Protein AF-A0A7Y0U1K3-F1 (afdb_monomer_lite)

Secondary structure (DSSP, 8-state):
--EEEEEES-TTSSHHHHHHHTT-GGGEEEHHHHHHHT--EEE-TTS-EEE---HHHHHHHHHHHHHHHHHHHHTT--EEEES---SHHHHHHHHHHHHHTT-EEEEEE-TTS-HHHHHHHHHTTGGGS-TTHHHHHHHHHTSPPPP-B-HHHHHHTTB---EE-TT--EEEE---TT-HHHHHHHHHHH--TTPEEEE-S--SSSSS-HHHHHHHHHTS-EEEB--HHHHHHHHHHTT----HHHHHHHHHHHHTT--HHHHHHHHHH-BSEEEEEETTEEEEEESS---HHHHHHHHHHTB----HHHHHH----HHHHHTT----S--GGG--SS-EEEE-S--SS--SEEETTEEE-EE-GGGT-EEEEEEE-TTT--EEEEEEPPPPPP--

Structure (mmCIF, N/CA/C/O backbone):
data_AF-A0A7Y0U1K3-F1
#
_entry.id   AF-A0A7Y0U1K3-F1
#
loop_
_atom_site.group_PDB
_atom_site.id
_atom_site.type_symbol
_atom_site.label_atom_id
_atom_site.label_alt_id
_atom_site.label_comp_id
_atom_site.label_asym_id
_atom_site.label_entity_id
_atom_site.label_seq_id
_atom_site.pdbx_PDB_ins_code
_atom_site.Cartn_x
_atom_site.Cartn_y
_atom_site.Cartn_z
_atom_site.occupancy
_atom_site.B_iso_or_equiv
_atom_site.auth_seq_id
_atom_site.auth_comp_id
_atom_site.auth_asym_id
_atom_site.auth_atom_id
_atom_site.pdbx_PDB_model_num
ATOM 1 N N . MET A 1 1 ? -0.205 -1.738 -1.869 1.00 71.06 1 MET A N 1
ATOM 2 C CA . MET A 1 1 ? 0.609 -2.828 -2.466 1.00 71.06 1 MET A CA 1
ATOM 3 C C . MET A 1 1 ? 1.969 -2.261 -2.830 1.00 71.06 1 MET A C 1
ATOM 5 O O . MET A 1 1 ? 2.110 -1.638 -3.871 1.00 71.06 1 MET A O 1
ATOM 9 N N . ARG A 1 2 ? 2.970 -2.438 -1.962 1.00 93.31 2 ARG A N 1
ATOM 10 C CA . ARG A 1 2 ? 4.279 -1.779 -2.101 1.00 93.31 2 ARG A CA 1
ATOM 11 C C . ARG A 1 2 ? 5.305 -2.720 -2.721 1.00 93.31 2 ARG A C 1
ATOM 13 O O . ARG A 1 2 ? 6.024 -3.428 -2.020 1.00 93.31 2 ARG A O 1
ATOM 20 N N . LYS A 1 3 ? 5.319 -2.772 -4.052 1.00 96.19 3 LYS A N 1
ATOM 21 C CA . LYS A 1 3 ? 6.260 -3.582 -4.834 1.00 96.19 3 LYS A CA 1
ATOM 22 C C . LYS A 1 3 ? 6.877 -2.752 -5.947 1.00 96.19 3 LYS A C 1
ATOM 24 O O . LYS A 1 3 ? 6.180 -1.987 -6.613 1.00 96.19 3 LYS A O 1
ATOM 29 N N . MET A 1 4 ? 8.179 -2.919 -6.138 1.00 97.81 4 MET A N 1
ATOM 30 C CA . MET A 1 4 ? 8.914 -2.388 -7.274 1.00 97.81 4 MET A CA 1
ATOM 31 C C . MET A 1 4 ? 9.258 -3.530 -8.230 1.00 97.81 4 MET A C 1
ATOM 33 O O . MET A 1 4 ? 9.911 -4.497 -7.843 1.00 97.81 4 MET A O 1
ATOM 37 N N . PHE A 1 5 ? 8.857 -3.402 -9.488 1.00 97.50 5 PHE A N 1
ATOM 38 C CA . PHE A 1 5 ? 9.136 -4.360 -10.547 1.00 97.50 5 PHE A CA 1
ATOM 39 C C . PHE A 1 5 ? 10.220 -3.814 -11.471 1.00 97.50 5 PHE A C 1
ATOM 41 O O . PHE A 1 5 ? 10.049 -2.772 -12.098 1.00 97.50 5 PHE A O 1
ATOM 48 N N . ILE A 1 6 ? 11.340 -4.519 -11.588 1.00 96.06 6 ILE A N 1
ATOM 49 C CA . ILE A 1 6 ? 12.407 -4.187 -12.535 1.00 96.06 6 ILE A CA 1
ATOM 50 C C . ILE A 1 6 ? 12.226 -5.069 -13.767 1.00 96.06 6 ILE A C 1
ATOM 52 O O . ILE A 1 6 ? 12.441 -6.277 -13.695 1.00 96.06 6 ILE A O 1
ATOM 56 N N . LEU A 1 7 ? 11.858 -4.484 -14.907 1.00 95.31 7 LEU A N 1
ATOM 57 C CA . LEU A 1 7 ? 11.682 -5.252 -16.140 1.00 95.31 7 LEU A CA 1
ATOM 58 C C . LEU A 1 7 ? 13.058 -5.589 -16.741 1.00 95.31 7 LEU A C 1
ATOM 60 O O . LEU A 1 7 ? 13.779 -4.707 -17.209 1.00 95.31 7 LEU A O 1
ATOM 64 N N . TYR A 1 8 ? 13.444 -6.863 -16.724 1.00 93.56 8 TYR A N 1
ATOM 65 C CA . TYR A 1 8 ? 14.754 -7.338 -17.164 1.00 93.56 8 TYR A CA 1
ATOM 66 C C . TYR A 1 8 ? 14.667 -8.029 -18.521 1.00 93.56 8 TYR A C 1
ATOM 68 O O . TYR A 1 8 ? 14.068 -9.085 -18.679 1.00 93.56 8 TYR A O 1
ATOM 76 N N . GLY A 1 9 ? 15.299 -7.428 -19.523 1.00 91.94 9 GLY A N 1
ATOM 77 C CA . GLY A 1 9 ? 15.392 -8.002 -20.859 1.00 91.94 9 GLY A CA 1
ATOM 78 C C . GLY A 1 9 ? 16.011 -7.023 -21.853 1.00 91.94 9 GLY A C 1
ATOM 79 O O . GLY A 1 9 ? 15.997 -5.805 -21.611 1.00 91.94 9 GLY A O 1
ATOM 80 N N . PRO A 1 10 ? 16.528 -7.516 -22.989 1.00 90.50 10 PRO A N 1
ATOM 81 C CA . PRO A 1 10 ? 17.167 -6.675 -23.993 1.00 90.50 10 PRO A CA 1
ATOM 82 C C . PRO A 1 10 ? 16.182 -5.674 -24.616 1.00 90.50 10 PRO A C 1
ATOM 84 O O . PRO A 1 10 ? 14.955 -5.745 -24.453 1.00 90.50 10 PRO A O 1
ATOM 87 N N . GLN A 1 11 ? 16.711 -4.683 -25.332 1.00 86.88 11 GLN A N 1
ATOM 88 C CA . GLN A 1 11 ? 15.867 -3.811 -26.145 1.00 86.88 11 GLN A CA 1
ATOM 89 C C . GLN A 1 11 ? 15.149 -4.653 -27.215 1.00 86.88 11 GLN A C 1
ATOM 91 O O . GLN A 1 11 ? 15.746 -5.552 -27.793 1.00 86.88 11 GLN A O 1
ATOM 96 N N . GLY A 1 12 ? 13.860 -4.400 -27.452 1.00 87.69 12 GLY A N 1
ATOM 97 C CA . GLY A 1 12 ? 13.052 -5.220 -28.370 1.00 87.69 12 GLY A CA 1
ATOM 98 C C . GLY A 1 12 ? 12.307 -6.380 -27.709 1.00 87.69 12 GLY A C 1
ATOM 99 O O . GLY A 1 12 ? 11.426 -6.955 -28.338 1.00 87.69 12 GLY A O 1
ATOM 100 N N . ALA A 1 13 ? 12.558 -6.664 -26.431 1.00 92.06 13 ALA A N 1
ATOM 101 C CA . ALA A 1 13 ? 11.944 -7.784 -25.719 1.00 92.06 13 ALA A CA 1
ATOM 102 C C . ALA A 1 13 ? 10.432 -7.656 -25.418 1.00 92.06 13 ALA A C 1
ATOM 104 O O . ALA A 1 13 ? 9.825 -8.598 -24.929 1.00 92.06 13 ALA A O 1
ATOM 105 N N . GLY A 1 14 ? 9.803 -6.511 -25.706 1.00 92.56 14 GLY A N 1
ATOM 106 C CA . GLY A 1 14 ? 8.358 -6.313 -25.497 1.00 92.56 14 GLY A CA 1
ATOM 107 C C . GLY A 1 14 ? 7.950 -5.750 -24.129 1.00 92.56 14 GLY A C 1
ATOM 108 O O . GLY A 1 14 ? 6.761 -5.665 -23.864 1.00 92.56 14 GLY A O 1
ATOM 109 N N . LYS A 1 15 ? 8.901 -5.306 -23.294 1.00 94.25 15 LYS A N 1
ATOM 110 C CA . LYS A 1 15 ? 8.650 -4.704 -21.963 1.00 94.25 15 LYS A CA 1
ATOM 111 C C . LYS A 1 15 ? 7.592 -3.590 -21.979 1.00 94.25 15 LYS A C 1
ATOM 113 O O . LYS A 1 15 ? 6.562 -3.702 -21.327 1.00 94.25 15 LYS A O 1
ATOM 118 N N . THR A 1 16 ? 7.818 -2.551 -22.781 1.00 92.75 16 THR A N 1
ATOM 119 C CA . THR A 1 16 ? 6.895 -1.412 -22.906 1.00 92.75 16 THR A CA 1
ATOM 120 C C . THR A 1 16 ? 5.536 -1.828 -23.473 1.00 92.75 16 THR A C 1
ATOM 122 O O . THR A 1 16 ? 4.504 -1.303 -23.064 1.00 92.75 16 THR A O 1
ATOM 125 N N . THR A 1 17 ? 5.519 -2.795 -24.397 1.00 94.44 17 THR A N 1
ATOM 126 C CA . THR A 1 17 ? 4.276 -3.345 -24.953 1.00 94.44 17 THR A CA 1
ATOM 127 C C . THR A 1 17 ? 3.464 -4.054 -23.872 1.00 94.44 17 THR A C 1
ATOM 129 O O . THR A 1 17 ? 2.282 -3.766 -23.737 1.00 94.44 17 THR A O 1
ATOM 132 N N . PHE A 1 18 ? 4.112 -4.891 -23.057 1.00 96.75 18 PHE A N 1
ATOM 133 C CA . PHE A 1 18 ? 3.489 -5.582 -21.930 1.00 96.75 18 PHE A CA 1
ATOM 134 C C . PHE A 1 18 ? 2.883 -4.608 -20.915 1.00 96.75 18 PHE A C 1
ATOM 136 O O . PHE A 1 18 ? 1.754 -4.815 -20.482 1.00 96.75 18 PHE A O 1
ATOM 143 N N . VAL A 1 19 ? 3.596 -3.530 -20.565 1.00 96.94 19 VAL A N 1
ATOM 144 C CA . VAL A 1 19 ? 3.068 -2.488 -19.665 1.00 96.94 19 VAL A CA 1
ATOM 145 C C . VAL A 1 19 ? 1.764 -1.905 -20.216 1.00 96.94 19 VAL A C 1
ATOM 147 O O . VAL A 1 19 ? 0.768 -1.861 -19.500 1.00 96.94 19 VAL A O 1
ATOM 150 N N . ARG A 1 20 ? 1.755 -1.525 -21.499 1.00 96.56 20 ARG A N 1
ATOM 151 C CA . ARG A 1 20 ? 0.593 -0.918 -22.162 1.00 96.56 20 ARG A CA 1
ATOM 152 C C . ARG A 1 20 ? -0.595 -1.868 -22.292 1.00 96.56 20 ARG A C 1
ATOM 154 O O . ARG A 1 20 ? -1.732 -1.481 -22.058 1.00 96.56 20 ARG A O 1
ATOM 161 N N . GLU A 1 21 ? -0.345 -3.117 -22.673 1.00 96.94 21 GLU A N 1
ATOM 162 C CA . GLU A 1 21 ? -1.397 -4.134 -22.823 1.00 96.94 21 GLU A CA 1
ATOM 163 C C . GLU A 1 21 ? -2.068 -4.495 -21.491 1.00 96.94 21 GLU A C 1
ATOM 165 O O . GLU A 1 21 ? -3.187 -4.996 -21.492 1.00 96.94 21 GLU A O 1
ATOM 170 N N . ASN A 1 22 ? -1.410 -4.211 -20.362 1.00 96.38 22 ASN A N 1
ATOM 171 C CA . ASN A 1 22 ? -1.919 -4.487 -19.020 1.00 96.38 22 ASN A CA 1
ATOM 172 C C . ASN A 1 22 ? -2.357 -3.231 -18.249 1.00 96.38 22 ASN A C 1
ATOM 174 O O . ASN A 1 22 ? -2.663 -3.353 -17.057 1.00 96.38 22 ASN A O 1
ATOM 178 N N . HIS A 1 23 ? -2.399 -2.067 -18.914 1.00 95.50 23 HIS A N 1
ATOM 179 C CA . HIS A 1 23 ? -2.810 -0.771 -18.359 1.00 95.50 23 HIS A CA 1
ATOM 180 C C . HIS A 1 23 ? -1.998 -0.340 -17.125 1.00 95.50 23 HIS A C 1
ATOM 182 O O . HIS A 1 23 ? -2.553 0.070 -16.112 1.00 95.50 23 HIS A O 1
ATOM 188 N N . LEU A 1 24 ? -0.674 -0.499 -17.191 1.00 96.06 24 LEU A N 1
ATOM 189 C CA . LEU A 1 24 ? 0.258 -0.250 -16.086 1.00 96.06 24 LEU A CA 1
ATOM 190 C C . LEU A 1 24 ? 1.107 1.022 -16.270 1.00 96.06 24 LEU A C 1
ATOM 192 O O . LEU A 1 24 ? 2.088 1.239 -15.556 1.00 96.06 24 LEU A O 1
ATOM 196 N N . GLU A 1 25 ? 0.776 1.865 -17.245 1.00 95.94 25 GLU A N 1
ATOM 197 C CA . GLU A 1 25 ? 1.545 3.064 -17.584 1.00 95.94 25 GLU A CA 1
ATOM 198 C C . GLU A 1 25 ? 1.626 4.061 -16.425 1.00 95.94 25 GLU A C 1
ATOM 200 O O . GLU A 1 25 ? 2.699 4.617 -16.181 1.00 95.94 25 GLU A O 1
ATOM 205 N N . ASP A 1 26 ? 0.534 4.234 -15.676 1.00 93.81 26 ASP A N 1
ATOM 206 C CA . ASP A 1 26 ? 0.427 5.224 -14.595 1.00 93.81 26 ASP A CA 1
ATOM 207 C C . ASP A 1 26 ? 1.382 4.947 -13.423 1.00 93.81 26 ASP A C 1
ATOM 209 O O . ASP A 1 26 ? 1.758 5.862 -12.689 1.00 93.81 26 ASP A O 1
ATOM 213 N N . CYS A 1 27 ? 1.834 3.699 -13.277 1.00 95.06 27 CYS A N 1
ATOM 214 C CA . CYS A 1 27 ? 2.812 3.289 -12.272 1.00 95.06 27 CYS A CA 1
ATOM 215 C C . CYS A 1 27 ? 4.191 2.935 -12.868 1.00 95.06 27 CYS A C 1
ATOM 217 O O . CYS A 1 27 ? 5.050 2.377 -12.177 1.00 95.06 27 CYS A O 1
ATOM 219 N N . THR A 1 28 ? 4.438 3.273 -14.141 1.00 97.12 28 THR A N 1
ATOM 220 C CA . THR A 1 28 ? 5.687 2.950 -14.846 1.00 97.12 28 THR A CA 1
ATOM 221 C C . THR A 1 28 ? 6.620 4.154 -15.002 1.00 97.12 28 THR A C 1
ATOM 223 O O . THR A 1 28 ? 6.283 5.198 -15.559 1.00 97.12 28 THR A O 1
ATOM 226 N N . VAL A 1 29 ? 7.874 3.964 -14.596 1.00 96.56 29 VAL A N 1
ATOM 227 C CA . VAL A 1 29 ? 9.004 4.855 -14.865 1.00 96.56 29 VAL A CA 1
ATOM 228 C C . VAL A 1 29 ? 9.665 4.421 -16.172 1.00 96.56 29 VAL A C 1
ATOM 230 O O . VAL A 1 29 ? 10.447 3.468 -16.204 1.00 96.56 29 VAL A O 1
ATOM 233 N N . ASN A 1 30 ? 9.345 5.120 -17.264 1.00 94.31 30 ASN A N 1
ATOM 234 C CA . ASN A 1 30 ? 9.842 4.805 -18.604 1.00 94.31 30 ASN A CA 1
ATOM 235 C C . ASN A 1 30 ? 10.978 5.754 -19.020 1.00 94.31 30 ASN A C 1
ATOM 237 O O . ASN A 1 30 ? 10.765 6.927 -19.337 1.00 94.31 30 ASN A O 1
ATOM 241 N N . ALA A 1 31 ? 12.205 5.228 -19.069 1.00 89.94 31 ALA A N 1
ATOM 242 C CA . ALA A 1 31 ? 13.383 6.025 -19.410 1.00 89.94 31 ALA A CA 1
ATOM 243 C C . ALA A 1 31 ? 13.373 6.550 -20.860 1.00 89.94 31 ALA A C 1
ATOM 245 O O . ALA A 1 31 ? 13.930 7.618 -21.119 1.00 89.94 31 ALA A O 1
ATOM 246 N N . ASP A 1 32 ? 12.760 5.826 -21.801 1.00 88.25 32 ASP A N 1
ATOM 247 C CA . ASP A 1 32 ? 12.654 6.248 -23.203 1.00 88.25 32 ASP A CA 1
ATOM 248 C C . ASP A 1 32 ? 11.639 7.386 -23.366 1.00 88.25 32 ASP A C 1
ATOM 250 O O . ASP A 1 32 ? 11.935 8.369 -24.044 1.00 88.25 32 ASP A O 1
ATOM 254 N N . ALA A 1 33 ? 10.505 7.333 -22.662 1.00 90.69 33 ALA A N 1
ATOM 255 C CA . ALA A 1 33 ? 9.538 8.432 -22.631 1.00 90.69 33 ALA A CA 1
ATOM 256 C C . ALA A 1 33 ? 10.167 9.728 -22.086 1.00 90.69 33 ALA A C 1
ATOM 258 O O . ALA A 1 33 ? 9.999 10.798 -22.671 1.00 90.69 33 ALA A O 1
ATOM 259 N N . ILE A 1 34 ? 10.974 9.628 -21.021 1.00 92.62 34 ILE A N 1
ATOM 260 C CA . ILE A 1 34 ? 11.720 10.775 -20.483 1.00 92.62 34 ILE A CA 1
ATOM 261 C C . ILE A 1 34 ? 12.731 11.293 -21.519 1.00 92.62 34 ILE A C 1
ATOM 263 O O . ILE A 1 34 ? 12.827 12.499 -21.735 1.00 92.62 34 ILE A O 1
ATOM 267 N N . ARG A 1 35 ? 13.479 10.417 -22.207 1.00 91.56 35 ARG A N 1
ATOM 268 C CA . ARG A 1 35 ? 14.412 10.851 -23.268 1.00 91.56 35 ARG A CA 1
ATOM 269 C C . ARG A 1 35 ? 13.698 11.627 -24.368 1.00 91.56 35 ARG A C 1
ATOM 271 O O . ARG A 1 35 ? 14.205 12.667 -24.778 1.00 91.56 35 ARG A O 1
ATOM 278 N N . LEU A 1 36 ? 12.546 11.137 -24.822 1.00 91.25 36 LEU A N 1
ATOM 279 C CA . LEU A 1 36 ? 11.746 11.775 -25.867 1.00 91.25 36 LEU A CA 1
ATOM 280 C C . LEU A 1 36 ? 11.207 13.141 -25.427 1.00 91.25 36 LEU A C 1
ATOM 282 O O . LEU A 1 36 ? 11.227 14.076 -26.220 1.00 91.25 36 LEU A O 1
ATOM 286 N N . ALA A 1 37 ? 10.802 13.289 -24.164 1.00 93.69 37 ALA A N 1
ATOM 287 C CA . ALA A 1 37 ? 10.318 14.562 -23.628 1.00 93.69 37 ALA A CA 1
ATOM 288 C C . ALA A 1 37 ? 11.405 15.655 -23.561 1.00 93.69 37 ALA A C 1
ATOM 290 O O . ALA A 1 37 ? 11.096 16.841 -23.652 1.00 93.69 37 ALA A O 1
ATOM 291 N N . PHE A 1 38 ? 12.676 15.266 -23.411 1.00 93.19 38 PHE A N 1
ATOM 292 C CA . PHE A 1 38 ? 13.812 16.187 -23.245 1.00 93.19 38 PHE A CA 1
ATOM 293 C C . PHE A 1 38 ? 14.785 16.202 -24.433 1.00 93.19 38 PHE A C 1
ATOM 295 O O . PHE A 1 38 ? 15.859 16.802 -24.352 1.00 93.19 38 PHE A O 1
ATOM 302 N N . SER A 1 39 ? 14.433 15.553 -25.540 1.00 92.81 39 SER A N 1
ATOM 303 C CA . SER A 1 39 ? 15.249 15.504 -26.750 1.00 92.81 39 SER A CA 1
ATOM 304 C C . SER A 1 39 ? 14.396 15.682 -28.001 1.00 92.81 39 SER A C 1
ATOM 306 O O . SER A 1 39 ? 13.188 15.883 -27.945 1.00 92.81 39 SER A O 1
ATOM 308 N N . ARG A 1 40 ? 15.050 15.675 -29.158 1.00 90.25 40 ARG A N 1
ATOM 309 C CA . ARG A 1 40 ? 14.408 15.729 -30.464 1.00 90.25 40 ARG A CA 1
ATOM 310 C C . ARG A 1 40 ? 15.157 14.851 -31.448 1.00 90.25 40 ARG A C 1
ATOM 312 O O . ARG A 1 40 ? 16.361 14.624 -31.317 1.00 90.25 40 ARG A O 1
ATOM 319 N N . TYR A 1 41 ? 14.435 14.430 -32.469 1.00 90.25 41 TYR A N 1
ATOM 320 C CA . TYR A 1 41 ? 15.005 13.751 -33.615 1.00 90.25 41 TYR A CA 1
ATOM 321 C C . TYR A 1 41 ? 15.758 14.736 -34.509 1.00 90.25 41 TYR A C 1
ATOM 323 O O . TYR A 1 41 ? 15.225 15.788 -34.868 1.00 90.25 41 TYR A O 1
ATOM 331 N N . VAL A 1 42 ? 16.984 14.380 -34.884 1.00 89.88 42 VAL A N 1
ATOM 332 C CA . VAL A 1 42 ? 17.836 15.142 -35.805 1.00 89.88 42 VAL A CA 1
ATOM 333 C C . VAL A 1 42 ? 18.156 14.297 -37.040 1.00 89.88 42 VAL A C 1
ATOM 335 O O . VAL A 1 42 ? 18.273 13.077 -36.914 1.00 89.88 42 VAL A O 1
ATOM 338 N N . PRO A 1 43 ? 18.260 14.898 -38.239 1.00 89.88 43 PRO A N 1
ATOM 339 C CA . PRO A 1 43 ? 18.620 14.156 -39.442 1.00 89.88 43 PRO A CA 1
ATOM 340 C C . PRO A 1 43 ? 20.057 13.625 -39.346 1.00 89.88 43 PRO A C 1
ATOM 342 O O . PRO A 1 43 ? 20.957 14.332 -38.891 1.00 89.88 43 PRO A O 1
ATOM 345 N N . ALA A 1 44 ? 20.261 12.391 -39.795 1.00 85.12 44 ALA A N 1
ATOM 346 C CA . ALA A 1 44 ? 21.558 11.754 -39.973 1.00 85.12 44 ALA A CA 1
ATOM 347 C C . ALA A 1 44 ? 21.948 11.712 -41.461 1.00 85.12 44 ALA A C 1
ATOM 349 O O . ALA A 1 44 ? 21.133 11.964 -42.352 1.00 85.12 44 ALA A O 1
ATOM 350 N N . THR A 1 45 ? 23.218 11.411 -41.740 1.00 87.19 45 THR A N 1
ATOM 351 C CA . THR A 1 45 ? 23.787 11.403 -43.102 1.00 87.19 45 THR A CA 1
ATOM 352 C C . THR A 1 45 ? 23.213 10.312 -44.007 1.00 87.19 45 THR A C 1
ATOM 354 O O . THR A 1 45 ? 23.336 10.408 -45.223 1.00 87.19 45 THR A O 1
ATOM 357 N N . ASP A 1 46 ? 22.565 9.298 -43.436 1.00 83.50 46 ASP A N 1
ATOM 358 C CA . ASP A 1 46 ? 21.885 8.208 -44.141 1.00 83.50 46 ASP A CA 1
ATOM 359 C C . ASP A 1 46 ? 20.407 8.520 -44.460 1.00 83.50 46 ASP A C 1
ATOM 361 O O . ASP A 1 46 ? 19.663 7.643 -44.903 1.00 83.50 46 ASP A O 1
ATOM 365 N N . GLY A 1 47 ? 19.961 9.760 -44.220 1.00 83.06 47 GLY A N 1
ATOM 366 C CA . GLY A 1 47 ? 18.582 10.202 -44.438 1.00 83.06 47 GLY A CA 1
ATOM 367 C C . GLY A 1 47 ? 17.598 9.768 -43.347 1.00 83.06 47 GLY A C 1
ATOM 368 O O . GLY A 1 47 ? 16.430 10.162 -43.395 1.00 83.06 47 GLY A O 1
ATOM 369 N N . GLN A 1 48 ? 18.041 8.998 -42.348 1.00 84.62 48 GLN A N 1
ATOM 370 C CA . GLN A 1 48 ? 17.235 8.667 -41.175 1.00 84.62 48 GLN A CA 1
ATOM 371 C C . GLN A 1 48 ? 17.237 9.822 -40.170 1.00 84.62 48 GLN A C 1
ATOM 373 O O . GLN A 1 48 ? 18.017 10.771 -40.262 1.00 84.62 48 GLN A O 1
ATOM 378 N N . LYS A 1 49 ? 16.346 9.749 -39.182 1.00 85.62 49 LYS A N 1
ATOM 379 C CA . LYS A 1 49 ? 16.355 10.660 -38.037 1.00 85.62 49 LYS A CA 1
ATOM 380 C C . LYS A 1 49 ? 16.723 9.898 -36.777 1.00 85.62 49 LYS A C 1
ATOM 382 O O . LYS A 1 49 ? 16.109 8.877 -36.505 1.00 85.62 49 LYS A O 1
ATOM 387 N N . VAL A 1 50 ? 17.652 10.422 -35.988 1.00 85.75 50 VAL A N 1
ATOM 388 C CA . VAL A 1 50 ? 18.098 9.795 -34.735 1.00 85.75 50 VAL A CA 1
ATOM 389 C C . VAL A 1 50 ? 17.743 10.680 -33.554 1.00 85.75 50 VAL A C 1
ATOM 391 O O . VAL A 1 50 ? 17.772 11.909 -33.664 1.00 85.75 50 VAL A O 1
ATOM 394 N N . LEU A 1 51 ? 17.432 10.079 -32.410 1.00 86.62 51 LEU A N 1
ATOM 395 C CA . LEU A 1 51 ? 17.246 10.840 -31.183 1.00 86.62 51 LEU A CA 1
ATOM 396 C C . LEU A 1 51 ? 18.592 11.414 -30.710 1.00 86.62 51 LEU A C 1
ATOM 398 O O . LEU A 1 51 ? 19.567 10.682 -30.526 1.00 86.62 51 LEU A O 1
ATOM 402 N N . ALA A 1 52 ? 18.659 12.727 -30.483 1.00 87.50 52 ALA A N 1
ATOM 403 C CA . ALA A 1 52 ? 19.879 13.382 -30.017 1.00 87.50 52 ALA A CA 1
ATOM 404 C C . ALA A 1 52 ? 20.139 13.072 -28.530 1.00 87.50 52 ALA A C 1
ATOM 406 O O . ALA A 1 52 ? 19.631 13.748 -27.631 1.00 87.50 52 ALA A O 1
ATOM 407 N N . VAL A 1 53 ? 20.934 12.038 -28.249 1.00 86.31 53 VAL A N 1
ATOM 408 C CA . VAL A 1 53 ? 21.180 11.565 -26.879 1.00 86.31 53 VAL A CA 1
ATOM 409 C C . VAL A 1 53 ? 22.644 11.741 -26.477 1.00 86.31 53 VAL A C 1
ATOM 411 O O . VAL A 1 53 ? 23.484 10.879 -26.714 1.00 86.31 53 VAL A O 1
ATOM 414 N N . GLY A 1 54 ? 22.943 12.865 -25.822 1.00 88.56 54 GLY A N 1
ATOM 415 C CA . GLY A 1 54 ? 24.255 13.145 -25.228 1.00 88.56 54 GLY A CA 1
ATOM 416 C C . GLY A 1 54 ? 24.361 12.751 -23.749 1.00 88.56 54 GLY A C 1
ATOM 417 O O . GLY A 1 54 ? 23.368 12.449 -23.084 1.00 88.56 54 GLY A O 1
ATOM 418 N N . GLU A 1 55 ? 25.574 12.821 -23.195 1.00 90.81 55 GLU A N 1
ATOM 419 C CA . GLU A 1 55 ? 25.843 12.480 -21.789 1.00 90.81 55 GLU A CA 1
ATOM 420 C C . GLU A 1 55 ? 25.044 13.351 -20.799 1.00 90.81 55 GLU A C 1
ATOM 422 O O . GLU A 1 55 ? 24.533 12.854 -19.792 1.00 90.81 55 GLU A O 1
ATOM 427 N N . HIS A 1 56 ? 24.879 14.643 -21.113 1.00 92.00 56 HIS A N 1
ATOM 428 C CA . HIS A 1 56 ? 24.062 15.567 -20.324 1.00 92.00 56 HIS A CA 1
ATOM 429 C C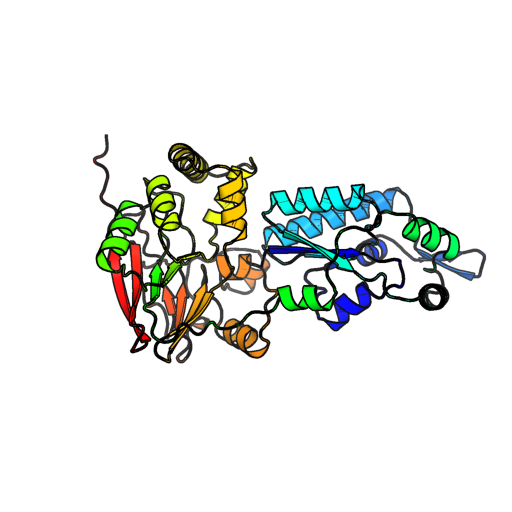 . HIS A 1 56 ? 22.613 15.072 -20.191 1.00 92.00 56 HIS A C 1
ATOM 431 O O . HIS A 1 56 ? 22.100 14.970 -19.076 1.00 92.00 56 HIS A O 1
ATOM 437 N N . LEU A 1 57 ? 21.984 14.687 -21.309 1.00 91.56 57 LEU A N 1
ATOM 438 C CA . LEU A 1 57 ? 20.627 14.141 -21.312 1.00 91.56 57 LEU A CA 1
ATOM 439 C C . LEU A 1 57 ? 20.557 12.822 -20.535 1.00 91.56 57 LEU A C 1
ATOM 441 O O . LEU A 1 57 ? 19.638 12.623 -19.752 1.00 91.56 57 LEU A O 1
ATOM 445 N N . GLN A 1 58 ? 21.542 11.933 -20.689 1.00 90.50 58 GLN A N 1
ATOM 446 C CA . GLN A 1 58 ? 21.569 10.666 -19.950 1.00 90.50 58 GLN A CA 1
ATOM 447 C C . GLN A 1 58 ? 21.636 10.878 -18.429 1.00 90.50 58 GLN A C 1
ATOM 449 O O . GLN A 1 58 ? 20.987 10.146 -17.681 1.00 90.50 58 GLN A O 1
ATOM 454 N N . ARG A 1 59 ? 22.391 11.880 -17.950 1.00 91.69 59 ARG A N 1
ATOM 455 C CA . ARG A 1 59 ? 22.392 12.267 -16.526 1.00 91.69 59 ARG A CA 1
ATOM 456 C C . ARG A 1 59 ? 21.031 12.806 -16.087 1.00 91.69 59 ARG A C 1
ATOM 458 O O . ARG A 1 59 ? 20.546 12.405 -15.031 1.00 91.69 59 ARG A O 1
ATOM 465 N N . LEU A 1 60 ? 20.415 13.665 -16.900 1.00 93.69 60 LEU A N 1
ATOM 466 C CA . LEU A 1 60 ? 19.090 14.225 -16.629 1.00 93.69 60 LEU A CA 1
ATOM 467 C C . LEU A 1 60 ? 18.017 13.131 -16.529 1.00 93.69 60 LEU A C 1
ATOM 469 O O . LEU A 1 60 ? 17.280 13.098 -15.549 1.00 93.69 60 LEU A O 1
ATOM 473 N N . VAL A 1 61 ? 17.982 12.202 -17.488 1.00 92.94 61 VAL A N 1
ATOM 474 C CA . VAL A 1 61 ? 17.033 11.077 -17.528 1.00 92.94 61 VAL A CA 1
ATOM 475 C C . VAL A 1 61 ? 17.148 10.216 -16.276 1.00 92.94 61 VAL A C 1
ATOM 477 O O . VAL A 1 61 ? 16.131 9.889 -15.677 1.00 92.94 61 VAL A O 1
ATOM 480 N N . ARG A 1 62 ? 18.374 9.884 -15.840 1.00 91.31 62 ARG A N 1
ATOM 481 C CA . ARG A 1 62 ? 18.580 9.103 -14.608 1.00 91.31 62 ARG A CA 1
ATOM 482 C C . ARG A 1 62 ? 18.011 9.805 -13.379 1.00 91.31 62 ARG A C 1
ATOM 484 O O . ARG A 1 62 ? 17.337 9.159 -12.588 1.00 91.31 62 ARG A O 1
ATOM 491 N N . ARG A 1 63 ? 18.255 11.114 -13.243 1.00 93.94 63 ARG A N 1
ATOM 492 C CA . ARG A 1 63 ? 17.713 11.910 -12.135 1.00 93.94 63 ARG A CA 1
ATOM 493 C C . ARG A 1 63 ? 16.186 11.929 -12.165 1.00 93.94 63 ARG A C 1
ATOM 495 O O . ARG A 1 63 ? 15.570 11.619 -11.162 1.00 93.94 63 ARG A O 1
ATOM 502 N N . ILE A 1 64 ? 15.583 12.240 -13.314 1.00 95.75 64 ILE A N 1
ATOM 503 C CA . ILE A 1 64 ? 14.118 12.299 -13.446 1.00 95.75 64 ILE A CA 1
ATOM 504 C C . ILE A 1 64 ? 13.483 10.933 -13.172 1.00 95.75 64 ILE A C 1
ATOM 506 O O . ILE A 1 64 ? 12.480 10.871 -12.476 1.00 95.75 64 ILE A O 1
ATOM 510 N N . ALA A 1 65 ? 14.074 9.843 -13.666 1.00 95.00 65 ALA A N 1
ATOM 511 C CA . ALA A 1 65 ? 13.575 8.496 -13.404 1.00 95.00 65 ALA A CA 1
ATOM 512 C C . ALA A 1 65 ? 13.601 8.158 -11.904 1.00 95.00 65 ALA A C 1
ATOM 514 O O . ALA A 1 65 ? 12.654 7.569 -11.389 1.00 95.00 65 ALA A O 1
ATOM 515 N N . GLN A 1 66 ? 14.668 8.548 -11.199 1.00 94.56 66 GLN A N 1
ATOM 516 C CA . GLN A 1 66 ? 14.772 8.359 -9.754 1.00 94.56 66 GLN A CA 1
ATOM 517 C C . GLN A 1 66 ? 13.712 9.176 -8.998 1.00 94.56 66 GLN A C 1
ATOM 519 O O . GLN A 1 66 ? 13.005 8.610 -8.173 1.00 94.56 66 GLN A O 1
ATOM 524 N N . GLU A 1 67 ? 13.554 10.459 -9.328 1.00 96.38 67 GLU A N 1
ATOM 525 C CA . GLU A 1 67 ? 12.543 11.349 -8.728 1.00 96.38 67 GLU A CA 1
ATOM 526 C C . GLU A 1 67 ? 11.111 10.860 -8.999 1.00 96.38 67 GLU A C 1
ATOM 528 O O . GLU A 1 67 ? 10.258 10.877 -8.114 1.00 96.38 67 GLU A O 1
ATOM 533 N N . GLN A 1 68 ? 10.837 10.368 -10.212 1.00 96.62 68 GLN A N 1
ATOM 534 C CA . GLN A 1 68 ? 9.536 9.796 -10.561 1.00 96.62 68 GLN A CA 1
ATOM 535 C C . GLN A 1 68 ? 9.249 8.539 -9.730 1.00 96.62 68 GLN A C 1
ATOM 537 O O . GLN A 1 68 ? 8.166 8.422 -9.158 1.00 96.62 68 GLN A O 1
ATOM 542 N N . ALA A 1 69 ? 10.215 7.618 -9.630 1.00 97.00 69 ALA A N 1
ATOM 543 C CA . ALA A 1 69 ? 10.079 6.424 -8.799 1.00 97.00 69 ALA A CA 1
ATOM 544 C C . ALA A 1 69 ? 9.836 6.798 -7.331 1.00 97.00 69 ALA A C 1
ATOM 546 O O . ALA A 1 69 ? 8.940 6.247 -6.696 1.00 97.00 69 ALA A O 1
ATOM 547 N N . GLU A 1 70 ? 10.609 7.749 -6.803 1.00 96.50 70 GLU A N 1
ATOM 548 C CA . GLU A 1 70 ? 10.488 8.246 -5.433 1.00 96.50 70 GLU A CA 1
ATOM 549 C C . GLU A 1 70 ? 9.107 8.854 -5.162 1.00 96.50 70 GLU A C 1
ATOM 551 O O . GLU A 1 70 ? 8.488 8.548 -4.143 1.00 96.50 70 GLU A O 1
ATOM 556 N N . SER A 1 71 ? 8.582 9.643 -6.102 1.00 95.56 71 SER A N 1
ATOM 557 C CA . SER A 1 71 ? 7.244 10.229 -6.011 1.00 95.56 71 SER A CA 1
ATOM 558 C C . SER A 1 71 ? 6.140 9.166 -5.996 1.00 95.56 71 SER A C 1
ATOM 560 O O . SER A 1 71 ? 5.241 9.237 -5.158 1.00 95.56 71 SER A O 1
ATOM 562 N N . LEU A 1 72 ? 6.230 8.139 -6.848 1.00 96.62 72 LEU A N 1
ATOM 563 C CA . LEU A 1 72 ? 5.289 7.012 -6.834 1.00 96.62 72 LEU A CA 1
ATOM 564 C C . LEU A 1 72 ? 5.377 6.219 -5.520 1.00 96.62 72 LEU A C 1
ATOM 566 O O . LEU A 1 72 ? 4.350 5.914 -4.909 1.00 96.62 72 LEU A O 1
ATOM 570 N N . MET A 1 73 ? 6.594 5.951 -5.031 1.00 96.69 73 MET A N 1
ATOM 571 C CA . MET A 1 73 ? 6.781 5.241 -3.763 1.00 96.69 73 MET A CA 1
ATOM 572 C C . MET A 1 73 ? 6.276 6.032 -2.562 1.00 96.69 73 MET A C 1
ATOM 574 O O . MET A 1 73 ? 5.720 5.442 -1.635 1.00 96.69 73 MET A O 1
ATOM 578 N N . PHE A 1 74 ? 6.431 7.358 -2.583 1.00 93.69 74 PHE A N 1
ATOM 579 C CA . PHE A 1 74 ? 5.889 8.252 -1.565 1.00 93.69 74 PHE A CA 1
ATOM 580 C C . PHE A 1 74 ? 4.365 8.123 -1.446 1.00 93.69 74 PHE A C 1
ATOM 582 O O . PHE A 1 74 ? 3.839 8.126 -0.328 1.00 93.69 74 PHE A O 1
ATOM 589 N N . LEU A 1 75 ? 3.674 7.949 -2.576 1.00 93.75 75 LEU A N 1
ATOM 590 C CA . LEU A 1 75 ? 2.236 7.678 -2.627 1.00 93.75 75 LEU A CA 1
ATOM 591 C C . LEU A 1 75 ? 1.878 6.236 -2.223 1.00 93.75 75 LEU A C 1
ATOM 593 O O . LEU A 1 75 ? 0.703 5.910 -2.103 1.00 93.75 75 LEU A O 1
ATOM 597 N N . GLY A 1 76 ? 2.839 5.335 -2.023 1.00 95.62 76 GLY A N 1
ATOM 598 C CA . GLY A 1 76 ? 2.501 3.926 -1.806 1.00 95.62 76 GLY A CA 1
ATOM 599 C C . GLY A 1 76 ? 2.014 3.218 -3.081 1.00 95.62 76 GLY A C 1
ATOM 600 O O . GLY A 1 76 ? 1.317 2.210 -2.979 1.00 95.62 76 GLY A O 1
ATOM 601 N N . SER A 1 77 ? 2.300 3.770 -4.266 1.00 96.69 77 SER A N 1
ATOM 602 C CA . SER A 1 77 ? 1.943 3.167 -5.554 1.00 96.69 77 SER A CA 1
ATOM 603 C C . SER A 1 77 ? 2.919 2.041 -5.906 1.00 96.69 77 SER A C 1
ATOM 605 O O . SER A 1 77 ? 4.114 2.188 -5.644 1.00 96.69 77 SER A O 1
ATOM 607 N N . PRO A 1 78 ? 2.472 0.939 -6.540 1.00 96.94 78 PRO A N 1
ATOM 608 C CA . PRO A 1 78 ? 3.386 0.039 -7.238 1.00 96.94 78 PRO A CA 1
ATOM 609 C C . PRO A 1 78 ? 4.334 0.832 -8.149 1.00 96.94 78 PRO A C 1
ATOM 611 O O . PRO A 1 78 ? 3.972 1.888 -8.656 1.00 96.94 78 PRO A O 1
ATOM 614 N N . VAL A 1 79 ? 5.555 0.344 -8.371 1.00 98.00 79 VAL A N 1
ATOM 615 C CA . VAL A 1 79 ? 6.508 1.030 -9.259 1.00 98.00 79 VAL A CA 1
ATOM 616 C C . VAL A 1 79 ? 7.090 0.054 -10.254 1.00 98.00 79 VAL A C 1
ATOM 618 O O . VAL A 1 79 ? 7.678 -0.949 -9.868 1.00 98.00 79 VAL A O 1
ATOM 621 N N . ILE A 1 80 ? 6.982 0.353 -11.541 1.00 97.75 80 ILE A N 1
ATOM 622 C CA . ILE A 1 80 ? 7.551 -0.469 -12.607 1.00 97.75 80 ILE A CA 1
ATOM 623 C C . ILE A 1 80 ? 8.683 0.308 -13.262 1.00 97.75 80 ILE A C 1
ATOM 625 O O . ILE A 1 80 ? 8.482 1.390 -13.800 1.00 97.75 80 ILE A O 1
ATOM 629 N N . ILE A 1 81 ? 9.892 -0.239 -13.237 1.00 96.44 81 ILE A N 1
ATOM 630 C CA . ILE A 1 81 ? 11.045 0.357 -13.902 1.00 96.44 81 ILE A CA 1
ATOM 631 C C . ILE A 1 81 ? 11.179 -0.268 -15.292 1.00 96.44 81 ILE A C 1
ATOM 633 O O . ILE A 1 81 ? 11.768 -1.345 -15.447 1.00 96.44 81 ILE A O 1
ATOM 637 N N . ASP A 1 82 ? 10.674 0.434 -16.310 1.00 91.56 82 ASP A N 1
ATOM 638 C CA . ASP A 1 82 ? 10.906 0.094 -17.716 1.00 91.56 82 ASP A CA 1
ATOM 639 C C . ASP A 1 82 ? 12.212 0.739 -18.192 1.00 91.56 82 ASP A C 1
ATOM 641 O O . ASP A 1 82 ? 12.274 1.845 -18.742 1.00 91.56 82 ASP A O 1
ATOM 645 N N . ALA A 1 83 ? 13.303 0.031 -17.913 1.00 78.31 83 ALA A N 1
ATOM 646 C CA . ALA A 1 83 ? 14.621 0.342 -18.432 1.00 78.31 83 ALA A CA 1
ATOM 647 C C . ALA A 1 83 ? 15.403 -0.951 -18.675 1.00 78.31 83 ALA A C 1
ATOM 649 O O . ALA A 1 83 ? 15.085 -2.010 -18.148 1.00 78.31 83 ALA A O 1
ATOM 650 N N . VAL A 1 84 ? 16.469 -0.869 -19.474 1.00 71.31 84 VAL A N 1
ATOM 651 C CA . VAL A 1 84 ? 17.295 -2.039 -19.821 1.00 71.31 84 VAL A CA 1
ATOM 652 C C . VAL A 1 84 ? 17.919 -2.694 -18.575 1.00 71.31 84 VAL A C 1
ATOM 654 O O . VAL A 1 84 ? 18.114 -3.904 -18.577 1.00 71.31 84 VAL A O 1
ATOM 657 N N . ASN A 1 85 ? 18.218 -1.911 -17.521 1.00 70.00 85 ASN A N 1
ATOM 658 C CA . ASN A 1 85 ? 18.615 -2.359 -16.169 1.00 70.00 85 ASN A CA 1
ATOM 659 C C . ASN A 1 85 ? 19.601 -3.548 -16.120 1.00 70.00 85 ASN A C 1
ATOM 661 O O . ASN A 1 85 ? 19.566 -4.379 -15.210 1.00 70.00 85 ASN A O 1
ATOM 665 N N . ALA A 1 86 ? 20.499 -3.630 -17.105 1.00 66.69 86 ALA A N 1
ATOM 666 C CA . ALA A 1 86 ? 21.245 -4.852 -17.383 1.00 66.69 86 ALA A CA 1
ATOM 667 C C . ALA A 1 86 ? 22.346 -5.141 -16.351 1.00 66.69 86 ALA A C 1
ATOM 669 O O . ALA A 1 86 ? 22.626 -6.303 -16.058 1.00 66.69 86 ALA A O 1
ATOM 670 N N . SER A 1 87 ? 22.934 -4.113 -15.734 1.00 77.94 87 SER A N 1
ATOM 671 C CA . SER A 1 87 ? 24.018 -4.285 -14.760 1.00 77.94 87 SER A CA 1
ATOM 672 C C . SER A 1 87 ? 23.517 -4.444 -13.321 1.00 77.94 87 SER A C 1
ATOM 674 O O . SER A 1 87 ? 22.530 -3.832 -12.908 1.00 77.94 87 SER A O 1
ATOM 676 N N . GLN A 1 88 ? 24.261 -5.211 -12.518 1.00 83.12 88 GLN A N 1
ATOM 677 C CA . GLN A 1 88 ? 23.994 -5.374 -11.083 1.00 83.12 88 GLN A CA 1
ATOM 678 C C . GLN A 1 88 ? 24.031 -4.032 -10.337 1.00 83.12 88 GLN A C 1
ATOM 680 O O . GLN A 1 88 ? 23.189 -3.779 -9.482 1.00 83.12 88 GLN A O 1
ATOM 685 N N . ARG A 1 89 ? 24.958 -3.136 -10.706 1.00 84.62 89 ARG A N 1
ATOM 686 C CA . ARG A 1 89 ? 25.065 -1.792 -10.116 1.00 84.62 89 ARG A CA 1
ATOM 687 C C . ARG A 1 89 ? 23.806 -0.953 -10.341 1.00 84.62 89 ARG A C 1
ATOM 689 O O . ARG A 1 89 ? 23.376 -0.271 -9.418 1.00 84.62 89 ARG A O 1
ATOM 696 N N . ALA A 1 90 ? 23.226 -0.996 -11.544 1.00 82.31 90 ALA A N 1
ATOM 697 C CA . ALA A 1 90 ? 21.992 -0.268 -11.837 1.00 82.31 90 ALA A CA 1
ATOM 698 C C . ALA A 1 90 ? 20.827 -0.798 -10.990 1.00 82.31 90 ALA A C 1
ATOM 700 O O . ALA A 1 90 ? 20.086 -0.014 -10.406 1.00 82.31 90 ALA A O 1
ATOM 701 N N . ARG A 1 91 ? 20.716 -2.124 -10.844 1.00 88.44 91 ARG A N 1
ATOM 702 C CA . ARG A 1 91 ? 19.696 -2.746 -9.987 1.00 88.44 91 ARG A CA 1
ATOM 703 C C . ARG A 1 91 ? 19.894 -2.418 -8.506 1.00 88.44 91 ARG A C 1
ATOM 705 O O . ARG A 1 91 ? 18.925 -2.119 -7.823 1.00 88.44 91 ARG A O 1
ATOM 712 N N . ALA A 1 92 ? 21.133 -2.403 -8.013 1.00 90.06 92 ALA A N 1
ATOM 713 C CA . ALA A 1 92 ? 21.432 -2.107 -6.609 1.00 90.06 92 ALA A CA 1
ATOM 714 C C . ALA A 1 92 ? 20.941 -0.716 -6.164 1.00 90.06 92 ALA A C 1
ATOM 716 O O . ALA A 1 92 ? 20.508 -0.553 -5.025 1.00 90.06 92 ALA A O 1
ATOM 717 N N . GLN A 1 93 ? 20.964 0.276 -7.062 1.00 90.81 93 GLN A N 1
ATOM 718 C CA . GLN A 1 93 ? 20.415 1.607 -6.778 1.00 90.81 93 GLN A CA 1
ATOM 719 C C . GLN A 1 93 ? 18.900 1.557 -6.556 1.00 90.81 93 GLN A C 1
ATOM 721 O O . GLN A 1 93 ? 18.413 2.132 -5.586 1.00 90.81 93 GLN A O 1
ATOM 726 N N . TRP A 1 94 ? 18.177 0.811 -7.395 1.00 94.12 94 TRP A N 1
ATOM 727 C CA . TRP A 1 94 ? 16.740 0.590 -7.231 1.00 94.12 94 TRP A CA 1
ATOM 728 C C . TRP A 1 94 ? 16.410 -0.172 -5.948 1.00 94.12 94 TRP A C 1
ATOM 730 O O . TRP A 1 94 ? 15.499 0.230 -5.236 1.00 94.12 94 TRP A O 1
ATOM 740 N N . HIS A 1 95 ? 17.190 -1.200 -5.598 1.00 93.81 95 HIS A N 1
ATOM 741 C CA . HIS A 1 95 ? 17.027 -1.921 -4.330 1.00 93.81 95 HIS A CA 1
ATOM 742 C C . HIS A 1 95 ? 17.191 -1.016 -3.107 1.00 93.81 95 HIS A C 1
ATOM 744 O O . HIS A 1 95 ? 16.356 -1.052 -2.210 1.00 93.81 95 HIS A O 1
ATOM 750 N N . SER A 1 96 ? 18.238 -0.187 -3.082 1.00 94.00 96 SER A N 1
ATOM 751 C CA . SER A 1 96 ? 18.468 0.761 -1.984 1.00 94.00 96 SER A CA 1
ATOM 752 C C . SER A 1 96 ? 17.318 1.765 -1.855 1.00 94.00 96 SER A C 1
ATOM 754 O O . SER A 1 96 ? 16.806 2.013 -0.762 1.00 94.00 96 SER A O 1
ATOM 756 N N . LEU A 1 97 ? 16.864 2.301 -2.991 1.00 95.31 97 LEU A N 1
ATOM 757 C CA . LEU A 1 97 ? 15.753 3.239 -3.019 1.00 95.31 97 LEU A CA 1
ATOM 758 C C . LEU A 1 97 ? 14.452 2.578 -2.529 1.00 95.31 97 LEU A C 1
ATOM 760 O O . LEU A 1 97 ? 13.805 3.120 -1.637 1.00 95.31 97 LEU A O 1
ATOM 764 N N . ALA A 1 98 ? 14.114 1.393 -3.039 1.00 96.12 98 ALA A N 1
ATOM 765 C CA . ALA A 1 98 ? 12.939 0.627 -2.628 1.00 96.12 98 ALA A CA 1
ATOM 766 C C . ALA A 1 98 ? 12.949 0.289 -1.127 1.00 96.12 98 ALA A C 1
ATOM 768 O O . ALA A 1 98 ? 11.953 0.519 -0.438 1.00 96.12 98 ALA A O 1
ATOM 769 N N . ASP A 1 99 ? 14.084 -0.170 -0.585 1.00 95.00 99 ASP A N 1
ATOM 770 C CA . ASP A 1 99 ? 14.208 -0.464 0.847 1.00 95.00 99 ASP A CA 1
ATOM 771 C C . ASP A 1 99 ? 13.930 0.777 1.707 1.00 95.00 99 ASP A C 1
ATOM 773 O O . ASP A 1 99 ? 13.237 0.685 2.722 1.00 95.00 99 ASP A O 1
ATOM 777 N N . SER A 1 100 ? 14.388 1.958 1.280 1.00 94.81 100 SER A N 1
ATOM 778 C CA . SER A 1 100 ? 14.150 3.206 2.016 1.00 94.81 100 SER A CA 1
ATOM 779 C C . SER A 1 100 ? 12.663 3.587 2.127 1.00 94.81 100 SER A C 1
ATOM 781 O O . SER A 1 100 ? 12.295 4.342 3.026 1.00 94.81 100 SER A O 1
ATOM 783 N N . TYR A 1 101 ? 11.801 3.040 1.262 1.00 96.25 101 TYR A N 1
ATOM 784 C CA . TYR A 1 101 ? 10.344 3.222 1.287 1.00 96.25 101 TYR A CA 1
ATOM 785 C C . TYR A 1 101 ? 9.576 1.977 1.754 1.00 96.25 101 TYR A C 1
ATOM 787 O O . TYR A 1 101 ? 8.347 1.999 1.768 1.00 96.25 101 TYR A O 1
ATOM 795 N N . GLY A 1 102 ? 10.264 0.904 2.160 1.00 95.69 102 GLY A N 1
ATOM 796 C CA . GLY A 1 102 ? 9.608 -0.341 2.564 1.00 95.69 102 GLY A CA 1
ATOM 797 C C . GLY A 1 102 ? 8.929 -1.052 1.391 1.00 95.69 102 GLY A C 1
ATOM 798 O O . GLY A 1 102 ? 7.784 -1.478 1.510 1.00 95.69 102 GLY A O 1
ATOM 799 N N . TYR A 1 103 ? 9.613 -1.138 0.249 1.00 97.25 103 TYR A N 1
ATOM 800 C CA . TYR A 1 103 ? 9.147 -1.851 -0.941 1.00 97.25 103 TYR A CA 1
ATOM 801 C C . TYR A 1 103 ? 9.906 -3.159 -1.122 1.00 97.25 103 TYR A C 1
ATOM 803 O O . TYR A 1 103 ? 11.130 -3.196 -0.989 1.00 97.25 103 TYR A O 1
ATOM 811 N N . ASP A 1 104 ? 9.184 -4.204 -1.521 1.00 95.19 104 ASP A N 1
ATOM 812 C CA . ASP A 1 104 ? 9.805 -5.417 -2.049 1.00 95.19 104 ASP A CA 1
ATOM 813 C C . ASP A 1 104 ? 10.191 -5.200 -3.513 1.00 95.19 104 ASP A C 1
ATOM 815 O O . ASP A 1 104 ? 9.436 -4.596 -4.279 1.00 95.19 104 ASP A O 1
ATOM 819 N N . VAL A 1 105 ? 11.350 -5.713 -3.927 1.00 96.00 105 VAL A N 1
ATOM 820 C CA . VAL A 1 105 ? 11.820 -5.598 -5.313 1.00 96.00 105 VAL A CA 1
ATOM 821 C C . VAL A 1 105 ? 11.773 -6.951 -5.997 1.00 96.00 105 VAL A C 1
ATOM 823 O O . VAL A 1 105 ? 12.396 -7.907 -5.542 1.00 96.00 105 VAL A O 1
ATOM 826 N N . LEU A 1 106 ? 11.082 -7.009 -7.130 1.00 96.44 106 LEU A N 1
ATOM 827 C CA . LEU A 1 106 ? 10.956 -8.195 -7.966 1.00 96.44 106 LEU A CA 1
ATOM 828 C C . LEU A 1 106 ? 11.500 -7.880 -9.358 1.00 96.44 106 LEU A C 1
ATOM 830 O O . LEU A 1 106 ? 11.203 -6.836 -9.934 1.00 96.44 106 LEU A O 1
ATOM 834 N N . THR A 1 107 ? 12.312 -8.774 -9.913 1.00 95.62 107 THR A N 1
ATOM 835 C CA . THR A 1 107 ? 12.817 -8.617 -11.282 1.00 95.62 107 THR A CA 1
ATOM 836 C C . THR A 1 107 ? 12.005 -9.496 -12.223 1.00 95.62 107 THR A C 1
ATOM 838 O O . THR A 1 107 ? 11.819 -10.674 -11.944 1.00 95.62 107 THR A O 1
ATOM 841 N N . VAL A 1 108 ? 11.519 -8.938 -13.329 1.00 96.44 108 VAL A N 1
ATOM 842 C CA . VAL A 1 108 ? 10.574 -9.602 -14.238 1.00 96.44 108 VAL A CA 1
ATOM 843 C C . VAL A 1 108 ? 11.278 -9.979 -15.530 1.00 96.44 108 VAL A C 1
ATOM 845 O O . VAL A 1 108 ? 11.900 -9.124 -16.159 1.00 96.44 108 VAL A O 1
ATOM 848 N N . ASP A 1 109 ? 11.196 -11.247 -15.916 1.00 95.25 109 ASP A N 1
ATOM 849 C CA . ASP A 1 109 ? 11.940 -11.794 -17.046 1.00 95.25 109 ASP A CA 1
ATOM 850 C C . ASP A 1 109 ? 11.262 -11.536 -18.401 1.00 95.25 109 ASP A C 1
ATOM 852 O O . ASP A 1 109 ? 10.130 -11.951 -18.643 1.00 95.25 109 ASP A O 1
ATOM 856 N N . PHE A 1 110 ? 11.997 -10.894 -19.308 1.00 95.06 110 PHE A N 1
ATOM 857 C CA . PHE A 1 110 ? 11.651 -10.698 -20.718 1.00 95.06 110 PHE A CA 1
ATOM 858 C C . PHE A 1 110 ? 12.739 -11.254 -21.654 1.00 95.06 110 PHE A C 1
ATOM 860 O O . PHE A 1 110 ? 12.875 -10.822 -22.797 1.00 95.06 110 PHE A O 1
ATOM 867 N N . THR A 1 111 ? 13.565 -12.191 -21.194 1.00 93.25 111 THR A N 1
ATOM 868 C CA . THR A 1 111 ? 14.679 -12.743 -21.984 1.00 93.25 111 THR A CA 1
ATOM 869 C C . THR A 1 111 ? 14.277 -13.882 -22.924 1.00 93.25 111 THR A C 1
ATOM 871 O O . THR A 1 111 ? 15.068 -14.258 -23.784 1.00 93.25 111 THR A O 1
ATOM 874 N N . ALA A 1 112 ? 13.036 -14.374 -22.840 1.00 92.25 112 ALA A N 1
ATOM 875 C CA . ALA A 1 112 ? 12.534 -15.493 -23.645 1.00 92.25 112 ALA A CA 1
ATOM 876 C C . ALA A 1 112 ? 12.391 -15.203 -25.157 1.00 92.25 112 ALA A C 1
ATOM 878 O O . ALA A 1 112 ? 12.175 -16.129 -25.938 1.00 92.25 112 ALA A O 1
ATOM 879 N N . VAL A 1 113 ? 12.491 -13.940 -25.592 1.00 93.31 113 VAL A N 1
ATOM 880 C CA . VAL A 1 113 ? 12.350 -13.571 -27.010 1.00 93.31 113 VAL A CA 1
ATOM 881 C C . VAL A 1 113 ? 13.572 -14.048 -27.812 1.00 93.31 113 VAL A C 1
ATOM 883 O O . VAL A 1 113 ? 14.696 -13.659 -27.479 1.00 93.31 113 VAL A O 1
ATOM 886 N N . PRO A 1 114 ? 13.394 -14.830 -28.896 1.00 94.31 114 PRO A N 1
ATOM 887 C CA . PRO A 1 114 ? 14.506 -15.325 -29.701 1.00 94.31 114 PRO A CA 1
ATOM 888 C C . PRO A 1 114 ? 15.373 -14.207 -30.289 1.00 94.31 114 PRO A C 1
ATOM 890 O O . PRO A 1 114 ? 14.876 -13.169 -30.729 1.00 94.31 114 PRO A O 1
ATOM 893 N N . ARG A 1 115 ? 16.685 -14.456 -30.398 1.00 94.44 115 ARG A N 1
ATOM 894 C CA . ARG A 1 115 ? 17.657 -13.487 -30.939 1.00 94.44 115 ARG A CA 1
ATOM 895 C C . ARG A 1 115 ? 17.266 -12.957 -32.323 1.00 94.44 115 ARG A C 1
ATOM 897 O O . ARG A 1 115 ? 17.300 -11.751 -32.544 1.00 94.44 115 ARG A O 1
ATOM 904 N N . ALA A 1 116 ? 16.859 -13.848 -33.229 1.00 94.62 116 ALA A N 1
ATOM 905 C CA . ALA A 1 116 ? 16.435 -13.480 -34.581 1.00 94.62 116 ALA A CA 1
ATOM 906 C C . ALA A 1 116 ? 15.249 -12.502 -34.564 1.00 94.62 116 ALA A C 1
ATOM 908 O O . ALA A 1 116 ? 15.216 -11.539 -35.329 1.00 94.62 116 ALA A O 1
ATOM 909 N N . GLU A 1 117 ? 14.310 -12.704 -33.639 1.00 95.19 117 GLU A N 1
ATOM 910 C CA . GLU A 1 117 ? 13.170 -11.815 -33.469 1.00 95.19 117 GLU A CA 1
ATOM 911 C C . GLU A 1 117 ? 13.587 -10.461 -32.879 1.00 95.19 117 GLU A C 1
ATOM 913 O O . GLU A 1 117 ? 13.123 -9.425 -33.349 1.00 95.19 117 GLU A O 1
ATOM 918 N N . LEU A 1 118 ? 14.509 -10.431 -31.910 1.00 94.31 118 LEU A N 1
ATOM 919 C CA . LEU A 1 118 ? 15.064 -9.177 -31.380 1.00 94.31 118 LEU A CA 1
ATOM 920 C C . LEU A 1 118 ? 15.750 -8.346 -32.474 1.00 94.31 118 LEU A C 1
ATOM 922 O O . LEU A 1 118 ? 15.551 -7.131 -32.534 1.00 94.31 118 LEU A O 1
ATOM 926 N N . ILE A 1 119 ? 16.511 -8.992 -33.362 1.00 93.94 119 ILE A N 1
ATOM 927 C CA . ILE A 1 119 ? 17.167 -8.342 -34.506 1.00 93.94 119 ILE A CA 1
ATOM 928 C C . ILE A 1 119 ? 16.122 -7.791 -35.480 1.00 93.94 119 ILE A C 1
ATOM 930 O O . ILE A 1 119 ? 16.194 -6.615 -35.842 1.00 93.94 119 ILE A O 1
ATOM 934 N N . ALA A 1 120 ? 15.122 -8.594 -35.854 1.00 93.56 120 ALA A N 1
ATOM 935 C CA . ALA A 1 120 ? 14.045 -8.164 -36.745 1.00 93.56 120 ALA A CA 1
ATOM 936 C C . ALA A 1 120 ? 13.261 -6.976 -36.156 1.00 93.56 120 ALA A C 1
ATOM 938 O O . ALA A 1 120 ? 13.062 -5.954 -36.818 1.00 93.56 120 ALA A O 1
ATOM 939 N N . ARG A 1 121 ? 12.895 -7.053 -34.869 1.00 93.31 121 ARG A N 1
ATOM 940 C CA . ARG A 1 121 ? 12.244 -5.958 -34.135 1.00 93.31 121 ARG A CA 1
ATOM 941 C C . ARG A 1 121 ? 13.128 -4.714 -34.070 1.00 93.31 121 ARG A C 1
ATOM 943 O O . ARG A 1 121 ? 12.597 -3.612 -34.119 1.00 93.31 121 ARG A O 1
ATOM 950 N N . ASN A 1 122 ? 14.450 -4.857 -33.956 1.00 91.06 122 ASN A N 1
ATOM 951 C CA . ASN A 1 122 ? 15.376 -3.725 -33.966 1.00 91.06 122 ASN A CA 1
ATOM 952 C C . ASN A 1 122 ? 15.451 -3.050 -35.343 1.00 91.06 122 ASN A C 1
ATOM 954 O O . ASN A 1 122 ? 15.432 -1.826 -35.422 1.00 91.06 122 ASN A O 1
ATOM 958 N N . GLN A 1 123 ? 15.481 -3.832 -36.424 1.00 89.38 123 GLN A N 1
ATOM 959 C CA . GLN A 1 123 ? 15.482 -3.314 -37.797 1.00 89.38 123 GLN A CA 1
ATOM 960 C C . GLN A 1 123 ? 14.209 -2.518 -38.115 1.00 89.38 123 GLN A C 1
ATOM 962 O O . GLN A 1 123 ? 14.279 -1.487 -38.783 1.00 89.38 123 GLN A O 1
ATOM 967 N N . ALA A 1 124 ? 13.063 -2.937 -37.571 1.00 87.62 124 ALA A N 1
ATOM 968 C CA . ALA A 1 124 ? 11.782 -2.254 -37.745 1.00 87.62 124 ALA A CA 1
ATOM 969 C C . ALA A 1 124 ? 11.669 -0.897 -37.010 1.00 87.62 124 ALA A C 1
ATOM 971 O O . ALA A 1 124 ? 10.696 -0.176 -37.214 1.00 87.62 124 ALA A O 1
ATOM 972 N N . ARG A 1 125 ? 12.643 -0.515 -36.167 1.00 79.44 125 ARG A N 1
ATOM 973 C CA . ARG A 1 125 ? 12.612 0.733 -35.369 1.00 79.44 125 ARG A CA 1
ATOM 974 C C . ARG A 1 125 ? 13.076 1.982 -36.117 1.00 79.44 125 ARG A C 1
ATOM 976 O O . ARG A 1 125 ? 13.149 3.054 -35.521 1.00 79.44 125 ARG A O 1
ATOM 983 N N . GLY A 1 126 ? 13.421 1.865 -37.398 1.00 78.38 126 GLY A N 1
ATOM 984 C CA . GLY A 1 126 ? 13.930 2.993 -38.177 1.00 78.38 126 GLY A CA 1
ATOM 985 C C . GLY A 1 126 ? 15.195 3.586 -37.546 1.00 78.38 126 GLY A C 1
ATOM 986 O O . GLY A 1 126 ? 16.150 2.862 -37.266 1.00 78.38 126 GLY A O 1
ATOM 987 N N . GLY A 1 127 ? 15.207 4.899 -37.316 1.00 71.88 127 GLY A N 1
ATOM 988 C CA . GLY A 1 127 ? 16.366 5.610 -36.771 1.00 71.88 127 GLY A CA 1
ATOM 989 C C . GLY A 1 127 ? 16.637 5.416 -35.271 1.00 71.88 127 GLY A C 1
ATOM 990 O O . GLY A 1 127 ? 17.707 5.800 -34.810 1.00 71.88 127 GLY A O 1
ATOM 991 N N . ASP A 1 128 ? 15.733 4.765 -34.528 1.00 74.31 128 ASP A N 1
ATOM 992 C CA . ASP A 1 128 ? 15.938 4.387 -33.115 1.00 74.31 128 ASP A CA 1
ATOM 993 C C . ASP A 1 128 ? 16.497 2.970 -32.939 1.00 74.31 128 ASP A C 1
ATOM 995 O O . ASP A 1 128 ? 16.547 2.425 -31.829 1.00 74.31 128 ASP A O 1
ATOM 999 N N . LYS A 1 129 ? 16.896 2.332 -34.042 1.00 82.56 129 LYS A N 1
ATOM 1000 C CA . LYS A 1 129 ? 17.559 1.032 -34.000 1.00 82.56 129 LYS A CA 1
ATOM 1001 C C . LYS A 1 129 ? 18.891 1.134 -33.254 1.00 82.56 129 LYS A C 1
ATOM 1003 O O . LYS A 1 129 ? 19.663 2.078 -33.430 1.00 82.56 129 LYS A O 1
ATOM 1008 N N . VAL A 1 130 ? 19.222 0.104 -32.485 1.00 83.50 130 VAL A N 1
ATOM 1009 C CA . VAL A 1 130 ? 20.595 -0.116 -32.025 1.00 83.50 130 VAL A CA 1
ATOM 1010 C C . VAL A 1 130 ? 21.446 -0.405 -33.255 1.00 83.50 130 VAL A C 1
ATOM 1012 O O . VAL A 1 130 ? 21.171 -1.373 -33.966 1.00 83.50 130 VAL A O 1
ATOM 1015 N N . ALA A 1 131 ? 22.446 0.441 -33.516 1.00 83.81 131 ALA A N 1
ATOM 1016 C CA . ALA A 1 131 ? 23.290 0.337 -34.708 1.00 83.81 131 ALA A CA 1
ATOM 1017 C C . ALA A 1 131 ? 24.018 -1.013 -34.783 1.00 83.81 131 ALA A C 1
ATOM 1019 O O . ALA A 1 131 ? 23.975 -1.680 -35.811 1.00 83.81 131 ALA A O 1
ATOM 1020 N N . ASP A 1 132 ? 24.617 -1.432 -33.668 1.00 89.31 132 ASP A N 1
ATOM 1021 C CA . ASP A 1 132 ? 25.265 -2.733 -33.515 1.00 89.31 132 ASP A CA 1
ATOM 1022 C C . ASP A 1 132 ? 24.480 -3.590 -32.512 1.00 89.31 132 ASP A C 1
ATOM 1024 O O . ASP A 1 132 ? 24.815 -3.696 -31.325 1.00 89.31 132 ASP A O 1
ATOM 1028 N N . ILE A 1 133 ? 23.346 -4.113 -32.988 1.00 90.56 133 ILE A N 1
ATOM 1029 C CA . ILE A 1 133 ? 22.438 -4.930 -32.179 1.00 90.56 133 ILE A CA 1
ATOM 1030 C C . ILE A 1 133 ? 23.084 -6.250 -31.757 1.00 90.56 133 ILE A C 1
ATOM 1032 O O . ILE A 1 133 ? 22.878 -6.674 -30.626 1.00 90.56 133 ILE A O 1
ATOM 1036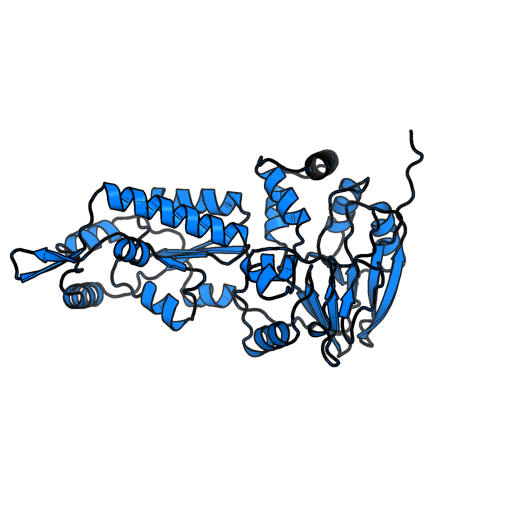 N N . GLU A 1 134 ? 23.900 -6.865 -32.612 1.00 92.31 134 GLU A N 1
ATOM 1037 C CA . GLU A 1 134 ? 24.552 -8.145 -32.320 1.00 92.31 134 GLU A CA 1
ATOM 1038 C C . GLU A 1 134 ? 25.503 -8.001 -31.126 1.00 92.31 134 GLU A C 1
ATOM 1040 O O . GLU A 1 134 ? 25.311 -8.659 -30.102 1.00 92.31 134 GLU A O 1
ATOM 1045 N N . SER A 1 135 ? 26.434 -7.038 -31.179 1.00 92.81 135 SER A N 1
ATOM 1046 C CA . SER A 1 135 ? 27.340 -6.781 -30.054 1.00 92.81 135 SER A CA 1
ATOM 1047 C C . SER A 1 135 ? 26.595 -6.343 -28.793 1.00 92.81 135 SER A C 1
ATOM 1049 O O . SER A 1 135 ? 27.043 -6.603 -27.675 1.00 92.81 135 SER A O 1
ATOM 1051 N N . PHE A 1 136 ? 25.465 -5.639 -28.925 1.00 90.50 136 PHE A N 1
ATOM 1052 C CA . PHE A 1 136 ? 24.627 -5.298 -27.774 1.00 90.50 136 PHE A CA 1
ATOM 1053 C C . PHE A 1 136 ? 24.024 -6.545 -27.116 1.00 90.50 136 PHE A C 1
ATOM 1055 O O . PHE A 1 136 ? 24.073 -6.655 -25.889 1.00 90.50 136 PHE A O 1
ATOM 1062 N N . LEU A 1 137 ? 23.482 -7.471 -27.909 1.00 92.56 137 LEU A N 1
ATOM 1063 C CA . LEU A 1 137 ? 22.900 -8.715 -27.410 1.00 92.56 137 LEU A CA 1
ATOM 1064 C C . LEU A 1 137 ? 23.968 -9.621 -26.789 1.00 92.56 137 LEU A C 1
ATOM 1066 O O . LEU A 1 137 ? 23.717 -10.190 -25.730 1.00 92.56 137 LEU A O 1
ATOM 1070 N N . ASP A 1 138 ? 25.170 -9.678 -27.363 1.00 93.00 138 ASP A N 1
ATOM 1071 C CA . ASP A 1 138 ? 26.289 -10.444 -26.799 1.00 93.00 138 ASP A CA 1
ATOM 1072 C C . ASP A 1 138 ? 26.735 -9.879 -25.450 1.00 93.00 138 ASP A C 1
ATOM 1074 O O . ASP A 1 138 ? 26.870 -10.617 -24.472 1.00 93.00 138 ASP A O 1
ATOM 1078 N N . ARG A 1 139 ? 26.875 -8.549 -25.351 1.00 90.38 139 ARG A N 1
ATOM 1079 C CA . ARG A 1 139 ? 27.160 -7.884 -24.070 1.00 90.38 139 ARG A CA 1
ATOM 1080 C C . ARG A 1 139 ? 26.071 -8.132 -23.036 1.00 90.38 139 ARG A C 1
ATOM 1082 O O . ARG A 1 139 ? 26.395 -8.241 -21.861 1.00 90.38 139 ARG A O 1
ATOM 1089 N N . PHE A 1 140 ? 24.802 -8.178 -23.442 1.00 90.00 140 PHE A N 1
ATOM 1090 C CA . PHE A 1 140 ? 23.699 -8.464 -22.528 1.00 90.00 140 PHE A CA 1
ATOM 1091 C C . PHE A 1 140 ? 23.740 -9.918 -22.041 1.00 90.00 140 PHE A C 1
ATOM 1093 O O . PHE A 1 140 ? 23.634 -10.151 -20.840 1.00 90.00 140 PHE A O 1
ATOM 1100 N N . ALA A 1 141 ? 23.946 -10.875 -22.949 1.00 88.94 141 ALA A N 1
ATOM 1101 C CA . ALA A 1 141 ? 24.017 -12.304 -22.642 1.00 88.94 141 ALA A CA 1
ATOM 1102 C C . ALA A 1 141 ? 25.217 -12.673 -21.751 1.00 88.94 141 ALA A C 1
ATOM 1104 O O . ALA A 1 141 ? 25.145 -13.632 -20.991 1.00 88.94 141 ALA A O 1
ATOM 1105 N N . ALA A 1 142 ? 26.303 -11.897 -21.810 1.00 90.38 142 ALA A N 1
ATOM 1106 C CA . ALA A 1 142 ? 27.472 -12.078 -20.951 1.00 90.38 142 ALA A CA 1
ATOM 1107 C C . ALA A 1 142 ? 27.259 -11.626 -19.490 1.00 90.38 142 ALA A C 1
ATOM 1109 O O . ALA A 1 142 ? 28.123 -11.857 -18.642 1.00 90.38 142 ALA A O 1
ATOM 1110 N N . LEU A 1 143 ? 26.152 -10.943 -19.174 1.00 87.19 143 LEU A N 1
ATOM 1111 C CA . LEU A 1 143 ? 25.867 -10.475 -17.816 1.00 87.19 143 LEU A CA 1
ATOM 1112 C C . LEU A 1 143 ? 25.275 -11.596 -16.967 1.00 87.19 143 LEU A C 1
ATOM 1114 O O . LEU A 1 143 ? 24.472 -12.393 -17.437 1.00 87.19 143 LEU A O 1
ATOM 1118 N N . ILE A 1 144 ? 25.610 -11.593 -15.676 1.00 86.12 144 ILE A N 1
ATOM 1119 C CA . ILE A 1 144 ? 25.006 -12.514 -14.713 1.00 86.12 144 ILE A CA 1
ATOM 1120 C C . ILE A 1 144 ? 23.520 -12.141 -14.552 1.00 86.12 144 ILE A C 1
ATOM 1122 O O . ILE A 1 144 ? 23.225 -11.011 -14.120 1.00 86.12 144 ILE A O 1
ATOM 1126 N N . PRO A 1 145 ? 22.586 -13.049 -14.894 1.00 86.00 145 PRO A N 1
ATOM 1127 C CA . PRO A 1 145 ? 21.167 -12.780 -14.752 1.00 86.00 145 PRO A CA 1
ATOM 1128 C C . PRO A 1 145 ? 20.787 -12.718 -13.262 1.00 86.00 145 PRO A C 1
ATOM 1130 O O . PRO A 1 145 ? 21.345 -13.455 -12.445 1.00 86.00 145 PRO A O 1
ATOM 1133 N N . PRO A 1 146 ? 19.869 -11.821 -12.869 1.00 90.25 146 PRO A N 1
ATOM 1134 C CA . PRO A 1 146 ? 19.300 -11.823 -11.526 1.00 90.25 146 PRO A CA 1
ATOM 1135 C C . PRO A 1 146 ? 18.326 -12.997 -11.342 1.00 90.25 146 PRO A C 1
ATOM 1137 O O . PRO A 1 146 ? 17.912 -13.628 -12.312 1.00 90.25 146 PRO A O 1
ATOM 1140 N N . GLN A 1 147 ? 17.903 -13.250 -10.102 1.00 92.44 147 GLN A N 1
ATOM 1141 C CA . GLN A 1 147 ? 16.706 -14.057 -9.863 1.00 92.44 147 GLN A CA 1
ATOM 1142 C C . GLN A 1 147 ? 15.484 -13.312 -10.407 1.00 92.44 147 GLN A C 1
ATOM 1144 O O . GLN A 1 147 ? 15.334 -12.109 -10.171 1.00 92.44 147 GLN A O 1
ATOM 1149 N N . THR A 1 148 ? 14.620 -14.022 -11.126 1.00 95.69 148 THR A N 1
ATOM 1150 C CA . THR A 1 148 ? 13.476 -13.431 -11.818 1.00 95.69 148 THR A CA 1
ATOM 1151 C C . THR A 1 148 ? 12.156 -14.120 -11.488 1.00 95.69 148 THR A C 1
ATOM 1153 O O . THR A 1 148 ? 12.116 -15.268 -11.044 1.00 95.69 148 THR A O 1
ATOM 1156 N N . ILE A 1 149 ? 11.071 -13.390 -11.732 1.00 97.56 149 ILE A N 1
ATOM 1157 C CA . ILE A 1 149 ? 9.707 -13.899 -11.860 1.00 97.56 149 ILE A CA 1
ATOM 1158 C C . ILE A 1 149 ? 9.236 -13.742 -13.309 1.00 97.56 149 ILE A C 1
ATOM 1160 O O . ILE A 1 149 ? 9.760 -12.926 -14.070 1.00 97.56 149 ILE A O 1
ATOM 1164 N N . THR A 1 150 ? 8.220 -14.504 -13.691 1.00 97.81 150 THR A N 1
ATOM 1165 C CA . THR A 1 150 ? 7.562 -14.371 -14.995 1.00 97.81 150 THR A CA 1
ATOM 1166 C C . THR A 1 150 ? 6.665 -13.125 -15.053 1.00 97.81 150 THR A C 1
ATOM 1168 O O . THR A 1 150 ? 6.206 -12.645 -14.010 1.00 97.81 150 THR A O 1
ATOM 1171 N N . PRO A 1 151 ? 6.337 -12.618 -16.257 1.00 97.50 151 PRO A N 1
ATOM 1172 C CA . PRO A 1 151 ? 5.349 -11.551 -16.412 1.00 97.50 151 PRO A CA 1
ATOM 1173 C C . PRO A 1 151 ? 3.981 -11.895 -15.802 1.00 97.50 151 PRO A C 1
ATOM 1175 O O . PRO A 1 151 ? 3.353 -11.030 -15.201 1.00 97.50 151 PRO A O 1
ATOM 1178 N N . GLN A 1 152 ? 3.548 -13.160 -15.865 1.00 97.44 152 GLN A N 1
ATOM 1179 C CA . GLN A 1 152 ? 2.296 -13.588 -15.233 1.00 97.44 152 GLN A CA 1
ATOM 1180 C C . GLN A 1 152 ? 2.362 -13.482 -13.704 1.00 97.44 152 GLN A C 1
ATOM 1182 O O . GLN A 1 152 ? 1.476 -12.894 -13.097 1.00 97.44 152 GLN A O 1
ATOM 1187 N N . GLN A 1 153 ? 3.453 -13.945 -13.085 1.00 97.88 153 GLN A N 1
ATOM 1188 C CA . GLN A 1 153 ? 3.657 -13.810 -11.636 1.00 97.88 153 GLN A CA 1
ATOM 1189 C C . GLN A 1 153 ? 3.699 -12.342 -11.182 1.00 97.88 153 GLN A C 1
ATOM 1191 O O . GLN A 1 153 ? 3.291 -12.026 -10.064 1.00 97.88 153 GLN A O 1
ATOM 1196 N N . MET A 1 154 ? 4.174 -11.426 -12.036 1.00 97.44 154 MET A N 1
ATOM 1197 C CA . MET A 1 154 ? 4.062 -9.989 -11.778 1.00 97.44 154 MET A CA 1
ATOM 1198 C C . MET A 1 154 ? 2.594 -9.543 -11.764 1.00 97.44 154 MET A C 1
ATOM 1200 O O . MET A 1 154 ? 2.206 -8.817 -10.854 1.00 97.44 154 MET A O 1
ATOM 1204 N N . LEU A 1 155 ? 1.779 -9.958 -12.739 1.00 97.12 155 LEU A N 1
ATOM 1205 C CA . LEU A 1 155 ? 0.352 -9.610 -12.779 1.00 97.12 155 LEU A CA 1
ATOM 1206 C C . LEU A 1 155 ? -0.406 -10.166 -11.568 1.00 97.12 155 LEU A C 1
ATOM 1208 O O . LEU A 1 155 ? -1.233 -9.459 -10.991 1.00 97.12 155 LEU A O 1
ATOM 1212 N N . ASP A 1 156 ? -0.061 -11.374 -11.123 1.00 96.75 156 ASP A N 1
ATOM 1213 C CA . ASP A 1 156 ? -0.645 -11.999 -9.934 1.00 96.75 156 ASP A CA 1
ATOM 1214 C C . ASP A 1 156 ? -0.387 -11.175 -8.657 1.00 96.75 156 ASP A C 1
ATOM 1216 O O . ASP A 1 156 ? -1.197 -11.181 -7.734 1.00 96.75 156 ASP A O 1
ATOM 1220 N N . CYS A 1 157 ? 0.687 -10.375 -8.608 1.00 96.19 157 CYS A N 1
ATOM 1221 C CA . CYS A 1 157 ? 0.966 -9.487 -7.472 1.00 96.19 157 CYS A CA 1
ATOM 1222 C C . CYS A 1 157 ? -0.023 -8.315 -7.325 1.00 96.19 157 CYS A C 1
ATOM 1224 O O . CYS A 1 157 ? -0.031 -7.680 -6.269 1.00 96.19 157 CYS A O 1
ATOM 1226 N N . PHE A 1 158 ? -0.809 -8.004 -8.362 1.00 95.56 158 PHE A N 1
ATOM 1227 C CA . PHE A 1 158 ? -1.872 -6.990 -8.322 1.00 95.56 158 PHE A CA 1
ATOM 1228 C C . PHE A 1 158 ? -3.243 -7.595 -8.009 1.00 95.56 158 PHE A C 1
ATOM 1230 O O . PHE A 1 158 ? -4.214 -6.855 -7.841 1.00 95.56 158 PHE A O 1
ATOM 1237 N N . GLN A 1 159 ? -3.349 -8.926 -7.988 1.00 95.44 159 GLN A N 1
ATOM 1238 C CA . GLN A 1 159 ? -4.611 -9.591 -7.713 1.00 95.44 159 GLN A CA 1
ATOM 1239 C C . GLN A 1 159 ? -5.004 -9.387 -6.255 1.00 95.44 159 GLN A C 1
ATOM 1241 O O . GLN A 1 159 ? -4.200 -9.497 -5.328 1.00 95.44 159 GLN A O 1
ATOM 1246 N N . THR A 1 160 ? -6.283 -9.116 -6.061 1.00 94.56 160 THR A N 1
ATOM 1247 C CA . THR A 1 160 ? -6.904 -8.971 -4.752 1.00 94.56 160 THR A CA 1
ATOM 1248 C C . THR A 1 160 ? -8.192 -9.768 -4.752 1.00 94.56 160 THR A C 1
ATOM 1250 O O . THR A 1 160 ? -8.854 -9.891 -5.782 1.00 94.56 160 THR A O 1
ATOM 1253 N N . ARG A 1 161 ? -8.561 -10.315 -3.601 1.00 93.81 161 ARG A N 1
ATOM 1254 C CA . ARG A 1 161 ? -9.804 -11.065 -3.450 1.00 93.81 161 ARG A CA 1
ATOM 1255 C C . ARG A 1 161 ? -10.452 -10.712 -2.130 1.00 93.81 161 ARG A C 1
ATOM 1257 O O . ARG A 1 161 ? -9.747 -10.512 -1.141 1.00 93.81 161 ARG A O 1
ATOM 1264 N N . GLN A 1 162 ? -11.777 -10.714 -2.123 1.00 95.88 162 GLN A N 1
ATOM 1265 C CA . GLN A 1 162 ? -12.524 -10.733 -0.880 1.00 95.88 162 GLN A CA 1
ATOM 1266 C C . GLN A 1 162 ? -12.267 -12.069 -0.176 1.00 95.88 162 GLN A C 1
ATOM 1268 O O . GLN A 1 162 ? -12.395 -13.140 -0.775 1.00 95.88 162 GLN A O 1
ATOM 1273 N N . LEU A 1 163 ? -11.854 -12.003 1.085 1.00 96.81 163 LEU A N 1
ATOM 1274 C CA . LEU A 1 163 ? -11.579 -13.184 1.893 1.00 96.81 163 LEU A CA 1
ATOM 1275 C C . LEU A 1 163 ? -12.862 -13.694 2.544 1.00 96.81 163 LEU A C 1
ATOM 1277 O O . LEU A 1 163 ? -13.567 -12.938 3.201 1.00 96.81 163 LEU A O 1
ATOM 1281 N N . ASP A 1 164 ? -13.143 -14.985 2.402 1.00 96.88 164 ASP A N 1
ATOM 1282 C CA . ASP A 1 164 ? -14.236 -15.629 3.126 1.00 96.88 164 ASP A CA 1
ATOM 1283 C C . ASP A 1 164 ? -13.722 -16.146 4.472 1.00 96.88 164 ASP A C 1
ATOM 1285 O O . ASP A 1 164 ? -12.881 -17.046 4.518 1.00 96.88 164 ASP A O 1
ATOM 1289 N N . LEU A 1 165 ? -14.194 -15.543 5.561 1.00 97.31 165 LEU A N 1
ATOM 1290 C CA . LEU A 1 165 ? -13.854 -15.938 6.925 1.00 97.31 165 LEU A CA 1
ATOM 1291 C C . LEU A 1 165 ? -14.882 -16.917 7.517 1.00 97.31 165 LEU A C 1
ATOM 1293 O O . LEU A 1 165 ? -14.743 -17.319 8.673 1.00 97.31 165 LEU A O 1
ATOM 1297 N N . GLY A 1 166 ? -15.894 -17.330 6.746 1.00 95.94 166 GLY A N 1
ATOM 1298 C CA . GLY A 1 166 ? -16.938 -18.244 7.197 1.00 95.94 166 GLY A CA 1
ATOM 1299 C C . GLY A 1 166 ? -17.698 -17.683 8.398 1.00 95.94 166 GLY A C 1
ATOM 1300 O O . GLY A 1 166 ? -18.275 -16.602 8.314 1.00 95.94 166 GLY A O 1
ATOM 1301 N N . ASN A 1 167 ? -17.667 -18.424 9.512 1.00 95.56 167 ASN A N 1
ATOM 1302 C CA . ASN A 1 167 ? -18.329 -18.045 10.764 1.00 95.56 167 ASN A CA 1
ATOM 1303 C C . ASN A 1 167 ? -17.364 -17.483 11.814 1.00 95.56 167 ASN A C 1
ATOM 1305 O O . ASN A 1 167 ? -17.637 -17.535 13.014 1.00 95.56 167 ASN A O 1
ATOM 1309 N N . ARG A 1 168 ? -16.190 -17.020 11.387 1.00 96.31 168 ARG A N 1
ATOM 1310 C CA . ARG A 1 168 ? -15.161 -16.538 12.301 1.00 96.31 168 ARG A CA 1
ATOM 1311 C C . ARG A 1 168 ? -15.541 -15.156 12.856 1.00 96.31 168 ARG A C 1
ATOM 1313 O O . ARG A 1 168 ? -15.857 -14.274 12.051 1.00 96.31 168 ARG A O 1
ATOM 1320 N N . PRO A 1 169 ? -15.489 -14.935 14.185 1.00 97.50 169 PRO A N 1
ATOM 1321 C CA . PRO A 1 169 ? -15.706 -13.612 14.757 1.00 97.50 169 PRO A CA 1
ATOM 1322 C C . PRO A 1 169 ? -14.575 -12.664 14.350 1.00 97.50 169 PRO A C 1
ATOM 1324 O O . PRO A 1 169 ? -13.399 -13.046 14.323 1.00 97.50 169 PRO A O 1
ATOM 1327 N N . VAL A 1 170 ? -14.932 -11.422 14.029 1.00 98.69 170 VAL A N 1
ATOM 1328 C CA . VAL A 1 170 ? -13.981 -10.401 13.571 1.00 98.69 170 VAL A CA 1
ATOM 1329 C C . VAL A 1 170 ? -14.100 -9.170 14.448 1.00 98.69 170 VAL A C 1
ATOM 1331 O O . VAL A 1 170 ? -15.196 -8.677 14.677 1.00 98.69 170 VAL A O 1
ATOM 1334 N N . VAL A 1 171 ? -12.972 -8.647 14.912 1.00 98.81 171 VAL A N 1
ATOM 1335 C CA . VAL A 1 171 ? -12.923 -7.420 15.704 1.00 98.81 171 VAL A CA 1
ATOM 1336 C C . VAL A 1 171 ? -12.137 -6.376 14.923 1.00 98.81 171 VAL A C 1
ATOM 1338 O O . VAL A 1 171 ? -10.929 -6.522 14.715 1.00 98.81 171 VAL A O 1
ATOM 1341 N N . VAL A 1 172 ? -12.836 -5.339 14.456 1.00 98.88 172 VAL A N 1
ATOM 1342 C CA . VAL A 1 172 ? -12.241 -4.218 13.721 1.00 98.88 172 VAL A CA 1
ATOM 1343 C C . VAL A 1 172 ? -11.927 -3.091 14.699 1.00 98.88 172 VAL A C 1
ATOM 1345 O O . VAL A 1 172 ? -12.825 -2.568 15.350 1.00 98.88 172 VAL A O 1
ATOM 1348 N N . VAL A 1 173 ? -10.659 -2.719 14.817 1.00 98.88 173 VAL A N 1
ATOM 1349 C CA . VAL A 1 173 ? -10.156 -1.762 15.810 1.00 98.88 173 VAL A CA 1
ATOM 1350 C C . VAL A 1 173 ? -9.823 -0.440 15.128 1.00 98.88 173 VAL A C 1
ATOM 1352 O O . VAL A 1 173 ? -9.095 -0.445 14.133 1.00 98.88 173 VAL A O 1
ATOM 1355 N N . GLY A 1 174 ? -10.347 0.664 15.672 1.00 98.56 174 GLY A N 1
ATOM 1356 C CA . GLY A 1 174 ? -10.065 2.037 15.245 1.00 98.56 174 GLY A CA 1
ATOM 1357 C C . GLY A 1 174 ? -8.620 2.496 15.468 1.00 98.56 174 GLY A C 1
ATOM 1358 O O . GLY A 1 174 ? -7.746 1.697 15.810 1.00 98.56 174 GLY A O 1
ATOM 1359 N N . ASP A 1 175 ? -8.373 3.795 15.291 1.00 98.25 175 ASP A N 1
ATOM 1360 C CA . ASP A 1 175 ? -7.069 4.413 15.553 1.00 98.25 175 ASP A CA 1
ATOM 1361 C C . ASP A 1 175 ? -6.664 4.173 17.024 1.00 98.25 175 ASP A C 1
ATOM 1363 O O . ASP A 1 175 ? -7.368 4.566 17.959 1.00 98.25 175 ASP A O 1
ATOM 1367 N N . VAL A 1 176 ? -5.519 3.516 17.242 1.00 98.38 176 VAL A N 1
ATOM 1368 C CA . VAL A 1 176 ? -5.044 3.162 18.595 1.00 98.38 176 VAL A CA 1
ATOM 1369 C C . VAL A 1 176 ? -4.139 4.247 19.166 1.00 98.38 176 VAL A C 1
ATOM 1371 O O . VAL A 1 176 ? -4.157 4.466 20.373 1.00 98.38 176 VAL A O 1
ATOM 1374 N N . GLN A 1 177 ? -3.343 4.920 18.326 1.00 97.50 177 GLN A N 1
ATOM 1375 C CA . GLN A 1 177 ? -2.495 6.060 18.705 1.00 97.50 177 GLN A CA 1
ATOM 1376 C C . GLN A 1 177 ? -1.699 5.804 20.002 1.00 97.50 177 GLN A C 1
ATOM 1378 O O . GLN A 1 177 ? -1.737 6.601 20.935 1.00 97.50 177 GLN A O 1
ATOM 1383 N N . SER A 1 178 ? -1.007 4.665 20.111 1.00 98.12 178 SER A N 1
ATOM 1384 C CA . SER A 1 178 ? -0.221 4.266 21.294 1.00 98.12 178 SER A CA 1
ATOM 1385 C C . SER A 1 178 ? -1.008 4.124 22.617 1.00 98.12 178 SER A C 1
ATOM 1387 O O . SER A 1 178 ? -0.390 4.044 23.683 1.00 98.12 178 SER A O 1
ATOM 1389 N N . CYS A 1 179 ? -2.343 4.067 22.595 1.00 98.00 179 CYS A N 1
ATOM 1390 C CA . CYS A 1 179 ? -3.195 3.831 23.769 1.00 98.00 179 CYS A CA 1
ATOM 1391 C C . CYS A 1 179 ? -3.297 2.331 24.093 1.00 98.00 179 CYS A C 1
ATOM 1393 O O . CYS A 1 179 ? -4.277 1.644 23.790 1.00 98.00 179 CYS A O 1
ATOM 1395 N N . GLY A 1 180 ? -2.217 1.799 24.670 1.00 97.31 180 GLY A N 1
ATOM 1396 C CA . GLY A 1 180 ? -2.065 0.369 24.934 1.00 97.31 180 GLY A CA 1
ATOM 1397 C C . GLY A 1 180 ? -2.971 -0.182 26.035 1.00 97.31 180 GLY A C 1
ATOM 1398 O O . GLY A 1 180 ? -3.251 -1.381 26.036 1.00 97.31 180 GLY A O 1
ATOM 1399 N N . GLU A 1 181 ? -3.435 0.645 26.975 1.00 97.94 181 GLU A N 1
ATOM 1400 C CA . GLU A 1 181 ? -4.354 0.191 28.023 1.00 97.94 181 GLU A CA 1
ATOM 1401 C C . GLU A 1 181 ? -5.770 0.003 27.481 1.00 97.94 181 GLU A C 1
ATOM 1403 O O . GLU A 1 181 ? -6.385 -1.031 27.744 1.00 97.94 181 GLU A O 1
ATOM 1408 N N . ALA A 1 182 ? -6.259 0.947 26.672 1.00 98.25 182 ALA A N 1
ATOM 1409 C CA . ALA A 1 182 ? -7.540 0.827 25.981 1.00 98.25 182 ALA A CA 1
ATOM 1410 C C . ALA A 1 182 ? -7.564 -0.406 25.064 1.00 98.25 182 ALA A C 1
ATOM 1412 O O . ALA A 1 182 ? -8.509 -1.195 25.108 1.00 98.25 182 ALA A O 1
ATOM 1413 N N . LEU A 1 183 ? -6.493 -0.624 24.287 1.00 98.62 183 LEU A N 1
ATOM 1414 C CA . LEU A 1 183 ? -6.375 -1.817 23.446 1.00 98.62 183 LEU A CA 1
ATOM 1415 C C . LEU A 1 183 ? -6.337 -3.102 24.284 1.00 98.62 183 LEU A C 1
ATOM 1417 O O . LEU A 1 183 ? -6.973 -4.089 23.927 1.00 98.62 183 LEU A O 1
ATOM 1421 N N . GLY A 1 184 ? -5.624 -3.093 25.412 1.00 98.44 184 GLY A N 1
ATOM 1422 C CA . GLY A 1 184 ? -5.576 -4.236 26.323 1.00 98.44 184 GLY A CA 1
ATOM 1423 C C . GLY A 1 184 ? -6.951 -4.617 26.877 1.00 98.44 184 GLY A C 1
ATOM 1424 O O . GLY A 1 184 ? -7.263 -5.804 26.946 1.00 98.44 184 GLY A O 1
ATOM 1425 N N . GLN A 1 185 ? -7.786 -3.630 27.220 1.00 98.50 185 GLN A N 1
ATOM 1426 C CA . GLN A 1 185 ? -9.173 -3.864 27.642 1.00 98.50 185 GLN A CA 1
ATOM 1427 C C . GLN A 1 185 ? -9.996 -4.500 26.515 1.00 98.50 185 GLN A C 1
ATOM 1429 O O . GLN A 1 185 ? -10.647 -5.515 26.746 1.00 98.50 185 GLN A O 1
ATOM 1434 N N . ALA A 1 186 ? -9.895 -3.971 25.290 1.00 98.50 186 ALA A N 1
ATOM 1435 C CA . ALA A 1 186 ? -10.590 -4.527 24.129 1.00 98.50 186 ALA A CA 1
ATOM 1436 C C . ALA A 1 186 ? -10.208 -5.988 23.864 1.00 98.50 186 ALA A C 1
ATOM 1438 O O . ALA A 1 186 ? -11.075 -6.831 23.639 1.00 98.50 186 ALA A O 1
ATOM 1439 N N . VAL A 1 187 ? -8.911 -6.303 23.930 1.00 98.50 187 VAL A N 1
ATOM 1440 C CA . VAL A 1 187 ? -8.398 -7.671 23.765 1.00 98.50 187 VAL A CA 1
ATOM 1441 C C . VAL A 1 187 ? -8.908 -8.599 24.864 1.00 98.50 187 VAL A C 1
ATOM 1443 O O . VAL A 1 187 ? -9.278 -9.731 24.567 1.00 98.50 187 VAL A O 1
ATOM 1446 N N . ALA A 1 188 ? -8.954 -8.137 26.114 1.00 98.19 188 ALA A N 1
ATOM 1447 C CA . ALA A 1 188 ? -9.443 -8.939 27.231 1.00 98.19 188 ALA A CA 1
ATOM 1448 C C . ALA A 1 188 ? -10.957 -9.204 27.161 1.00 98.19 188 ALA A C 1
ATOM 1450 O O . ALA A 1 188 ? -11.396 -10.286 27.541 1.00 98.19 188 ALA A O 1
ATOM 1451 N N . GLU A 1 189 ? -11.744 -8.232 26.693 1.00 98.25 189 GLU A N 1
ATOM 1452 C CA . GLU A 1 189 ? -13.207 -8.327 26.646 1.00 98.25 189 GLU A CA 1
ATOM 1453 C C . GLU A 1 189 ? -13.718 -9.083 25.410 1.00 98.25 189 GLU A C 1
ATOM 1455 O O . GLU A 1 189 ? -14.626 -9.902 25.524 1.00 98.25 189 GLU A O 1
ATOM 1460 N N . LEU A 1 190 ? -13.132 -8.833 24.233 1.00 97.81 190 LEU A N 1
ATOM 1461 C CA . LEU A 1 190 ? -13.639 -9.323 22.940 1.00 97.81 190 LEU A CA 1
ATOM 1462 C C . LEU A 1 190 ? -12.791 -10.461 22.344 1.00 97.81 190 LEU A C 1
ATOM 1464 O O . LEU A 1 190 ? -13.138 -11.045 21.312 1.00 97.81 190 LEU A O 1
ATOM 1468 N N . GLY A 1 191 ? -11.643 -10.760 22.951 1.00 95.81 191 GLY A N 1
ATOM 1469 C CA . GLY A 1 191 ? -10.716 -11.775 22.471 1.00 95.81 191 GLY A CA 1
ATOM 1470 C C . GLY A 1 191 ? -11.187 -13.199 22.746 1.00 95.81 191 GLY A C 1
ATOM 1471 O O . GLY A 1 191 ? -11.461 -13.586 23.877 1.00 95.81 191 GLY A O 1
ATOM 1472 N N . THR A 1 192 ? -11.181 -14.019 21.700 1.00 94.94 192 THR A N 1
ATOM 1473 C CA . THR A 1 192 ? -11.286 -15.480 21.769 1.00 94.94 192 THR A CA 1
ATOM 1474 C C . THR A 1 192 ? -10.149 -16.097 20.946 1.00 94.94 192 THR A C 1
ATOM 1476 O O . THR A 1 192 ? -9.574 -15.395 20.105 1.00 94.94 192 THR A O 1
ATOM 1479 N N . PRO A 1 193 ? -9.816 -17.391 21.124 1.00 93.25 193 PRO A N 1
ATOM 1480 C CA . PRO A 1 193 ? -8.812 -18.059 20.291 1.00 93.25 193 PRO A CA 1
ATOM 1481 C C . PRO A 1 193 ? -9.096 -17.974 18.782 1.00 93.25 193 PRO A C 1
ATOM 1483 O O . PRO A 1 193 ? -8.160 -17.948 17.987 1.00 93.25 193 PRO A O 1
ATOM 1486 N N . ASP A 1 194 ? -10.372 -17.875 18.398 1.00 95.31 194 ASP A N 1
ATOM 1487 C CA . ASP A 1 194 ? -10.806 -17.812 17.002 1.00 95.31 194 ASP A CA 1
ATOM 1488 C C . ASP A 1 194 ? -10.992 -16.375 16.489 1.00 95.31 194 ASP A C 1
ATOM 1490 O O . ASP A 1 194 ? -11.274 -16.183 15.308 1.00 95.31 194 ASP A O 1
ATOM 1494 N N . THR A 1 195 ? -10.821 -15.338 17.313 1.00 97.81 195 THR A N 1
ATOM 1495 C CA . THR A 1 195 ? -11.045 -13.947 16.885 1.00 97.81 195 THR A CA 1
ATOM 1496 C C . THR A 1 195 ? -10.034 -13.527 15.815 1.00 97.81 195 THR A C 1
ATOM 1498 O O . THR A 1 195 ? -8.823 -13.661 16.000 1.00 97.81 195 THR A O 1
ATOM 1501 N N . LYS A 1 196 ? -10.517 -12.992 14.684 1.00 98.50 196 LYS A N 1
ATOM 1502 C CA . LYS A 1 196 ? -9.678 -12.285 13.705 1.00 98.50 196 LYS A CA 1
ATOM 1503 C C . LYS A 1 196 ? -9.640 -10.798 14.044 1.00 98.50 196 LYS A C 1
ATOM 1505 O O . LYS A 1 196 ? -10.681 -10.149 14.067 1.00 98.50 196 LYS A O 1
ATOM 1510 N N . TRP A 1 197 ? -8.450 -10.248 14.250 1.00 98.75 197 TRP A N 1
ATOM 1511 C CA . TRP A 1 197 ? -8.271 -8.822 14.525 1.00 98.75 197 TRP A CA 1
ATOM 1512 C C . TRP A 1 197 ? -7.950 -8.058 13.241 1.00 98.75 197 TRP A C 1
ATOM 1514 O O . TRP A 1 197 ? -7.085 -8.466 12.465 1.00 98.75 197 TRP A O 1
ATOM 1524 N N . VAL A 1 198 ? -8.637 -6.942 13.010 1.00 98.81 198 VAL A N 1
ATOM 1525 C CA . VAL A 1 198 ? -8.420 -6.067 11.851 1.00 98.81 198 VAL A CA 1
ATOM 1526 C C . VAL A 1 198 ? -8.208 -4.648 12.358 1.00 98.81 198 VAL A C 1
ATOM 1528 O O . VAL A 1 198 ? -9.135 -4.025 12.856 1.00 98.81 198 VAL A O 1
ATOM 1531 N N . PHE A 1 199 ? -6.999 -4.116 12.238 1.00 98.88 199 PHE A N 1
ATOM 1532 C CA . PHE A 1 199 ? -6.704 -2.742 12.642 1.00 98.88 199 PHE A CA 1
ATOM 1533 C C . PHE A 1 199 ? -6.830 -1.803 11.446 1.00 98.88 199 PHE A C 1
ATOM 1535 O O . PHE A 1 199 ? -6.264 -2.086 10.387 1.00 98.88 199 PHE A O 1
ATOM 1542 N N . VAL A 1 200 ? -7.524 -0.676 11.616 1.00 98.50 200 VAL A N 1
ATOM 1543 C CA . VAL A 1 200 ? -7.714 0.324 10.547 1.00 98.50 200 VAL A CA 1
ATOM 1544 C C . VAL A 1 200 ? -6.467 1.177 10.272 1.00 98.50 200 VAL A C 1
ATOM 1546 O O . VAL A 1 200 ? -6.492 1.996 9.360 1.00 98.50 200 VAL A O 1
ATOM 1549 N N . GLY A 1 201 ? -5.387 1.000 11.036 1.00 97.88 201 GLY A N 1
ATOM 1550 C CA . GLY A 1 201 ? -4.157 1.795 10.953 1.00 97.88 201 GLY A CA 1
ATOM 1551 C C . GLY A 1 201 ? -4.026 2.794 12.099 1.00 97.88 201 GLY A C 1
ATOM 1552 O O . GLY A 1 201 ? -4.810 2.763 13.043 1.00 97.88 201 GLY A O 1
ATOM 1553 N N . ASP A 1 202 ? -3.002 3.646 12.032 1.00 98.31 202 ASP A N 1
ATOM 1554 C CA . ASP A 1 202 ? -2.664 4.619 13.074 1.00 98.31 202 ASP A CA 1
ATOM 1555 C C . ASP A 1 202 ? -2.559 3.967 14.471 1.00 98.31 202 ASP A C 1
ATOM 1557 O O . ASP A 1 202 ? -3.150 4.400 15.463 1.00 98.31 202 ASP A O 1
ATOM 1561 N N . LEU A 1 203 ? -1.763 2.894 14.555 1.00 98.44 203 LEU A N 1
ATOM 1562 C CA . LEU A 1 203 ? -1.525 2.167 15.805 1.00 98.44 203 LEU A CA 1
ATOM 1563 C C . LEU A 1 203 ? -0.712 2.974 16.816 1.00 98.44 203 LEU A C 1
ATOM 1565 O O . LEU A 1 203 ? -0.768 2.721 18.021 1.00 98.44 203 LEU A O 1
ATOM 1569 N N . PHE A 1 204 ? 0.084 3.911 16.314 1.00 98.12 204 PHE A N 1
ATOM 1570 C CA . PHE A 1 204 ? 1.147 4.565 17.054 1.00 98.12 204 PHE A CA 1
ATOM 1571 C C . PHE A 1 204 ? 1.076 6.089 16.986 1.00 98.12 204 PHE A C 1
ATOM 1573 O O . PHE A 1 204 ? 0.335 6.662 16.195 1.00 98.12 204 PHE A O 1
ATOM 1580 N N . ASP A 1 205 ? 1.967 6.707 17.764 1.00 96.25 205 ASP A N 1
ATOM 1581 C CA . ASP A 1 205 ? 2.100 8.136 18.046 1.00 96.25 205 ASP A CA 1
ATOM 1582 C C . ASP A 1 205 ? 1.064 8.673 19.031 1.00 96.25 205 ASP A C 1
ATOM 1584 O O . ASP A 1 205 ? -0.005 8.118 19.219 1.00 96.25 205 ASP A O 1
ATOM 1588 N N . ARG A 1 206 ? 1.413 9.809 19.649 1.00 93.69 206 ARG A N 1
ATOM 1589 C CA . ARG A 1 206 ? 0.594 10.628 20.562 1.00 93.69 206 ARG A CA 1
ATOM 1590 C C . ARG A 1 206 ? 0.302 10.004 21.930 1.00 93.69 206 ARG A C 1
ATOM 1592 O O . ARG A 1 206 ? 0.563 10.677 22.923 1.00 93.69 206 ARG A O 1
ATOM 1599 N N . GLY A 1 207 ? -0.214 8.781 21.995 1.00 92.38 207 GLY A N 1
ATOM 1600 C CA . GLY A 1 207 ? -0.520 8.106 23.255 1.00 92.38 207 GLY A CA 1
ATOM 1601 C C . GLY A 1 207 ? 0.720 7.688 24.038 1.00 92.38 207 GLY A C 1
ATOM 1602 O O . GLY A 1 207 ? 1.866 7.869 23.620 1.00 92.38 207 GLY A O 1
ATOM 1603 N N . SER A 1 208 ? 0.475 7.134 25.220 1.00 91.81 208 SER A N 1
ATOM 1604 C CA . SER A 1 208 ? 1.486 6.967 26.263 1.00 91.81 208 SER A CA 1
ATOM 1605 C C . SER A 1 208 ? 2.332 5.699 26.120 1.00 91.81 208 SER A C 1
ATOM 1607 O O . SER A 1 208 ? 3.446 5.677 26.646 1.00 91.81 208 SER A O 1
ATOM 1609 N N . ASN A 1 209 ? 1.849 4.653 25.435 1.00 96.06 209 ASN A N 1
ATOM 1610 C CA . ASN A 1 209 ? 2.424 3.311 25.536 1.00 96.06 209 ASN A CA 1
ATOM 1611 C C . ASN A 1 209 ? 2.410 2.516 24.213 1.00 96.06 209 ASN A C 1
ATOM 1613 O O . ASN A 1 209 ? 1.727 1.497 24.077 1.00 96.06 209 ASN A O 1
ATOM 1617 N N . ALA A 1 210 ? 3.238 2.933 23.248 1.00 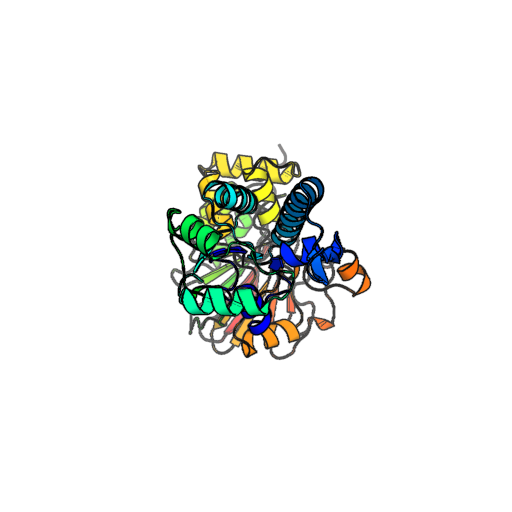97.94 210 ALA A N 1
ATOM 1618 C CA . ALA A 1 210 ? 3.442 2.201 21.991 1.00 97.94 210 ALA A CA 1
ATOM 1619 C C . ALA A 1 210 ? 3.987 0.778 22.216 1.00 97.94 210 ALA A C 1
ATOM 1621 O O . ALA A 1 210 ? 3.687 -0.136 21.450 1.00 97.94 210 ALA A O 1
ATOM 1622 N N . GLY A 1 211 ? 4.779 0.581 23.277 1.00 98.12 211 GLY A N 1
ATOM 1623 C CA . GLY A 1 211 ? 5.371 -0.713 23.614 1.00 98.12 211 GLY A CA 1
ATOM 1624 C C . GLY A 1 211 ? 4.321 -1.777 23.940 1.00 98.12 211 GLY A C 1
ATOM 1625 O O . GLY A 1 211 ? 4.390 -2.886 23.413 1.00 98.12 211 GLY A O 1
ATOM 1626 N N . LYS A 1 212 ? 3.302 -1.427 24.736 1.00 98.19 212 LYS A N 1
ATOM 1627 C CA . LYS A 1 212 ? 2.179 -2.329 25.036 1.00 98.19 212 LYS A CA 1
ATOM 1628 C C . LYS A 1 212 ? 1.348 -2.643 23.794 1.00 98.19 212 LYS A C 1
ATOM 1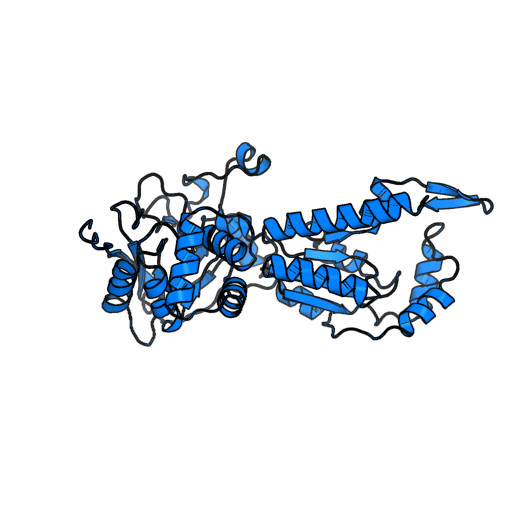630 O O . LYS A 1 212 ? 0.998 -3.802 23.593 1.00 98.19 212 LYS A O 1
ATOM 1635 N N . VAL A 1 213 ? 1.083 -1.648 22.938 1.00 98.56 213 VAL A N 1
ATOM 1636 C CA . VAL A 1 213 ? 0.399 -1.872 21.648 1.00 98.56 213 VAL A CA 1
ATOM 1637 C C . VAL A 1 213 ? 1.163 -2.895 20.806 1.00 98.56 213 VAL A C 1
ATOM 1639 O O . VAL A 1 213 ? 0.569 -3.850 20.314 1.00 98.56 213 VAL A O 1
ATOM 1642 N N . TRP A 1 214 ? 2.485 -2.743 20.697 1.00 98.44 214 TRP A N 1
ATOM 1643 C CA . TRP A 1 214 ? 3.336 -3.678 19.964 1.00 98.44 214 TRP A CA 1
ATOM 1644 C C . TRP A 1 214 ? 3.291 -5.095 20.534 1.00 98.44 214 TRP A C 1
ATOM 1646 O O . TRP A 1 214 ? 3.071 -6.043 19.787 1.00 98.44 214 TRP A O 1
ATOM 1656 N N . GLN A 1 215 ? 3.450 -5.247 21.850 1.00 98.06 215 GLN A N 1
ATOM 1657 C CA . GLN A 1 215 ? 3.417 -6.554 22.511 1.00 98.06 215 GLN A CA 1
ATOM 1658 C C . GLN A 1 215 ? 2.074 -7.267 22.329 1.00 98.06 215 GLN A C 1
ATOM 1660 O O . GLN A 1 215 ? 2.060 -8.464 22.053 1.00 98.06 215 GLN A O 1
ATOM 1665 N N . LEU A 1 216 ? 0.959 -6.536 22.442 1.00 98.12 216 LEU A N 1
ATOM 1666 C CA . LEU A 1 216 ? -0.370 -7.083 22.172 1.00 98.12 216 LEU A CA 1
ATOM 1667 C C . LEU A 1 216 ? -0.476 -7.536 20.717 1.00 98.12 216 LEU A C 1
ATOM 1669 O O . LEU A 1 216 ? -0.847 -8.678 20.473 1.00 98.12 216 LEU A O 1
ATOM 1673 N N . LEU A 1 217 ? -0.083 -6.689 19.760 1.00 97.31 217 LEU A N 1
ATOM 1674 C CA . LEU A 1 217 ? -0.173 -6.989 18.330 1.00 97.31 217 LEU A CA 1
ATOM 1675 C C . LEU A 1 217 ? 0.536 -8.299 17.949 1.00 97.31 217 LEU A C 1
ATOM 1677 O O . LEU A 1 217 ? -0.009 -9.071 17.165 1.00 97.31 217 LEU A O 1
ATOM 1681 N N . GLN A 1 218 ? 1.712 -8.574 18.528 1.00 95.62 218 GLN A N 1
ATOM 1682 C CA . GLN A 1 218 ? 2.468 -9.808 18.265 1.00 95.62 218 GLN A CA 1
ATOM 1683 C C . GLN A 1 218 ? 1.734 -11.086 18.710 1.00 95.62 218 GLN A C 1
ATOM 1685 O O . GLN A 1 218 ? 2.022 -12.164 18.195 1.00 95.62 218 GLN A O 1
ATOM 1690 N N . GLY A 1 219 ? 0.806 -10.984 19.667 1.00 95.12 219 GLY A N 1
ATOM 1691 C CA . GLY A 1 219 ? 0.036 -12.114 20.190 1.00 95.12 219 GLY A CA 1
ATOM 1692 C C . GLY A 1 219 ? -1.304 -12.359 19.491 1.00 95.12 219 GLY A C 1
ATOM 1693 O O . GLY A 1 219 ? -1.986 -13.325 19.828 1.00 95.12 219 GLY A O 1
ATOM 1694 N N . LEU A 1 220 ? -1.709 -11.499 18.552 1.00 97.31 220 LEU A N 1
ATOM 1695 C CA . LEU A 1 220 ? -3.020 -11.561 17.903 1.00 97.31 220 LEU A CA 1
ATOM 1696 C C . LEU A 1 220 ? -2.902 -12.091 16.472 1.00 97.31 220 LEU A C 1
ATOM 1698 O O . LEU A 1 220 ? -2.051 -11.629 15.709 1.00 97.31 220 LEU A O 1
ATOM 1702 N N . ASP A 1 221 ? -3.828 -12.962 16.051 1.00 97.75 221 ASP A N 1
ATOM 1703 C CA . ASP A 1 221 ? -4.060 -13.185 14.619 1.00 97.75 221 ASP A CA 1
ATOM 1704 C C . ASP A 1 221 ? -4.687 -11.921 14.031 1.00 97.75 221 ASP A C 1
ATOM 1706 O O . ASP A 1 221 ? -5.905 -11.715 14.053 1.00 97.75 221 ASP A O 1
ATOM 1710 N N . SER A 1 222 ? -3.820 -11.049 13.533 1.00 97.50 222 SER A N 1
ATOM 1711 C CA . SER A 1 222 ? -4.165 -9.697 13.141 1.00 97.50 222 SER A CA 1
ATOM 1712 C C . SER A 1 222 ? -3.816 -9.412 11.688 1.00 97.50 222 SER A C 1
ATOM 1714 O O . SER A 1 222 ? -2.988 -10.069 11.058 1.00 97.50 222 SER A O 1
ATOM 1716 N N . VAL A 1 223 ? -4.519 -8.445 11.120 1.00 98.31 223 VAL A N 1
ATOM 1717 C CA . VAL A 1 223 ? -4.128 -7.748 9.900 1.00 98.31 223 VAL A CA 1
ATOM 1718 C C . VAL A 1 223 ? -4.173 -6.258 10.196 1.00 98.31 223 VAL A C 1
ATOM 1720 O O . VAL A 1 223 ? -5.076 -5.784 10.885 1.00 98.31 223 VAL A O 1
ATOM 1723 N N . VAL A 1 224 ? -3.181 -5.526 9.700 1.00 98.62 224 VAL A N 1
ATOM 1724 C CA . VAL A 1 224 ? -3.082 -4.080 9.893 1.00 98.62 224 VAL A CA 1
ATOM 1725 C C . VAL A 1 224 ? -3.208 -3.405 8.540 1.00 98.62 224 VAL A C 1
ATOM 1727 O O . VAL A 1 224 ? -2.387 -3.628 7.642 1.00 98.62 224 VAL A O 1
ATOM 1730 N N . VAL A 1 225 ? -4.242 -2.583 8.404 1.00 98.31 225 VAL A N 1
ATOM 1731 C CA . VAL A 1 225 ? -4.342 -1.624 7.312 1.00 98.31 225 VAL A CA 1
ATOM 1732 C C . VAL A 1 225 ? -3.358 -0.486 7.576 1.00 98.31 225 VAL A C 1
ATOM 1734 O O . VAL A 1 225 ? -3.232 -0.015 8.701 1.00 98.31 225 VAL A O 1
ATOM 1737 N N . VAL A 1 226 ? -2.615 -0.064 6.556 1.00 97.25 226 VAL A N 1
ATOM 1738 C CA . VAL A 1 226 ? -1.629 1.011 6.700 1.00 97.25 226 VAL A CA 1
ATOM 1739 C C . VAL A 1 226 ? -2.324 2.354 6.941 1.00 97.25 226 VAL A C 1
ATOM 1741 O O . VAL A 1 226 ? -3.145 2.786 6.134 1.00 97.25 226 VAL A O 1
ATOM 1744 N N . GLY A 1 227 ? -1.964 3.032 8.030 1.00 97.00 227 GLY A N 1
ATOM 1745 C CA . GLY A 1 227 ? -2.315 4.420 8.298 1.00 97.00 227 GLY A CA 1
ATOM 1746 C C . GLY A 1 227 ? -1.162 5.378 8.002 1.00 97.00 227 GLY A C 1
ATOM 1747 O O . GLY A 1 227 ? -0.070 5.007 7.541 1.00 97.00 227 GLY A O 1
ATOM 1748 N N . ASN A 1 228 ? -1.385 6.669 8.245 1.00 95.75 228 ASN A N 1
ATOM 1749 C CA . ASN A 1 228 ? -0.341 7.661 7.999 1.00 95.75 228 ASN A CA 1
ATOM 1750 C C . ASN A 1 228 ? 0.761 7.643 9.062 1.00 95.75 228 ASN A C 1
ATOM 1752 O O . ASN A 1 228 ? 1.893 8.033 8.753 1.00 95.75 228 ASN A O 1
ATOM 1756 N N . HIS A 1 229 ? 0.456 7.214 10.287 1.00 97.00 229 HIS A N 1
ATOM 1757 C CA . HIS A 1 229 ? 1.444 7.094 11.355 1.00 97.00 229 HIS A CA 1
ATOM 1758 C C . HIS A 1 229 ? 2.360 5.876 11.170 1.00 97.00 229 HIS A C 1
ATOM 1760 O O . HIS A 1 229 ? 3.551 5.987 11.456 1.00 97.00 229 HIS A O 1
ATOM 1766 N N . GLU A 1 230 ? 1.904 4.792 10.537 1.00 97.50 230 GLU A N 1
ATOM 1767 C CA . GLU A 1 230 ? 2.785 3.684 10.129 1.00 97.50 230 GLU A CA 1
ATOM 1768 C C . GLU A 1 230 ? 3.864 4.150 9.143 1.00 97.50 230 GLU A C 1
ATOM 1770 O O . GLU A 1 230 ? 5.045 3.824 9.288 1.00 97.50 230 GLU A O 1
ATOM 1775 N N . ARG A 1 231 ? 3.488 4.982 8.161 1.00 95.38 231 ARG A N 1
ATOM 1776 C CA . ARG A 1 231 ? 4.452 5.590 7.226 1.00 95.38 231 ARG A CA 1
ATOM 1777 C C . ARG A 1 231 ? 5.420 6.534 7.945 1.00 95.38 231 ARG A C 1
ATOM 1779 O O . ARG A 1 231 ? 6.603 6.580 7.604 1.00 95.38 231 ARG A O 1
ATOM 1786 N N . ALA A 1 232 ? 4.944 7.286 8.939 1.00 97.25 232 ALA A N 1
ATOM 1787 C CA . ALA A 1 232 ? 5.810 8.133 9.757 1.00 97.25 232 ALA A CA 1
ATOM 1788 C C . ALA A 1 232 ? 6.808 7.294 10.574 1.00 97.25 232 ALA A C 1
ATOM 1790 O O . ALA A 1 232 ? 7.991 7.639 10.626 1.00 97.25 232 ALA A O 1
ATOM 1791 N N . LEU A 1 233 ? 6.370 6.169 11.143 1.00 98.25 233 LEU A N 1
ATOM 1792 C CA . LEU A 1 233 ? 7.239 5.244 11.861 1.00 98.25 233 LEU A CA 1
ATOM 1793 C C . LEU A 1 233 ? 8.315 4.653 10.943 1.00 98.25 233 LEU A C 1
ATOM 1795 O O . LEU A 1 233 ? 9.488 4.661 11.317 1.00 98.25 233 LEU A O 1
ATOM 1799 N N . LEU A 1 234 ? 7.966 4.228 9.721 1.00 97.69 234 LEU A N 1
ATOM 1800 C CA . LEU A 1 234 ? 8.964 3.784 8.740 1.00 97.69 234 LEU A CA 1
ATOM 1801 C C . LEU A 1 234 ? 10.011 4.878 8.477 1.00 97.69 234 LEU A C 1
ATOM 1803 O O . LEU A 1 234 ? 11.211 4.601 8.481 1.00 97.69 234 LEU A O 1
ATOM 1807 N N . ASN A 1 235 ? 9.579 6.127 8.281 1.00 97.31 235 ASN A N 1
ATOM 1808 C CA . ASN A 1 235 ? 10.500 7.247 8.085 1.00 97.31 235 ASN A CA 1
ATOM 1809 C C . ASN A 1 235 ? 11.474 7.387 9.268 1.00 97.31 235 ASN A C 1
ATOM 1811 O O . ASN A 1 235 ? 12.676 7.542 9.049 1.00 97.31 235 ASN A O 1
ATOM 1815 N N . ALA A 1 236 ? 10.985 7.255 10.504 1.00 97.88 236 ALA A N 1
ATOM 1816 C CA . ALA A 1 236 ? 11.819 7.283 11.705 1.00 97.88 236 ALA A CA 1
ATOM 1817 C C . ALA A 1 236 ? 12.819 6.111 11.744 1.00 97.88 236 ALA A C 1
ATOM 1819 O O . ALA A 1 236 ? 14.006 6.308 12.018 1.00 97.88 236 ALA A O 1
ATOM 1820 N N . VAL A 1 237 ? 12.365 4.896 11.413 1.00 97.56 237 VAL A N 1
ATOM 1821 C CA . VAL A 1 237 ? 13.201 3.686 11.317 1.00 97.56 237 VAL A CA 1
ATOM 1822 C C . VAL A 1 237 ? 14.345 3.891 10.321 1.00 97.56 237 VAL A C 1
ATOM 1824 O O . VAL A 1 237 ? 15.499 3.582 10.637 1.00 97.56 237 VAL A O 1
ATOM 1827 N N . LYS A 1 238 ? 14.046 4.488 9.161 1.00 95.81 238 LYS A N 1
ATOM 1828 C CA . LYS A 1 238 ? 15.005 4.804 8.089 1.00 95.81 238 LYS A CA 1
ATOM 1829 C C . LYS A 1 238 ? 15.830 6.075 8.343 1.00 95.81 238 LYS A C 1
ATOM 1831 O O . LYS A 1 238 ? 16.622 6.462 7.490 1.00 95.81 238 LYS A O 1
ATOM 1836 N N . GLY A 1 239 ? 15.688 6.706 9.511 1.00 95.38 239 GLY A N 1
ATOM 1837 C CA . GLY A 1 239 ? 16.500 7.854 9.929 1.00 95.38 239 GLY A CA 1
ATOM 1838 C C . GLY A 1 239 ? 16.123 9.182 9.270 1.00 95.38 239 GLY A C 1
ATOM 1839 O O . GLY A 1 239 ? 16.911 10.124 9.313 1.00 95.38 239 GLY A O 1
ATOM 1840 N N . ARG A 1 240 ? 14.936 9.272 8.663 1.00 95.44 240 ARG A N 1
ATOM 1841 C CA . ARG A 1 240 ? 14.400 10.523 8.118 1.00 95.44 240 ARG A CA 1
ATOM 1842 C C . ARG A 1 240 ? 13.877 11.411 9.245 1.00 95.44 240 ARG A C 1
ATOM 1844 O O . ARG A 1 240 ? 13.541 10.944 10.336 1.00 95.44 240 ARG A O 1
ATOM 1851 N N . GLU A 1 241 ? 13.788 12.706 8.969 1.00 95.38 241 GLU A N 1
ATOM 1852 C CA . GLU A 1 241 ? 13.210 13.654 9.914 1.00 95.38 241 GLU A CA 1
ATOM 1853 C C . GLU A 1 241 ? 11.708 13.399 10.095 1.00 95.38 241 GLU A C 1
ATOM 1855 O O . GLU A 1 241 ? 10.956 13.236 9.134 1.00 95.38 241 GLU A O 1
ATOM 1860 N N . VAL A 1 242 ? 11.276 13.350 11.354 1.00 96.75 242 VAL A N 1
ATOM 1861 C CA . VAL A 1 242 ? 9.897 13.057 11.752 1.00 96.75 242 VAL A CA 1
ATOM 1862 C C . VAL A 1 242 ? 9.491 13.909 12.949 1.00 96.75 242 VAL A C 1
ATOM 1864 O O . VAL A 1 242 ? 10.331 14.501 13.639 1.00 96.75 242 VAL A O 1
ATOM 1867 N N . LYS A 1 243 ? 8.186 13.936 13.226 1.00 96.31 243 LYS A N 1
ATOM 1868 C CA . LYS A 1 243 ? 7.617 14.643 14.375 1.00 96.31 243 LYS A CA 1
ATOM 1869 C C . LYS A 1 243 ? 8.136 14.060 15.701 1.00 96.31 243 LYS A C 1
ATOM 1871 O O . LYS A 1 243 ? 8.417 12.864 15.766 1.00 96.31 243 LYS A O 1
ATOM 1876 N N . PRO A 1 244 ? 8.202 14.866 16.780 1.00 96.94 244 PRO A N 1
ATOM 1877 C CA . PRO A 1 244 ? 8.629 14.390 18.097 1.00 96.94 244 PRO A CA 1
ATOM 1878 C C . PRO A 1 244 ? 7.855 13.164 18.595 1.00 96.94 244 PRO A C 1
ATOM 1880 O O . PRO A 1 244 ? 8.482 12.217 19.052 1.00 96.94 244 PRO A O 1
ATOM 1883 N N . ALA A 1 245 ? 6.528 13.133 18.421 1.00 95.94 245 ALA A N 1
ATOM 1884 C CA . ALA A 1 245 ? 5.695 11.996 18.827 1.00 95.94 245 ALA A CA 1
ATOM 1885 C C . ALA A 1 245 ? 6.161 10.671 18.198 1.00 95.94 245 ALA A C 1
ATOM 1887 O O . ALA A 1 245 ? 6.310 9.678 18.899 1.00 95.94 245 ALA A O 1
ATOM 1888 N N . THR A 1 246 ? 6.498 10.685 16.907 1.00 97.94 246 THR A N 1
ATOM 1889 C CA . THR A 1 246 ? 7.025 9.517 16.189 1.00 97.94 246 THR A CA 1
ATOM 1890 C C . THR A 1 246 ? 8.407 9.091 16.686 1.00 97.94 246 THR A C 1
ATOM 1892 O O . THR A 1 246 ? 8.719 7.901 16.724 1.00 97.94 246 THR A O 1
ATOM 1895 N N . LYS A 1 247 ? 9.250 10.043 17.116 1.00 97.56 247 LYS A N 1
ATOM 1896 C CA . LYS A 1 247 ? 10.537 9.716 17.758 1.00 97.56 247 LYS A CA 1
ATOM 1897 C C . LYS A 1 247 ? 10.310 8.995 19.087 1.00 97.56 247 LYS A C 1
ATOM 1899 O O . LYS A 1 247 ? 10.965 7.985 19.333 1.00 97.56 247 LYS A O 1
ATOM 1904 N N . THR A 1 248 ? 9.368 9.482 19.897 1.00 97.75 248 THR A N 1
ATOM 1905 C CA . THR A 1 248 ? 8.974 8.850 21.164 1.00 97.75 248 THR A CA 1
ATOM 1906 C C . THR A 1 248 ? 8.428 7.443 20.935 1.00 97.75 248 THR A C 1
ATOM 1908 O O . THR A 1 248 ? 8.887 6.513 21.592 1.00 97.75 248 THR A O 1
ATOM 1911 N N . THR A 1 249 ? 7.532 7.259 19.958 1.00 98.25 249 THR A N 1
ATOM 1912 C CA . THR A 1 249 ? 7.038 5.937 19.538 1.00 98.25 249 THR A CA 1
ATOM 1913 C C . THR A 1 249 ? 8.194 4.984 19.263 1.00 98.25 249 THR A C 1
ATOM 1915 O O . THR A 1 249 ? 8.273 3.919 19.869 1.00 98.25 249 THR A O 1
ATOM 1918 N N . LEU A 1 250 ? 9.127 5.368 18.382 1.00 98.56 250 LEU A N 1
ATOM 1919 C CA . LEU A 1 250 ? 10.252 4.505 18.030 1.00 98.56 250 LEU A CA 1
ATOM 1920 C C . LEU A 1 250 ? 11.081 4.137 19.269 1.00 98.56 250 LEU A C 1
ATOM 1922 O O . LEU A 1 250 ? 11.441 2.978 19.432 1.00 98.56 250 LEU A O 1
ATOM 1926 N N . GLN A 1 251 ? 11.349 5.088 20.166 1.00 98.25 251 GLN A N 1
ATOM 1927 C CA . GLN A 1 251 ? 12.072 4.816 21.414 1.00 98.25 251 GLN A CA 1
ATOM 1928 C C . GLN A 1 251 ? 11.343 3.805 22.308 1.00 98.25 251 GLN A C 1
ATOM 1930 O O . GLN A 1 251 ? 11.980 2.889 22.821 1.00 98.25 251 GLN A O 1
ATOM 1935 N N . GLN A 1 252 ? 10.024 3.938 22.468 1.00 98.44 252 GLN A N 1
ATOM 1936 C CA . GLN A 1 252 ? 9.210 3.007 23.255 1.00 98.44 252 GLN A CA 1
ATOM 1937 C C . GLN A 1 252 ? 9.206 1.595 22.658 1.00 98.44 252 GLN A C 1
ATOM 1939 O O . GLN A 1 252 ? 9.331 0.622 23.398 1.00 98.44 252 GLN A O 1
ATOM 1944 N N . LEU A 1 253 ? 9.116 1.478 21.330 1.00 98.62 253 LEU A N 1
ATOM 1945 C CA . LEU A 1 253 ? 9.178 0.192 20.627 1.00 98.62 253 LEU A CA 1
ATOM 1946 C C . LEU A 1 253 ? 10.539 -0.491 20.817 1.00 98.62 253 LEU A C 1
ATOM 1948 O O . LEU A 1 253 ? 10.599 -1.674 21.146 1.00 98.62 253 LEU A O 1
ATOM 1952 N N . LEU A 1 254 ? 11.635 0.263 20.679 1.00 98.50 254 LEU A N 1
ATOM 1953 C CA . LEU A 1 254 ? 12.984 -0.257 20.924 1.00 98.50 254 LEU A CA 1
ATOM 1954 C C . LEU A 1 254 ? 13.174 -0.678 22.393 1.00 98.50 254 LEU A C 1
ATOM 1956 O O . LEU A 1 254 ? 13.840 -1.673 22.666 1.00 98.50 254 LEU A O 1
ATOM 1960 N N . ALA A 1 255 ? 12.572 0.048 23.342 1.00 98.31 255 ALA A N 1
ATOM 1961 C CA . ALA A 1 255 ? 12.665 -0.260 24.769 1.00 98.31 255 ALA A CA 1
ATOM 1962 C C . ALA A 1 255 ? 11.989 -1.589 25.153 1.00 98.31 255 ALA A C 1
ATOM 1964 O O . ALA A 1 255 ? 12.421 -2.229 26.109 1.00 98.31 255 ALA A O 1
ATOM 1965 N N . VAL A 1 256 ? 10.972 -2.028 24.401 1.00 97.88 256 VAL A N 1
ATOM 1966 C CA . VAL A 1 256 ? 10.336 -3.349 24.576 1.00 97.88 256 VAL A CA 1
ATOM 1967 C C . VAL A 1 256 ? 10.959 -4.445 23.703 1.00 97.88 256 VAL A C 1
ATOM 1969 O O . VAL A 1 256 ? 10.418 -5.545 23.623 1.00 97.88 256 VAL A O 1
ATOM 1972 N N . GLY A 1 257 ? 12.102 -4.164 23.069 1.00 97.88 257 GLY A N 1
ATOM 1973 C CA . GLY A 1 257 ? 12.908 -5.150 22.350 1.00 97.88 257 GLY A CA 1
ATOM 1974 C C . GLY A 1 257 ? 12.662 -5.241 20.845 1.00 97.88 257 GLY A C 1
ATOM 1975 O O . GLY A 1 257 ? 13.311 -6.061 20.204 1.00 97.88 257 GLY A O 1
ATOM 1976 N N . ALA A 1 258 ? 11.789 -4.412 20.260 1.00 98.19 258 ALA A N 1
ATOM 1977 C CA . ALA A 1 258 ? 11.640 -4.377 18.806 1.00 98.19 258 ALA A CA 1
ATOM 1978 C C . ALA A 1 258 ? 12.934 -3.880 18.144 1.00 98.19 258 ALA A C 1
ATOM 1980 O O . ALA A 1 258 ? 13.590 -2.956 18.629 1.00 98.19 258 ALA A O 1
ATOM 1981 N N . THR A 1 259 ? 13.285 -4.439 16.994 1.00 98.25 259 THR A N 1
ATOM 1982 C CA . THR A 1 259 ? 14.408 -3.982 16.174 1.00 98.25 259 THR A CA 1
ATOM 1983 C C . THR A 1 259 ? 13.926 -3.145 14.993 1.00 98.25 259 THR A C 1
ATOM 1985 O O . THR A 1 259 ? 12.814 -3.290 14.490 1.00 98.25 259 THR A O 1
ATOM 1988 N N . LYS A 1 260 ? 14.796 -2.273 14.473 1.00 97.69 260 LYS A N 1
ATOM 1989 C CA . LYS A 1 260 ? 14.500 -1.502 13.253 1.00 97.69 260 LYS A CA 1
ATOM 1990 C C . LYS A 1 260 ? 14.185 -2.391 12.046 1.00 97.69 260 LYS A C 1
ATOM 1992 O O . LYS A 1 260 ? 13.381 -1.996 11.206 1.00 97.69 260 LYS A O 1
ATOM 1997 N N . THR A 1 261 ? 14.820 -3.559 11.959 1.00 96.44 261 THR A N 1
ATOM 1998 C CA . THR A 1 261 ? 14.562 -4.539 10.899 1.00 96.44 261 THR A CA 1
ATOM 1999 C C . THR A 1 261 ? 13.155 -5.106 11.031 1.00 96.44 261 THR A C 1
ATOM 2001 O O . THR A 1 261 ? 12.387 -4.995 10.083 1.00 96.44 261 THR A O 1
ATOM 2004 N N . GLU A 1 262 ? 12.776 -5.585 12.220 1.00 97.69 262 GLU A N 1
ATOM 2005 C CA . GLU A 1 262 ? 11.426 -6.105 12.484 1.00 97.69 262 GLU A CA 1
ATOM 2006 C C . GLU A 1 262 ? 10.345 -5.055 12.228 1.00 97.69 262 GLU A C 1
ATOM 2008 O O . GLU A 1 262 ? 9.332 -5.363 11.613 1.00 97.69 262 GLU A O 1
ATOM 2013 N N . LEU A 1 263 ? 10.564 -3.799 12.627 1.00 98.12 263 LEU A N 1
ATOM 2014 C CA . LEU A 1 263 ? 9.618 -2.712 12.351 1.00 98.12 263 LEU A CA 1
ATOM 2015 C C . LEU A 1 263 ? 9.495 -2.415 10.847 1.00 98.12 263 LEU A C 1
ATOM 2017 O O . LEU A 1 263 ? 8.412 -2.084 10.368 1.00 98.12 263 LEU A O 1
ATOM 2021 N N . GLY A 1 264 ? 10.592 -2.532 10.093 1.00 96.81 264 GLY A N 1
ATOM 2022 C CA . GLY A 1 264 ? 10.583 -2.397 8.636 1.00 96.81 264 GLY A CA 1
ATOM 2023 C C . GLY A 1 264 ? 9.865 -3.554 7.936 1.00 96.81 264 GLY A C 1
ATOM 2024 O O . GLY A 1 264 ? 9.085 -3.318 7.014 1.00 96.81 264 GLY A O 1
ATOM 2025 N N . ASP A 1 265 ? 10.096 -4.786 8.388 1.00 95.88 265 ASP A N 1
ATOM 2026 C CA . ASP A 1 265 ? 9.433 -5.993 7.883 1.00 95.88 265 ASP A CA 1
ATOM 2027 C C . ASP A 1 265 ? 7.936 -5.987 8.225 1.00 95.88 265 ASP A C 1
ATOM 2029 O O . ASP A 1 265 ? 7.096 -6.277 7.372 1.00 95.88 265 ASP A O 1
ATOM 2033 N N . TRP A 1 266 ? 7.590 -5.563 9.440 1.00 97.25 266 TRP A N 1
ATOM 2034 C CA . TRP A 1 266 ? 6.213 -5.343 9.865 1.00 97.25 266 TRP A CA 1
ATOM 2035 C C . TRP A 1 266 ? 5.527 -4.252 9.043 1.00 97.25 266 TRP A C 1
ATOM 2037 O O . TRP A 1 266 ? 4.413 -4.449 8.567 1.00 97.25 266 TRP A O 1
ATOM 2047 N N . TYR A 1 267 ? 6.194 -3.119 8.793 1.00 97.12 267 TYR A N 1
ATOM 2048 C CA . TYR A 1 267 ? 5.628 -2.109 7.904 1.00 97.12 267 TYR A CA 1
ATOM 2049 C C . TYR A 1 267 ? 5.318 -2.720 6.538 1.00 97.12 267 TYR A C 1
ATOM 2051 O O . TYR A 1 267 ? 4.212 -2.524 6.043 1.00 97.12 267 TYR A O 1
ATOM 2059 N N . ARG A 1 268 ? 6.244 -3.502 5.959 1.00 95.75 268 ARG A N 1
ATOM 2060 C CA . ARG A 1 268 ? 6.041 -4.185 4.670 1.00 95.75 268 ARG A CA 1
ATOM 2061 C C . ARG A 1 268 ? 4.833 -5.126 4.672 1.00 95.75 268 ARG A C 1
ATOM 2063 O O . ARG A 1 268 ? 4.162 -5.188 3.642 1.00 95.75 268 ARG A O 1
ATOM 2070 N N . SER A 1 269 ? 4.514 -5.775 5.795 1.00 95.44 269 SER A N 1
ATOM 2071 C CA . SER A 1 269 ? 3.373 -6.697 5.912 1.00 95.44 269 SER A CA 1
ATOM 2072 C C . SER A 1 269 ? 2.001 -6.016 6.027 1.00 95.44 269 SER A C 1
ATOM 2074 O O . SER A 1 269 ? 0.984 -6.678 5.813 1.00 95.44 269 SER A O 1
ATOM 2076 N N . THR A 1 270 ? 1.946 -4.708 6.307 1.00 97.50 270 THR A N 1
ATOM 2077 C CA . THR A 1 270 ? 0.679 -3.947 6.318 1.00 97.50 270 THR A CA 1
ATOM 2078 C C . THR A 1 270 ? 0.029 -3.923 4.929 1.00 97.50 270 THR A C 1
ATOM 2080 O O . THR A 1 270 ? 0.715 -3.948 3.903 1.00 97.50 270 THR A O 1
ATOM 2083 N N . VAL A 1 271 ? -1.299 -3.833 4.875 1.00 97.12 271 VAL A N 1
ATOM 2084 C CA . VAL A 1 271 ? -2.075 -3.843 3.621 1.00 97.12 271 VAL A CA 1
ATOM 2085 C C . VAL A 1 271 ? -2.777 -2.499 3.384 1.00 97.12 271 VAL A C 1
ATOM 2087 O O . VAL A 1 271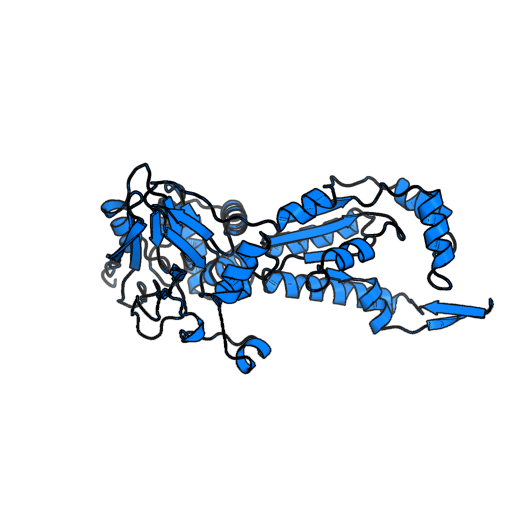 ? -3.085 -1.805 4.345 1.00 97.12 271 VAL A O 1
ATOM 2090 N N . PRO A 1 272 ? -3.052 -2.088 2.131 1.00 97.00 272 PRO A N 1
ATOM 2091 C CA . PRO A 1 272 ? -3.807 -0.856 1.864 1.00 97.00 272 PRO A CA 1
ATOM 2092 C C . PRO A 1 272 ? -5.265 -0.931 2.332 1.00 97.00 272 PRO A C 1
ATOM 2094 O O . PRO A 1 272 ? -5.862 0.083 2.677 1.00 97.00 272 PRO A O 1
ATOM 2097 N N . PHE A 1 273 ? -5.843 -2.129 2.321 1.00 98.25 273 PHE A N 1
ATOM 2098 C CA . PHE A 1 273 ? -7.204 -2.403 2.755 1.00 98.25 273 PHE A CA 1
ATOM 2099 C C . PHE A 1 273 ? -7.355 -3.891 3.090 1.00 98.25 273 PHE A C 1
ATOM 2101 O O . PHE A 1 273 ? -6.513 -4.711 2.712 1.00 98.25 273 PHE A O 1
ATOM 2108 N N . TYR A 1 274 ? -8.449 -4.239 3.761 1.00 98.31 274 TYR A N 1
ATOM 2109 C CA . TYR A 1 274 ? -8.850 -5.612 4.043 1.00 98.31 274 TYR A CA 1
ATOM 2110 C C . TYR A 1 274 ? -10.317 -5.813 3.637 1.00 98.31 274 TYR A C 1
ATOM 2112 O O . TYR A 1 274 ? -11.217 -5.247 4.254 1.00 98.31 274 TYR A O 1
ATOM 2120 N N . ASP A 1 275 ? -10.552 -6.580 2.569 1.00 98.19 275 ASP A N 1
ATOM 2121 C CA . ASP A 1 275 ? -11.891 -6.905 2.051 1.00 98.19 275 ASP A CA 1
ATOM 2122 C C . ASP A 1 275 ? -12.250 -8.338 2.443 1.00 98.19 275 ASP A C 1
ATOM 2124 O O . ASP A 1 275 ? -11.527 -9.282 2.103 1.00 98.19 275 ASP A O 1
ATOM 2128 N N . PHE A 1 276 ? -13.345 -8.509 3.178 1.00 98.00 276 PHE A N 1
ATOM 2129 C CA . PHE A 1 276 ? -13.731 -9.810 3.704 1.00 98.00 276 PHE A CA 1
ATOM 2130 C C . PHE A 1 276 ? -15.243 -9.989 3.820 1.00 98.00 276 PHE A C 1
ATOM 2132 O O . PHE A 1 276 ? -16.027 -9.042 3.777 1.00 98.00 276 PHE A O 1
ATOM 2139 N N . ARG A 1 277 ? -15.641 -11.245 3.996 1.00 96.25 277 ARG A N 1
ATOM 2140 C CA . ARG A 1 277 ? -17.000 -11.689 4.280 1.00 96.25 277 ARG A CA 1
ATOM 2141 C C . ARG A 1 277 ? -17.000 -12.573 5.523 1.00 96.25 277 ARG A C 1
ATOM 2143 O O . ARG A 1 277 ? -16.133 -13.432 5.661 1.00 96.25 277 ARG A O 1
ATOM 2150 N N . THR A 1 278 ? -17.979 -12.380 6.401 1.00 96.19 278 THR A N 1
ATOM 2151 C CA . THR A 1 278 ? -18.266 -13.260 7.550 1.00 96.19 278 THR A CA 1
ATOM 2152 C C . THR A 1 278 ? -19.766 -13.227 7.849 1.00 96.19 278 THR A C 1
ATOM 2154 O O . THR A 1 278 ? -20.415 -12.208 7.594 1.00 96.19 278 THR A O 1
ATOM 2157 N N . GLY A 1 279 ? -20.349 -14.342 8.295 1.00 92.88 279 GLY A N 1
ATOM 2158 C CA . GLY A 1 279 ? -21.783 -14.424 8.609 1.00 92.88 279 GLY A CA 1
ATOM 2159 C C . GLY A 1 279 ? -22.707 -14.001 7.457 1.00 92.88 279 GLY A C 1
ATOM 2160 O O . GLY A 1 279 ? -23.760 -13.409 7.675 1.00 92.88 279 GLY A O 1
ATOM 2161 N N . GLY A 1 280 ? -22.280 -14.222 6.208 1.00 88.06 280 GLY A N 1
ATOM 2162 C CA . GLY A 1 280 ? -23.027 -13.837 5.004 1.00 88.06 280 GLY A CA 1
ATOM 2163 C C . GLY A 1 280 ? -23.044 -12.337 4.677 1.00 88.06 280 GLY A C 1
ATOM 2164 O O . GLY A 1 280 ? -23.718 -11.949 3.725 1.00 88.06 280 GLY A O 1
ATOM 2165 N N . ARG A 1 281 ? -22.305 -11.494 5.412 1.00 91.88 281 ARG A N 1
ATOM 2166 C CA . ARG A 1 281 ? -22.188 -10.048 5.156 1.00 91.88 281 ARG A CA 1
ATOM 2167 C C . ARG A 1 281 ? -20.791 -9.674 4.683 1.00 91.88 281 ARG A C 1
ATOM 2169 O O . ARG A 1 281 ? -19.812 -10.339 5.016 1.00 91.88 281 ARG A O 1
ATOM 2176 N N . GLU A 1 282 ? -20.717 -8.604 3.903 1.00 94.81 282 GLU A N 1
ATOM 2177 C CA . GLU A 1 282 ? -19.487 -8.117 3.287 1.00 94.81 282 GLU A CA 1
ATOM 2178 C C . GLU A 1 282 ? -18.993 -6.845 3.970 1.00 94.81 282 GLU A C 1
ATOM 2180 O O . GLU A 1 282 ? -19.762 -5.911 4.207 1.00 94.81 282 GLU A O 1
ATOM 2185 N N . PHE A 1 283 ? -17.690 -6.796 4.222 1.00 97.75 283 PHE A N 1
ATOM 2186 C CA . PHE A 1 283 ? -17.027 -5.712 4.925 1.00 97.75 283 PHE A CA 1
ATOM 2187 C C . PHE A 1 283 ? -15.785 -5.267 4.161 1.00 97.75 283 PHE A C 1
ATOM 2189 O O . PHE A 1 283 ? -15.035 -6.085 3.626 1.00 97.75 283 PHE A O 1
ATOM 2196 N N . PHE A 1 284 ? -15.552 -3.960 4.133 1.00 98.44 284 PHE A N 1
ATOM 2197 C CA . PHE A 1 284 ? -14.361 -3.375 3.533 1.00 98.44 284 PHE A CA 1
ATOM 2198 C C . PHE A 1 284 ? -13.677 -2.447 4.529 1.00 98.44 284 PHE A C 1
ATOM 2200 O O . PHE A 1 284 ? -14.288 -1.495 5.008 1.00 98.44 284 PHE A O 1
ATOM 2207 N N . VAL A 1 285 ? -12.409 -2.707 4.835 1.00 98.69 285 VAL A N 1
ATOM 2208 C CA . VAL A 1 285 ? -11.653 -1.914 5.808 1.00 98.69 285 VAL A CA 1
ATOM 2209 C C . VAL A 1 285 ? -10.529 -1.167 5.118 1.00 98.69 285 VAL A C 1
ATOM 2211 O O . VAL A 1 285 ? -9.667 -1.786 4.499 1.00 98.69 285 VAL A O 1
ATOM 2214 N N . SER A 1 286 ? -10.515 0.156 5.239 1.00 98.12 286 SER A N 1
ATOM 2215 C CA . SER A 1 286 ? -9.406 1.024 4.827 1.00 98.12 286 SER A CA 1
ATOM 2216 C C . SER A 1 286 ? -9.145 2.067 5.913 1.00 98.12 286 SER A C 1
ATOM 2218 O O . SER A 1 286 ? -9.974 2.245 6.798 1.00 98.12 286 SER A O 1
ATOM 2220 N N . HIS A 1 287 ? -8.010 2.762 5.886 1.00 97.94 287 HIS A N 1
ATOM 2221 C CA . HIS A 1 287 ? -7.726 3.739 6.939 1.00 97.94 287 HIS A CA 1
ATOM 2222 C C . HIS A 1 287 ? -8.586 5.004 6.799 1.00 97.94 287 HIS A C 1
ATOM 2224 O O . HIS A 1 287 ? -9.170 5.453 7.774 1.00 97.94 287 HIS A O 1
ATOM 2230 N N . GLY A 1 288 ? -8.712 5.550 5.586 1.00 95.38 288 GLY A N 1
ATOM 2231 C CA . GLY A 1 288 ? -9.383 6.824 5.311 1.00 95.38 288 GLY A CA 1
ATOM 2232 C C . GLY A 1 288 ? -10.781 6.730 4.696 1.00 95.38 288 GLY A C 1
ATOM 2233 O O . GLY A 1 288 ? -11.364 7.774 4.396 1.00 95.38 288 GLY A O 1
ATOM 2234 N N . GLY A 1 289 ? -11.311 5.529 4.457 1.00 95.56 289 GLY A N 1
ATOM 2235 C CA . GLY A 1 289 ? -12.589 5.337 3.762 1.00 95.56 289 GLY A CA 1
ATOM 2236 C C . GLY A 1 289 ? -12.515 5.690 2.269 1.00 95.56 289 GLY A C 1
ATOM 2237 O O . GLY A 1 289 ? -11.823 6.619 1.848 1.00 95.56 289 GLY A O 1
ATOM 2238 N N . VAL A 1 290 ? -13.230 4.947 1.427 1.00 95.56 290 VAL A N 1
ATOM 2239 C CA . VAL A 1 290 ? -13.156 5.088 -0.041 1.00 95.56 290 VAL A CA 1
ATOM 2240 C C . VAL A 1 290 ? -14.544 5.169 -0.672 1.00 95.56 290 VAL A C 1
ATOM 2242 O O . VAL A 1 290 ? -15.555 4.882 -0.033 1.00 95.56 290 VAL A O 1
ATOM 2245 N N . LEU A 1 291 ? -14.608 5.560 -1.948 1.00 95.62 291 LEU A N 1
ATOM 2246 C CA . LEU A 1 291 ? -15.879 5.531 -2.672 1.00 95.62 291 LEU A CA 1
ATOM 2247 C C . LEU A 1 291 ? -16.358 4.077 -2.844 1.00 95.62 291 LEU A C 1
ATOM 2249 O O . LEU A 1 291 ? -15.559 3.228 -3.255 1.00 95.62 291 LEU A O 1
ATOM 2253 N N . PRO A 1 292 ? -17.660 3.790 -2.662 1.00 95.94 292 PRO A N 1
ATOM 2254 C CA . PRO A 1 292 ? -18.234 2.472 -2.940 1.00 95.94 292 PRO A CA 1
ATOM 2255 C C . PRO A 1 292 ? -17.979 1.989 -4.374 1.00 95.94 292 PRO A C 1
ATOM 2257 O O . PRO A 1 292 ? -17.789 0.798 -4.612 1.00 95.94 292 PRO A O 1
ATOM 2260 N N . ALA A 1 293 ? -17.921 2.912 -5.342 1.00 96.12 293 ALA A N 1
ATOM 2261 C CA . ALA A 1 293 ? -17.566 2.602 -6.727 1.00 96.12 293 ALA A CA 1
ATOM 2262 C C . ALA A 1 293 ? -16.160 1.989 -6.851 1.00 96.12 293 ALA A C 1
ATOM 2264 O O . ALA A 1 293 ? -15.978 1.040 -7.611 1.00 96.12 293 ALA A O 1
ATOM 2265 N N . THR A 1 294 ? -15.193 2.467 -6.061 1.00 96.56 294 THR A N 1
ATOM 2266 C CA . THR A 1 294 ? -13.837 1.904 -6.024 1.00 96.56 294 THR A CA 1
ATOM 2267 C C . THR A 1 294 ? -13.853 0.475 -5.486 1.00 96.56 294 THR A C 1
ATOM 2269 O O . THR A 1 294 ? -13.223 -0.404 -6.065 1.00 96.56 294 THR A O 1
ATOM 2272 N N . ILE A 1 295 ? -14.619 0.216 -4.420 1.00 97.12 295 ILE A N 1
ATOM 2273 C CA . ILE A 1 295 ? -14.763 -1.129 -3.835 1.00 97.12 295 ILE A CA 1
ATOM 2274 C C . ILE A 1 295 ? -15.368 -2.091 -4.865 1.00 97.12 295 ILE A C 1
ATOM 2276 O O . ILE A 1 295 ? -14.819 -3.164 -5.114 1.00 97.12 295 ILE A O 1
ATOM 2280 N N . ARG A 1 296 ? -16.467 -1.688 -5.520 1.00 96.62 296 ARG A N 1
ATOM 2281 C CA . ARG A 1 296 ? -17.107 -2.483 -6.580 1.00 96.62 296 ARG A CA 1
ATOM 2282 C C . ARG A 1 296 ? -16.153 -2.755 -7.741 1.00 96.62 296 ARG A C 1
ATOM 2284 O O . ARG A 1 296 ? -16.118 -3.879 -8.229 1.00 96.62 296 ARG A O 1
ATOM 2291 N N . GLN A 1 297 ? -15.361 -1.765 -8.155 1.00 96.81 297 GLN A N 1
ATOM 2292 C CA . GLN A 1 297 ? -14.371 -1.939 -9.215 1.00 96.81 297 GLN A CA 1
ATOM 2293 C C . GLN A 1 297 ? -13.299 -2.962 -8.825 1.00 96.81 297 GLN A C 1
ATOM 2295 O O . GLN A 1 297 ? -13.055 -3.877 -9.603 1.00 96.81 297 GLN A O 1
ATOM 2300 N N . ILE A 1 298 ? -12.714 -2.855 -7.625 1.00 97.06 298 ILE A N 1
ATOM 2301 C CA . ILE A 1 298 ? -11.709 -3.807 -7.119 1.00 97.06 298 ILE A CA 1
ATOM 2302 C C . ILE A 1 298 ? -12.275 -5.232 -7.093 1.00 97.06 298 ILE A C 1
ATOM 2304 O O . ILE A 1 298 ? -11.626 -6.168 -7.559 1.00 97.06 298 ILE A O 1
ATOM 2308 N N . ARG A 1 299 ? -13.505 -5.402 -6.592 1.00 96.62 299 ARG A N 1
ATOM 2309 C CA . ARG A 1 299 ? -14.177 -6.710 -6.542 1.00 96.62 299 ARG A CA 1
ATOM 2310 C C . ARG A 1 299 ? -14.486 -7.263 -7.933 1.00 96.62 299 ARG A C 1
ATOM 2312 O O . ARG A 1 299 ? -14.314 -8.455 -8.155 1.00 96.62 299 ARG A O 1
ATOM 2319 N N . ALA A 1 300 ? -14.909 -6.413 -8.869 1.00 96.75 300 ALA A N 1
ATOM 2320 C CA . ALA A 1 300 ? -15.253 -6.822 -10.231 1.00 96.75 300 ALA A CA 1
ATOM 2321 C C . ALA A 1 300 ? -14.024 -7.221 -11.059 1.00 96.75 300 ALA A C 1
ATOM 2323 O O . ALA A 1 300 ? -14.087 -8.171 -11.836 1.00 96.75 300 ALA A O 1
ATOM 2324 N N . THR A 1 301 ? -12.909 -6.502 -10.908 1.00 95.62 301 THR A N 1
ATOM 2325 C CA . THR A 1 301 ? -11.664 -6.796 -11.633 1.00 95.62 301 THR A CA 1
ATOM 2326 C C . THR A 1 301 ? -10.814 -7.854 -10.936 1.00 95.62 301 THR A C 1
ATOM 2328 O O . THR A 1 301 ? -9.929 -8.428 -11.569 1.00 95.62 301 THR A O 1
ATOM 2331 N N . GLY A 1 302 ? -11.031 -8.085 -9.636 1.00 96.38 302 GLY A N 1
ATOM 2332 C CA . GLY A 1 302 ? -10.148 -8.903 -8.805 1.00 96.38 302 GLY A CA 1
ATOM 2333 C C . GLY A 1 302 ? -8.730 -8.333 -8.723 1.00 96.38 302 GLY A C 1
ATOM 2334 O O . GLY A 1 302 ? -7.778 -9.076 -8.487 1.00 96.38 302 GLY A O 1
ATOM 2335 N N . ARG A 1 303 ? -8.559 -7.028 -8.968 1.00 94.81 303 ARG A N 1
ATOM 2336 C CA . ARG A 1 303 ? -7.258 -6.367 -9.102 1.00 94.81 303 ARG A CA 1
ATOM 2337 C C . ARG A 1 303 ? -7.282 -4.994 -8.452 1.00 94.81 303 ARG A C 1
ATOM 2339 O O . ARG A 1 303 ? -8.267 -4.267 -8.557 1.00 94.81 303 ARG A O 1
ATOM 2346 N N . CYS A 1 304 ? -6.160 -4.605 -7.862 1.00 95.38 304 CYS A N 1
ATOM 2347 C CA . CYS A 1 304 ? -5.940 -3.235 -7.438 1.00 95.38 304 CYS A CA 1
ATOM 2348 C C . CYS A 1 304 ? -4.497 -2.811 -7.746 1.00 95.38 304 CYS A C 1
ATOM 2350 O O . CYS A 1 304 ? -3.546 -3.568 -7.570 1.00 95.38 304 CYS A O 1
ATOM 2352 N N . ASP A 1 305 ? -4.336 -1.584 -8.213 1.00 93.62 305 ASP A N 1
ATOM 2353 C CA . ASP A 1 305 ? -3.064 -0.905 -8.475 1.00 93.62 305 ASP A CA 1
ATOM 2354 C C . ASP A 1 305 ? -3.075 0.541 -7.946 1.00 93.62 305 ASP A C 1
ATOM 2356 O O . ASP A 1 305 ? -2.116 1.293 -8.133 1.00 93.62 305 ASP A O 1
ATOM 2360 N N . LEU A 1 306 ? -4.135 0.912 -7.218 1.00 94.69 306 LEU A N 1
ATOM 2361 C CA . LEU A 1 306 ? -4.257 2.210 -6.573 1.00 94.69 306 LEU A CA 1
ATOM 2362 C C . LEU A 1 306 ? -3.203 2.387 -5.462 1.00 94.69 306 LEU A C 1
ATOM 2364 O O . LEU A 1 306 ? -2.869 1.427 -4.756 1.00 94.69 306 LEU A O 1
ATOM 2368 N N . PRO A 1 307 ? -2.693 3.619 -5.276 1.00 94.75 307 PRO A N 1
ATOM 2369 C CA . PRO A 1 307 ? -1.699 3.930 -4.253 1.00 94.75 307 PRO A CA 1
ATOM 2370 C C . PRO A 1 307 ? -2.245 3.761 -2.832 1.00 94.75 307 PRO A C 1
ATOM 2372 O O . PRO A 1 307 ? -3.393 4.125 -2.568 1.00 94.75 307 PRO A O 1
ATOM 2375 N N . ASP A 1 308 ? -1.402 3.313 -1.890 1.00 95.50 308 ASP A N 1
ATOM 2376 C CA . ASP A 1 308 ? -1.765 3.265 -0.463 1.00 95.50 308 ASP A CA 1
ATOM 2377 C C . ASP A 1 308 ? -2.264 4.640 0.035 1.00 95.50 308 ASP A C 1
ATOM 2379 O O . ASP A 1 308 ? -3.185 4.695 0.841 1.00 95.50 308 ASP A O 1
ATOM 2383 N N . ASP A 1 309 ? -1.725 5.758 -0.476 1.00 93.56 309 ASP A N 1
ATOM 2384 C CA . ASP A 1 309 ? -2.122 7.123 -0.084 1.00 93.56 309 ASP A CA 1
ATOM 2385 C C . ASP A 1 309 ? -3.625 7.396 -0.275 1.00 93.56 309 ASP A C 1
ATOM 2387 O O . ASP A 1 309 ? -4.228 8.080 0.553 1.00 93.56 309 ASP A O 1
ATOM 2391 N N . TYR A 1 310 ? -4.247 6.804 -1.305 1.00 93.62 310 TYR A N 1
ATOM 2392 C CA . TYR A 1 310 ? -5.695 6.894 -1.518 1.00 93.62 310 TYR A CA 1
ATOM 2393 C C . TYR A 1 310 ? -6.476 6.189 -0.405 1.00 93.62 310 TYR A C 1
ATOM 2395 O O . TYR A 1 310 ? -7.478 6.712 0.067 1.00 93.62 310 TYR A O 1
ATOM 2403 N N . PHE A 1 311 ? -6.008 5.029 0.058 1.00 96.12 311 PHE A N 1
ATOM 2404 C CA . PHE A 1 311 ? -6.646 4.301 1.157 1.00 96.12 311 PHE A CA 1
ATOM 2405 C C . PHE A 1 311 ? -6.312 4.886 2.531 1.00 96.12 311 PHE A C 1
ATOM 2407 O O . PHE A 1 311 ? -7.100 4.722 3.457 1.00 96.12 311 PHE A O 1
ATOM 2414 N N . ILE A 1 312 ? -5.178 5.582 2.661 1.00 95.44 312 ILE A N 1
ATOM 2415 C CA . ILE A 1 312 ? -4.758 6.279 3.881 1.00 95.44 312 ILE A CA 1
ATOM 2416 C C . ILE A 1 312 ? -5.598 7.544 4.091 1.00 95.44 312 ILE A C 1
ATOM 2418 O O . ILE A 1 312 ? -6.184 7.731 5.150 1.00 95.44 312 ILE A O 1
ATOM 2422 N N . PHE A 1 313 ? -5.675 8.429 3.095 1.00 92.50 313 PHE A N 1
ATOM 2423 C CA . PHE A 1 313 ? -6.360 9.722 3.251 1.00 92.50 313 PHE A CA 1
ATOM 2424 C C . PHE A 1 313 ? -7.788 9.743 2.728 1.00 92.50 313 PHE A C 1
ATOM 2426 O O . PHE A 1 313 ? -8.518 10.699 2.989 1.00 92.50 313 PHE A O 1
ATOM 2433 N N . GLY A 1 314 ? -8.188 8.697 2.016 1.00 90.31 314 GLY A N 1
ATOM 2434 C CA . GLY A 1 314 ? -9.528 8.542 1.494 1.00 90.31 314 GLY A CA 1
ATOM 2435 C C . GLY A 1 314 ? -9.885 9.555 0.414 1.00 90.31 314 GLY A C 1
ATOM 2436 O O . GLY A 1 314 ? -9.060 10.042 -0.362 1.00 90.31 314 GLY A O 1
ATOM 2437 N N . VAL A 1 315 ? -11.179 9.847 0.346 1.00 87.31 315 VAL A N 1
ATOM 2438 C CA . VAL A 1 315 ? -11.781 10.684 -0.694 1.00 87.31 315 VAL A CA 1
ATOM 2439 C C . VAL A 1 315 ? -11.674 12.169 -0.359 1.00 87.31 315 VAL A C 1
ATOM 2441 O O . VAL A 1 315 ? -11.757 12.572 0.798 1.00 87.31 315 VAL A O 1
ATOM 2444 N N . GLY A 1 316 ? -11.561 13.009 -1.380 1.00 85.81 316 GLY A N 1
ATOM 2445 C CA . GLY A 1 316 ? -11.583 14.459 -1.225 1.00 85.81 316 GLY A CA 1
ATOM 2446 C C . GLY A 1 316 ? -12.321 15.125 -2.372 1.00 85.81 316 GLY A C 1
ATOM 2447 O O . GLY A 1 316 ? -12.631 14.506 -3.392 1.00 85.81 316 GLY A O 1
ATOM 2448 N N . THR A 1 317 ? -12.585 16.418 -2.224 1.00 85.19 317 THR A N 1
ATOM 2449 C CA . THR A 1 317 ? -13.059 17.230 -3.346 1.00 85.19 317 THR A CA 1
ATOM 2450 C C . THR A 1 317 ? -12.010 17.239 -4.455 1.00 85.19 317 THR A C 1
ATOM 2452 O O . THR A 1 317 ? -10.810 17.288 -4.181 1.00 85.19 317 THR A O 1
ATOM 2455 N N . ARG A 1 318 ? -12.439 17.308 -5.723 1.00 84.25 318 ARG A N 1
ATOM 2456 C CA . ARG A 1 318 ? -11.521 17.372 -6.877 1.00 84.25 318 ARG A CA 1
ATOM 2457 C C . ARG A 1 318 ? -10.416 18.421 -6.702 1.00 84.25 318 ARG A C 1
ATOM 2459 O O . ARG A 1 318 ? -9.267 18.173 -7.058 1.00 84.25 318 ARG A O 1
ATOM 2466 N N . GLY A 1 319 ? -10.756 19.588 -6.149 1.00 85.06 319 GLY A N 1
ATOM 2467 C CA . GLY A 1 319 ? -9.802 20.668 -5.898 1.00 85.06 319 GLY A CA 1
ATOM 2468 C C . GLY A 1 319 ? -8.752 20.329 -4.836 1.00 85.06 319 GLY A C 1
ATOM 2469 O O . GLY A 1 319 ? -7.591 20.702 -4.997 1.00 85.06 319 GLY A O 1
ATOM 2470 N N . ASN A 1 320 ? -9.133 19.615 -3.775 1.00 83.25 320 ASN A N 1
ATOM 2471 C CA . ASN A 1 320 ? -8.198 19.178 -2.741 1.00 83.25 320 ASN A CA 1
ATOM 2472 C C . ASN A 1 320 ? -7.371 17.982 -3.203 1.00 83.25 320 ASN A C 1
ATOM 2474 O O . ASN A 1 320 ? -6.153 18.026 -3.052 1.00 83.25 320 ASN A O 1
ATOM 2478 N N . THR A 1 321 ? -7.986 16.998 -3.865 1.00 79.25 321 THR A N 1
ATOM 2479 C CA . THR A 1 321 ? -7.282 15.859 -4.471 1.00 79.25 321 THR A CA 1
ATOM 2480 C C . THR A 1 321 ? -6.209 16.332 -5.450 1.00 79.25 321 THR A C 1
ATOM 2482 O O . THR A 1 321 ? -5.058 15.933 -5.325 1.00 79.25 321 THR A O 1
ATOM 2485 N N . TYR A 1 322 ? -6.533 17.268 -6.353 1.00 77.12 322 TYR A N 1
ATOM 2486 C CA . TYR A 1 322 ? -5.559 17.841 -7.296 1.00 77.12 322 TYR A CA 1
ATOM 2487 C C . TYR A 1 322 ? -4.373 18.532 -6.604 1.00 77.12 322 TYR A C 1
ATOM 2489 O O . TYR A 1 322 ? -3.266 18.566 -7.132 1.00 77.12 322 TYR A O 1
ATOM 2497 N N . ARG A 1 323 ? -4.595 19.106 -5.417 1.00 78.44 323 ARG A N 1
ATOM 2498 C CA . ARG A 1 323 ? -3.562 19.796 -4.628 1.00 78.44 323 ARG A CA 1
ATOM 2499 C C . ARG A 1 323 ? -2.897 18.885 -3.594 1.00 78.44 323 ARG A C 1
ATOM 2501 O O . ARG A 1 323 ? -2.165 19.401 -2.749 1.00 78.44 323 ARG A O 1
ATOM 2508 N N . CYS A 1 324 ? -3.201 17.586 -3.606 1.00 71.62 324 CYS A N 1
ATOM 2509 C CA . CYS A 1 324 ? -2.796 16.619 -2.584 1.00 71.62 324 CYS A CA 1
ATOM 2510 C C . CYS A 1 324 ? -3.098 17.107 -1.152 1.00 71.62 324 CYS A C 1
ATOM 2512 O O . CYS A 1 324 ? -2.313 16.909 -0.222 1.00 71.62 324 CYS A O 1
ATOM 2514 N N . ARG A 1 325 ? -4.226 17.808 -0.976 1.00 78.50 325 ARG A N 1
ATOM 2515 C CA . ARG A 1 325 ? -4.707 18.266 0.328 1.00 78.50 325 ARG A CA 1
ATOM 2516 C C . ARG A 1 325 ? -5.594 17.196 0.944 1.00 78.50 325 ARG A C 1
ATOM 2518 O O . ARG A 1 325 ? -6.515 16.703 0.302 1.00 78.50 325 ARG A O 1
ATOM 2525 N N . ARG A 1 326 ? -5.308 16.881 2.203 1.00 80.88 326 ARG A N 1
ATOM 2526 C CA . ARG A 1 326 ? -6.037 15.896 3.004 1.00 80.88 326 ARG A CA 1
ATOM 2527 C C . ARG A 1 326 ? -7.289 16.536 3.585 1.00 80.88 326 ARG A C 1
ATOM 2529 O O . ARG A 1 326 ? -7.251 17.704 3.976 1.00 80.88 326 ARG A O 1
ATOM 2536 N N . GLU A 1 327 ? -8.364 15.766 3.676 1.00 81.31 327 GLU A N 1
ATOM 2537 C CA . GLU A 1 327 ? -9.610 16.197 4.305 1.00 81.31 327 GLU A CA 1
ATOM 2538 C C . GLU A 1 327 ? -9.967 15.256 5.445 1.00 81.31 327 GLU A C 1
ATOM 2540 O O . GLU A 1 327 ? -10.057 14.048 5.259 1.00 81.31 327 GLU A O 1
ATOM 2545 N N . PHE A 1 328 ? -10.207 15.829 6.621 1.00 81.38 328 PHE A N 1
ATOM 2546 C CA . PHE A 1 328 ? -10.507 15.079 7.839 1.00 81.38 328 PHE A CA 1
ATOM 2547 C C . PHE A 1 328 ? -12.012 14.922 8.090 1.00 81.38 328 PHE A C 1
ATOM 2549 O O . PHE A 1 328 ? -12.404 14.536 9.182 1.00 81.38 328 PHE A O 1
ATOM 2556 N N . LYS A 1 329 ? -12.845 15.201 7.084 1.00 86.94 329 LYS A N 1
ATOM 2557 C CA . LYS A 1 329 ? -14.301 15.043 7.141 1.00 86.94 329 LYS A CA 1
ATOM 2558 C C . LYS A 1 329 ? -14.766 13.874 6.285 1.00 86.94 329 LYS A C 1
ATOM 2560 O O . LYS A 1 329 ? -14.131 13.576 5.269 1.00 86.94 329 LYS A O 1
ATOM 2565 N N . ASN A 1 330 ? -15.912 13.304 6.638 1.00 88.50 330 ASN A N 1
ATOM 2566 C CA . ASN A 1 330 ? -16.625 12.336 5.808 1.00 88.50 330 ASN A CA 1
ATOM 2567 C C . ASN A 1 330 ? -17.498 13.038 4.764 1.00 88.50 330 ASN A C 1
ATOM 2569 O O . ASN A 1 330 ? -17.897 14.193 4.933 1.00 88.50 330 ASN A O 1
ATOM 2573 N N . PHE A 1 331 ? -17.742 12.343 3.657 1.00 90.62 331 PHE A N 1
ATOM 2574 C CA . PHE A 1 331 ? -18.548 12.824 2.541 1.00 90.62 331 PHE A CA 1
ATOM 2575 C C . PHE A 1 331 ? -19.768 11.916 2.336 1.00 90.62 331 PHE A C 1
ATOM 2577 O O . PHE A 1 331 ? -19.617 10.693 2.391 1.00 90.62 331 PHE A O 1
ATOM 2584 N N . PRO A 1 332 ? -20.956 12.469 2.031 1.00 91.88 332 PRO A N 1
ATOM 2585 C CA . PRO A 1 332 ? -22.143 11.666 1.735 1.00 91.88 332 PRO A CA 1
ATOM 2586 C C . PRO A 1 332 ? -21.919 10.606 0.647 1.00 91.88 332 PRO A C 1
ATOM 2588 O O . PRO A 1 332 ? -22.520 9.539 0.694 1.00 91.88 332 PRO A O 1
ATOM 2591 N N . GLU A 1 333 ? -21.015 10.871 -0.297 1.00 93.88 333 GLU A N 1
ATOM 2592 C CA . GLU A 1 333 ? -20.623 9.988 -1.396 1.00 93.88 333 GLU A CA 1
ATOM 2593 C C . GLU A 1 333 ? -19.906 8.700 -0.949 1.00 93.88 333 GLU A C 1
ATOM 2595 O O . GLU A 1 333 ? -19.746 7.785 -1.758 1.00 93.88 333 GLU A O 1
ATOM 2600 N N . LEU A 1 334 ? -19.468 8.603 0.314 1.00 93.00 334 LEU A N 1
ATOM 2601 C CA . LEU A 1 334 ? -19.005 7.336 0.894 1.00 93.00 334 LEU A CA 1
ATOM 2602 C C . LEU A 1 334 ? -20.169 6.383 1.211 1.00 93.00 334 LEU A C 1
ATOM 2604 O O . LEU A 1 334 ? -19.938 5.184 1.354 1.00 93.00 334 LEU A O 1
ATOM 2608 N N . GLY A 1 335 ? -21.388 6.909 1.361 1.00 93.31 335 GLY A N 1
ATOM 2609 C CA . GLY A 1 335 ? -22.550 6.145 1.793 1.00 93.31 335 GLY A CA 1
ATOM 2610 C C . GLY A 1 335 ? -23.018 5.114 0.769 1.00 93.31 335 GLY A C 1
ATOM 2611 O O . GLY A 1 335 ? -23.077 5.388 -0.429 1.00 93.31 335 GLY A O 1
ATOM 2612 N N . ASP A 1 336 ? -23.391 3.935 1.258 1.00 93.38 336 ASP A N 1
ATOM 2613 C CA . ASP A 1 336 ? -23.904 2.820 0.470 1.00 93.38 336 ASP A CA 1
ATOM 2614 C C . ASP A 1 336 ? -24.834 1.945 1.327 1.00 93.38 336 ASP A C 1
ATOM 2616 O O . ASP A 1 336 ? -24.626 1.781 2.526 1.00 93.38 336 ASP A O 1
ATOM 2620 N N . SER A 1 337 ? -25.895 1.392 0.739 1.00 88.69 337 SER A N 1
ATOM 2621 C CA . SER A 1 337 ? -26.838 0.534 1.470 1.00 88.69 337 SER A CA 1
ATOM 2622 C C . SER A 1 337 ? -26.422 -0.938 1.516 1.00 88.69 337 SER A C 1
ATOM 2624 O O . SER A 1 337 ? -26.981 -1.694 2.307 1.00 88.69 337 SER A O 1
ATOM 2626 N N . GLU A 1 338 ? -25.497 -1.360 0.654 1.00 87.88 338 GLU A N 1
ATOM 2627 C CA . GLU A 1 338 ? -25.095 -2.761 0.495 1.00 87.88 338 GLU A CA 1
ATOM 2628 C C . GLU A 1 338 ? -23.722 -3.017 1.115 1.00 87.88 338 GLU A C 1
ATOM 2630 O O . GLU A 1 338 ? -23.511 -4.034 1.775 1.00 87.88 338 GLU A O 1
ATOM 2635 N N . ILE A 1 339 ? -22.789 -2.084 0.916 1.00 91.12 339 ILE A N 1
ATOM 2636 C CA . ILE A 1 339 ? -21.410 -2.216 1.384 1.00 91.12 339 ILE A CA 1
ATOM 2637 C C . ILE A 1 339 ? -21.281 -1.612 2.779 1.00 91.12 339 ILE A C 1
ATOM 2639 O O . ILE A 1 339 ? -21.545 -0.428 2.975 1.00 91.12 339 ILE A O 1
ATOM 2643 N N . VAL A 1 340 ? -20.792 -2.409 3.732 1.00 96.38 340 VAL A N 1
ATOM 2644 C CA . VAL A 1 340 ? -20.340 -1.896 5.028 1.00 96.38 340 VAL A CA 1
ATOM 2645 C C . VAL A 1 340 ? -18.846 -1.610 4.939 1.00 96.38 340 VAL A C 1
ATOM 2647 O O . VAL A 1 340 ? -18.032 -2.533 4.872 1.00 96.38 340 VAL A O 1
ATOM 2650 N N . GLN A 1 341 ? -18.470 -0.334 4.937 1.00 96.88 341 GLN A N 1
ATOM 2651 C CA . GLN A 1 341 ? -17.079 0.072 5.077 1.00 96.88 341 GLN A CA 1
ATOM 2652 C C . GLN A 1 341 ? -16.782 0.528 6.503 1.00 96.88 341 GLN A C 1
ATOM 2654 O O . GLN A 1 341 ? -17.527 1.319 7.086 1.00 96.88 341 GLN A O 1
ATOM 2659 N N . LEU A 1 342 ? -15.672 0.033 7.046 1.00 98.31 342 LEU A N 1
ATOM 2660 C CA . LEU A 1 342 ? -15.124 0.491 8.313 1.00 98.31 342 LEU A CA 1
ATOM 2661 C C . LEU A 1 342 ? -13.822 1.222 8.051 1.00 98.31 342 LEU A C 1
ATOM 2663 O O . LEU A 1 342 ? -12.976 0.743 7.297 1.00 98.31 342 LEU A O 1
ATOM 2667 N N . HIS A 1 343 ? -13.653 2.372 8.679 1.00 97.88 343 HIS A N 1
ATOM 2668 C CA . HIS A 1 343 ? -12.412 3.112 8.564 1.00 97.88 343 HIS A CA 1
ATOM 2669 C C . HIS A 1 343 ? -12.079 3.846 9.849 1.00 97.88 343 HIS A C 1
ATOM 2671 O O . HIS A 1 343 ? -12.944 4.068 10.688 1.00 97.88 343 HIS A O 1
ATOM 2677 N N . GLY A 1 344 ? -10.807 4.175 10.017 1.00 95.06 344 GLY A N 1
ATOM 2678 C CA . GLY A 1 344 ? -10.354 5.115 11.030 1.00 95.06 344 GLY A CA 1
ATOM 2679 C C . GLY A 1 344 ? -10.332 6.515 10.445 1.00 95.06 344 GLY A C 1
ATOM 2680 O O . GLY A 1 344 ? -11.095 6.815 9.527 1.00 95.06 344 GLY A O 1
ATOM 2681 N N . HIS A 1 345 ? -9.394 7.341 10.894 1.00 88.31 345 HIS A N 1
ATOM 2682 C CA . HIS A 1 345 ? -9.130 8.654 10.307 1.00 88.31 345 HIS A CA 1
ATOM 2683 C C . HIS A 1 345 ? -10.389 9.556 10.163 1.00 88.31 345 HIS A C 1
ATOM 2685 O O . HIS A 1 345 ? -11.522 9.213 10.486 1.00 88.31 345 HIS A O 1
ATOM 2691 N N . ARG A 1 346 ? -10.209 10.780 9.659 1.00 83.31 346 ARG A N 1
ATOM 2692 C CA . ARG A 1 346 ? -11.293 11.646 9.135 1.00 83.31 346 ARG A CA 1
ATOM 2693 C C . ARG A 1 346 ? -12.588 11.717 9.965 1.00 83.31 346 ARG A C 1
ATOM 2695 O O . ARG A 1 346 ? -13.685 11.627 9.406 1.00 83.31 346 ARG A O 1
ATOM 2702 N N . ASN A 1 347 ? -12.476 11.885 11.279 1.00 87.00 347 ASN A N 1
ATOM 2703 C CA . ASN A 1 347 ? -13.636 12.061 12.143 1.00 87.00 347 ASN A CA 1
ATOM 2704 C C . ASN A 1 347 ? -13.584 13.395 12.889 1.00 87.00 347 ASN A C 1
ATOM 2706 O O . ASN A 1 347 ? -12.809 13.569 13.826 1.00 87.00 347 ASN A O 1
ATOM 2710 N N . GLU A 1 348 ? -14.419 14.350 12.477 1.00 81.62 348 GLU A N 1
ATOM 2711 C CA . GLU A 1 348 ? -14.515 15.652 13.151 1.00 81.62 348 GLU A CA 1
ATOM 2712 C C . GLU A 1 348 ? -15.428 15.600 14.385 1.00 81.62 348 GLU A C 1
ATOM 2714 O O . GLU A 1 348 ? -15.227 16.371 15.323 1.00 81.62 348 GLU A O 1
ATOM 2719 N N . THR A 1 349 ? -16.416 14.696 14.405 1.00 81.88 349 THR A N 1
ATOM 2720 C CA . THR A 1 349 ? -17.471 14.650 15.434 1.00 81.88 349 THR A CA 1
ATOM 2721 C C . THR A 1 349 ? -17.238 13.582 16.500 1.00 81.88 349 THR A C 1
ATOM 2723 O O . THR A 1 349 ? -17.882 13.630 17.546 1.00 81.88 349 THR A O 1
ATOM 2726 N N . LYS A 1 350 ? -16.304 12.646 16.264 1.00 84.44 350 LYS A N 1
ATOM 2727 C CA . LYS A 1 350 ? -16.078 11.413 17.047 1.00 84.44 350 LYS A CA 1
ATOM 2728 C C . LYS A 1 350 ? -17.245 10.412 16.998 1.00 84.44 350 LYS A C 1
ATOM 2730 O O . LYS A 1 350 ? -17.179 9.391 17.683 1.00 84.44 350 LYS A O 1
ATOM 2735 N N . GLU A 1 351 ? -18.289 10.677 16.210 1.00 89.38 351 GLU A N 1
ATOM 2736 C CA . GLU A 1 351 ? -19.413 9.757 16.005 1.00 89.38 351 GLU A CA 1
ATOM 2737 C C . GLU A 1 351 ? -18.994 8.592 15.117 1.00 89.38 351 GLU A C 1
ATOM 2739 O O . GLU A 1 351 ? -18.255 8.780 14.150 1.00 89.38 351 GLU A O 1
ATOM 2744 N N . ASN A 1 352 ? -19.488 7.389 15.413 1.00 93.12 352 ASN A N 1
ATOM 2745 C CA . ASN A 1 352 ? -19.075 6.224 14.646 1.00 93.12 352 ASN A CA 1
ATOM 2746 C C . ASN A 1 352 ? -19.904 5.969 13.387 1.00 93.12 352 ASN A C 1
ATOM 2748 O O . ASN A 1 352 ? -19.356 5.598 12.357 1.00 93.12 352 ASN A O 1
ATOM 2752 N N . PHE A 1 353 ? -21.219 6.164 13.432 1.00 91.94 353 PHE A N 1
ATOM 2753 C CA . PHE A 1 353 ? -22.069 6.006 12.251 1.00 91.94 353 PHE A CA 1
ATOM 2754 C C . PHE A 1 353 ? -22.216 7.352 11.548 1.00 91.94 353 PHE A C 1
ATOM 2756 O O . PHE A 1 353 ? -22.948 8.215 12.021 1.00 91.94 353 PHE A O 1
ATOM 2763 N N . VAL A 1 354 ? -21.519 7.528 10.425 1.00 90.00 354 VAL A N 1
ATOM 2764 C CA . VAL A 1 354 ? -21.433 8.836 9.746 1.00 90.00 354 VAL A CA 1
ATOM 2765 C C . VAL A 1 354 ? -22.314 8.919 8.500 1.00 90.00 354 VAL A C 1
ATOM 2767 O O . VAL A 1 354 ? -22.939 9.947 8.247 1.00 90.00 354 VAL A O 1
ATOM 2770 N N . HIS A 1 355 ? -22.421 7.829 7.740 1.00 92.69 355 HIS A N 1
ATOM 2771 C CA . HIS A 1 355 ? -23.262 7.711 6.546 1.00 92.69 355 HIS A CA 1
ATOM 2772 C C . HIS A 1 355 ? -23.828 6.282 6.448 1.00 92.69 355 HIS A C 1
ATOM 2774 O O . HIS A 1 355 ? -23.316 5.384 7.122 1.00 92.69 355 HIS A O 1
ATOM 2780 N N . PRO A 1 356 ? -24.872 6.029 5.630 1.00 93.38 356 PRO A N 1
ATOM 2781 C CA . PRO A 1 356 ? -25.357 4.668 5.388 1.00 93.38 356 PRO A CA 1
ATOM 2782 C C . PRO A 1 356 ? -24.206 3.741 4.980 1.00 93.38 356 PRO A C 1
ATOM 2784 O O . PRO A 1 356 ? -23.452 4.086 4.078 1.00 93.38 356 PRO A O 1
ATOM 2787 N N . GLY A 1 357 ? -24.027 2.618 5.680 1.00 94.19 357 GLY A N 1
ATOM 2788 C CA . GLY A 1 357 ? -22.947 1.664 5.394 1.00 94.19 357 GLY A CA 1
ATOM 2789 C C . GLY A 1 357 ? -21.530 2.144 5.735 1.00 94.19 357 GLY A C 1
ATOM 2790 O O . GLY A 1 357 ? -20.574 1.450 5.411 1.00 94.19 357 GLY A O 1
ATOM 2791 N N . VAL A 1 358 ? -21.357 3.293 6.399 1.00 96.25 358 VAL A N 1
ATOM 2792 C CA . VAL A 1 358 ? -20.036 3.840 6.752 1.00 96.25 358 VAL A CA 1
ATOM 2793 C C . VAL A 1 358 ? -19.890 3.944 8.265 1.00 96.25 358 VAL A C 1
ATOM 2795 O O . VAL A 1 358 ? -20.606 4.709 8.919 1.00 96.25 358 VAL A O 1
ATOM 2798 N N . ILE A 1 359 ? -18.928 3.193 8.803 1.00 97.25 359 ILE A N 1
ATOM 2799 C CA . ILE A 1 359 ? -18.591 3.158 10.226 1.00 97.25 359 ILE A CA 1
ATOM 2800 C C . ILE A 1 359 ? -17.179 3.721 10.412 1.00 97.25 359 ILE A C 1
ATOM 2802 O O . ILE A 1 359 ? -16.191 3.089 10.044 1.00 97.25 359 ILE A O 1
ATOM 2806 N N . ASN A 1 360 ? -17.082 4.910 10.994 1.00 96.88 360 ASN A N 1
ATOM 2807 C CA . ASN A 1 360 ? -15.828 5.541 11.367 1.00 96.88 360 ASN A CA 1
ATOM 2808 C C . ASN A 1 360 ? -15.448 5.155 12.809 1.00 96.88 360 ASN A C 1
ATOM 2810 O O . ASN A 1 360 ? -16.221 5.338 13.741 1.00 96.88 360 ASN A O 1
ATOM 2814 N N . LEU A 1 361 ? -14.261 4.607 13.021 1.00 97.81 361 LEU A N 1
ATOM 2815 C CA . LEU A 1 361 ? -13.774 4.137 14.317 1.00 97.81 361 LEU A CA 1
ATOM 2816 C C . LEU A 1 361 ? -12.736 5.078 14.947 1.00 97.81 361 LEU A C 1
ATOM 2818 O O . LEU A 1 361 ? -12.211 4.772 16.014 1.00 97.81 361 LEU A O 1
ATOM 2822 N N . GLU A 1 362 ? -12.457 6.231 14.338 1.00 96.38 362 GLU A N 1
ATOM 2823 C CA . GLU A 1 362 ? -11.639 7.272 14.958 1.00 96.38 362 GLU A CA 1
ATOM 2824 C C . GLU A 1 362 ? -12.490 8.099 15.924 1.00 96.38 362 GLU A C 1
ATOM 2826 O O . GLU A 1 362 ? -13.331 8.900 15.521 1.00 96.38 362 GLU A O 1
ATOM 2831 N N . SER A 1 363 ? -12.273 7.909 17.222 1.00 95.88 363 SER A N 1
ATOM 2832 C CA . SER A 1 363 ? -12.967 8.652 18.280 1.00 95.88 363 SER A CA 1
ATOM 2833 C C . SER A 1 363 ? -11.998 9.438 19.171 1.00 95.88 363 SER A C 1
ATOM 2835 O O . SER A 1 363 ? -12.409 9.966 20.210 1.00 95.88 363 SER A O 1
ATOM 2837 N N . GLY A 1 364 ? -10.730 9.568 18.762 1.00 94.75 364 GLY A N 1
ATOM 2838 C CA . GLY A 1 364 ? -9.706 10.366 19.430 1.00 94.75 364 GLY A CA 1
ATOM 2839 C C . GLY A 1 364 ? -9.352 9.830 20.810 1.00 94.75 364 GLY A C 1
ATOM 2840 O O . GLY A 1 364 ? -9.440 10.577 21.792 1.00 94.75 364 GLY A O 1
ATOM 2841 N N . VAL A 1 365 ? -9.009 8.540 20.902 1.00 95.69 365 VAL A N 1
ATOM 2842 C CA . VAL A 1 365 ? -8.630 7.859 22.155 1.00 95.69 365 VAL A CA 1
ATOM 2843 C C . VAL A 1 365 ? -7.526 8.606 22.909 1.00 95.69 365 VAL A C 1
ATOM 2845 O O . VAL A 1 365 ? -7.577 8.733 24.130 1.00 95.69 365 VAL A O 1
ATOM 2848 N N . GLU A 1 366 ? -6.587 9.212 22.186 1.00 93.88 366 GLU A N 1
ATOM 2849 C CA . GLU A 1 366 ? -5.473 9.975 22.740 1.00 93.88 366 GLU A CA 1
ATOM 2850 C C . GLU A 1 366 ? -5.870 11.392 23.201 1.00 93.88 366 GLU A C 1
ATOM 2852 O O . GLU A 1 366 ? -5.058 12.121 23.771 1.00 93.88 366 GLU A O 1
ATOM 2857 N N . ARG A 1 367 ? -7.119 11.804 22.941 1.00 91.69 367 ARG A N 1
ATOM 2858 C CA . ARG A 1 367 ? -7.685 13.136 23.227 1.00 91.69 367 ARG A CA 1
ATOM 2859 C C . ARG A 1 367 ? -8.973 13.036 24.039 1.00 91.69 367 ARG A C 1
ATOM 2861 O O . ARG A 1 367 ? -10.010 13.585 23.642 1.00 91.69 367 ARG A O 1
ATOM 2868 N N . ASP A 1 368 ? -8.908 12.297 25.144 1.00 88.31 368 ASP A N 1
ATOM 2869 C CA . ASP A 1 368 ? -10.028 12.058 26.068 1.00 88.31 368 ASP A CA 1
ATOM 2870 C C . ASP A 1 368 ? -11.277 11.449 25.399 1.00 88.31 368 ASP A C 1
ATOM 2872 O O . ASP A 1 368 ? -12.397 11.573 25.900 1.00 88.31 368 ASP A O 1
ATOM 2876 N N . GLY A 1 369 ? -11.101 10.841 24.227 1.00 93.88 369 GLY A N 1
ATOM 2877 C CA . GLY A 1 36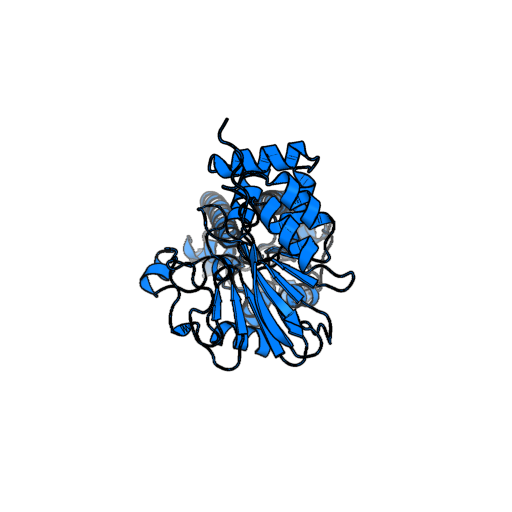9 ? -12.132 10.099 23.528 1.00 93.88 369 GLY A CA 1
ATOM 2878 C C . GLY A 1 369 ? -12.125 8.628 23.913 1.00 93.88 369 GLY A C 1
ATOM 2879 O O . GLY A 1 369 ? -11.946 8.267 25.078 1.00 93.88 369 GLY A O 1
ATOM 2880 N N . TRP A 1 370 ? -12.330 7.785 22.910 1.00 96.19 370 TRP A N 1
ATOM 2881 C CA . TRP A 1 370 ? -12.449 6.345 23.082 1.00 96.19 370 TRP A CA 1
ATOM 2882 C C . TRP A 1 370 ? -11.669 5.621 22.000 1.00 96.19 370 TRP A C 1
ATOM 2884 O O . TRP A 1 370 ? -11.582 6.105 20.872 1.00 96.19 370 TRP A O 1
ATOM 2894 N N . LEU A 1 371 ? -11.151 4.445 22.336 1.00 98.12 371 LEU A N 1
ATOM 2895 C CA . LEU A 1 371 ? -10.832 3.448 21.332 1.00 98.12 371 LEU A CA 1
ATOM 2896 C C . LEU A 1 371 ? -12.149 2.796 20.923 1.00 98.12 371 LEU A C 1
ATOM 2898 O O . LEU A 1 371 ? -12.732 2.048 21.712 1.00 98.12 371 LEU A O 1
ATOM 2902 N N . SER A 1 372 ? -12.615 3.107 19.720 1.00 98.50 372 SER A N 1
ATOM 2903 C CA . SER A 1 372 ? -13.818 2.502 19.157 1.00 98.50 372 SER A CA 1
ATOM 2904 C C . SER A 1 372 ? -13.464 1.220 18.415 1.00 98.50 372 SER A C 1
ATOM 2906 O O . SER A 1 372 ? -12.516 1.167 17.629 1.00 98.50 372 SER A O 1
ATOM 2908 N N . VAL A 1 373 ? -14.236 0.173 18.678 1.00 98.50 373 VAL A N 1
ATOM 2909 C CA . VAL A 1 373 ? -14.038 -1.167 18.134 1.00 98.50 373 VAL A CA 1
ATOM 2910 C C . VAL A 1 373 ? -15.373 -1.684 17.619 1.00 98.50 373 VAL A C 1
ATOM 2912 O O . VAL A 1 373 ? -16.377 -1.566 18.310 1.00 98.50 373 VAL A O 1
ATOM 2915 N N . TYR A 1 374 ? -15.395 -2.267 16.424 1.00 98.62 374 TYR A N 1
ATOM 2916 C CA . TYR A 1 374 ? -16.570 -2.933 15.869 1.00 98.62 374 TYR A CA 1
ATOM 2917 C C . TYR A 1 374 ? -16.402 -4.450 15.964 1.00 98.62 374 TYR A C 1
ATOM 2919 O O . TYR A 1 374 ? -15.590 -5.038 15.242 1.00 98.62 374 TYR A O 1
ATOM 2927 N N . ALA A 1 375 ? -17.141 -5.078 16.874 1.00 98.44 375 ALA A N 1
ATOM 2928 C CA . ALA A 1 375 ? -17.141 -6.521 17.073 1.00 98.44 375 ALA A CA 1
ATOM 2929 C C . ALA A 1 375 ? -18.219 -7.157 16.192 1.00 98.44 375 ALA A C 1
ATOM 2931 O O . ALA A 1 375 ? -19.393 -6.831 16.327 1.00 98.44 375 ALA A O 1
ATOM 2932 N N . ILE A 1 376 ? -17.818 -8.044 15.284 1.00 98.38 376 ILE A N 1
ATOM 2933 C CA . ILE A 1 376 ? -18.688 -8.740 14.336 1.00 98.38 376 ILE A CA 1
ATOM 2934 C C . ILE A 1 376 ? -18.846 -10.185 14.796 1.00 98.38 376 ILE A C 1
ATOM 2936 O O . ILE A 1 376 ? -17.872 -10.943 14.853 1.00 98.38 376 ILE A O 1
ATOM 2940 N N . ASP A 1 377 ? -20.087 -10.574 15.072 1.00 97.31 377 ASP A N 1
ATOM 2941 C CA . ASP A 1 377 ? -20.450 -11.962 15.305 1.00 97.31 377 ASP A CA 1
ATOM 2942 C C . ASP A 1 377 ? -20.283 -12.761 14.010 1.00 97.31 377 ASP A C 1
ATOM 2944 O O . ASP A 1 377 ? -20.867 -12.445 12.972 1.00 97.31 377 ASP A O 1
ATOM 2948 N N . GLY A 1 378 ? -19.472 -13.813 14.067 1.00 95.69 378 GLY A N 1
ATOM 2949 C CA . GLY A 1 378 ? -19.135 -14.583 12.878 1.00 95.69 378 GLY A CA 1
ATOM 2950 C C . GLY A 1 378 ? -20.311 -15.389 12.325 1.00 95.69 378 GLY A C 1
ATOM 2951 O O . GLY A 1 378 ? -20.397 -15.582 11.119 1.00 95.69 378 GLY A O 1
ATOM 2952 N N . ALA A 1 379 ? -21.247 -15.835 13.167 1.00 94.81 379 ALA A N 1
ATOM 2953 C CA . ALA A 1 379 ? -22.369 -16.660 12.719 1.00 94.81 379 ALA A CA 1
ATOM 2954 C C . ALA A 1 379 ? -23.447 -15.844 11.989 1.00 94.81 379 ALA A C 1
ATOM 2956 O O . ALA A 1 379 ? -24.026 -16.312 11.009 1.00 94.81 379 ALA A O 1
ATOM 2957 N N . THR A 1 380 ? -23.725 -14.633 12.469 1.00 95.88 380 THR A N 1
ATOM 2958 C CA . THR A 1 380 ? -24.822 -13.784 11.980 1.00 95.88 380 THR A CA 1
ATOM 2959 C C . THR A 1 380 ? -24.355 -12.619 11.110 1.00 95.88 380 THR A C 1
ATOM 2961 O O . THR A 1 380 ? -25.166 -12.024 10.401 1.00 95.88 380 THR A O 1
ATOM 2964 N N . GLY A 1 381 ? -23.077 -12.236 11.195 1.00 94.56 381 GLY A N 1
ATOM 2965 C CA . GLY A 1 381 ? -22.549 -11.016 10.582 1.00 94.56 381 GLY A CA 1
ATOM 2966 C C . GLY A 1 381 ? -23.085 -9.731 11.231 1.00 94.56 381 GLY A C 1
ATOM 2967 O O . GLY A 1 381 ? -22.850 -8.629 10.724 1.00 94.56 381 GLY A O 1
ATOM 2968 N N . ALA A 1 382 ? -23.846 -9.826 12.325 1.00 95.88 382 ALA A N 1
ATOM 2969 C CA . ALA A 1 382 ? -24.238 -8.659 13.101 1.00 95.88 382 ALA A CA 1
ATOM 2970 C C . ALA A 1 382 ? -22.996 -8.064 13.769 1.00 95.88 382 ALA A C 1
ATOM 2972 O O . ALA A 1 382 ? -22.105 -8.803 14.181 1.00 95.88 382 ALA A O 1
ATOM 2973 N N . GLY A 1 383 ? -22.928 -6.738 13.872 1.00 95.88 383 GLY A N 1
ATOM 2974 C CA . GLY A 1 383 ? -21.816 -6.098 14.557 1.00 95.88 383 GLY A CA 1
ATOM 2975 C C . GLY A 1 383 ? -22.245 -4.957 15.461 1.00 95.88 383 GLY A C 1
ATOM 2976 O O . GLY A 1 383 ? -23.211 -4.246 15.163 1.00 95.88 383 GLY A O 1
ATOM 2977 N N . GLU A 1 384 ? -21.507 -4.802 16.552 1.00 97.56 384 GLU A N 1
ATOM 2978 C CA . GLU A 1 384 ? -21.745 -3.850 17.633 1.00 97.56 384 GLU A CA 1
ATOM 2979 C C . GLU A 1 384 ? -20.489 -3.017 17.903 1.00 97.56 384 GLU A C 1
ATOM 2981 O O . GLU A 1 384 ? -19.360 -3.481 17.725 1.00 97.56 384 GLU A O 1
ATOM 2986 N N . ILE A 1 385 ? -20.689 -1.762 18.308 1.00 98.19 385 ILE A N 1
ATOM 2987 C CA . ILE A 1 385 ? -19.596 -0.867 18.680 1.00 98.19 385 ILE A CA 1
ATOM 2988 C C . ILE A 1 385 ? -19.336 -0.981 20.178 1.00 98.19 385 ILE A C 1
ATOM 2990 O O . ILE A 1 385 ? -20.220 -0.714 20.986 1.00 98.19 385 ILE A O 1
ATOM 2994 N N . HIS A 1 386 ? -18.088 -1.276 20.525 1.00 98.50 386 HIS A N 1
ATOM 2995 C CA . HIS A 1 386 ? -17.554 -1.220 21.879 1.00 98.50 386 HIS A CA 1
ATOM 2996 C C . HIS A 1 386 ? -16.567 -0.059 21.985 1.00 98.50 386 HIS A C 1
ATOM 2998 O O . HIS A 1 386 ? -15.828 0.240 21.043 1.00 98.50 386 HIS A O 1
ATOM 3004 N N . THR A 1 387 ? -16.536 0.596 23.143 1.00 98.00 387 THR A N 1
ATOM 3005 C CA . THR A 1 387 ? -15.670 1.755 23.384 1.00 98.00 387 THR A CA 1
ATOM 3006 C C . THR A 1 387 ? -14.847 1.564 24.645 1.00 98.00 387 THR A C 1
ATOM 3008 O O . THR A 1 387 ? -15.405 1.345 25.719 1.00 98.00 387 THR A O 1
ATOM 3011 N N . PHE A 1 388 ? -13.533 1.739 24.533 1.00 97.88 388 PHE A N 1
ATOM 3012 C CA . PHE A 1 388 ? -12.587 1.567 25.637 1.00 97.88 388 PHE A CA 1
ATOM 3013 C C . PHE A 1 388 ? -11.865 2.880 25.934 1.00 97.88 388 PHE A C 1
ATOM 3015 O O . PHE A 1 388 ? -11.593 3.665 25.023 1.00 97.88 388 PHE A O 1
ATOM 3022 N N . ARG A 1 389 ? -11.550 3.147 27.207 1.00 95.81 389 ARG A N 1
ATOM 3023 C CA . ARG A 1 389 ? -10.806 4.357 27.596 1.00 95.81 389 ARG A CA 1
ATOM 3024 C C . ARG A 1 389 ? -9.357 4.048 27.884 1.00 95.81 389 ARG A C 1
ATOM 3026 O O . ARG A 1 389 ? -9.048 3.094 28.597 1.00 95.81 389 ARG A O 1
ATOM 3033 N N . GLU A 1 390 ? -8.496 4.954 27.438 1.00 95.56 390 GLU A N 1
ATOM 3034 C CA . GLU A 1 390 ? -7.135 5.032 27.943 1.00 95.56 390 GLU A CA 1
ATOM 3035 C C . GLU A 1 390 ? -7.174 5.677 29.340 1.00 95.56 390 GLU A C 1
ATOM 3037 O O . GLU A 1 390 ? -7.635 6.817 29.481 1.00 95.56 390 GLU A O 1
ATOM 3042 N N . PRO A 1 391 ? -6.739 4.977 30.402 1.00 90.00 391 PRO A N 1
ATOM 3043 C CA . PRO A 1 391 ? -6.626 5.568 31.723 1.00 90.00 391 PRO A CA 1
ATOM 3044 C C . PRO A 1 391 ? -5.625 6.719 31.673 1.00 90.00 391 PRO A C 1
ATOM 3046 O O . PRO A 1 391 ? -4.520 6.581 31.144 1.00 90.00 391 PRO A O 1
ATOM 3049 N N . ARG A 1 392 ? -5.975 7.861 32.267 1.00 75.38 392 ARG A N 1
ATOM 3050 C CA . ARG A 1 392 ? -4.994 8.929 32.455 1.00 75.38 392 ARG A CA 1
ATOM 3051 C C . ARG A 1 392 ? -3.918 8.413 33.405 1.00 75.38 392 ARG A C 1
ATOM 3053 O O . ARG A 1 392 ? -4.218 8.089 34.554 1.00 75.38 392 ARG A O 1
ATOM 3060 N N . GLY A 1 393 ? -2.670 8.364 32.944 1.00 61.66 393 GLY A N 1
ATOM 3061 C CA . GLY A 1 393 ? -1.542 8.311 33.867 1.00 61.66 393 GLY A CA 1
ATOM 3062 C C . GLY A 1 393 ? -1.672 9.499 34.817 1.00 61.66 393 GLY A C 1
ATOM 3063 O O . GLY A 1 393 ? -1.940 10.613 34.359 1.00 61.66 393 GLY A O 1
ATOM 3064 N N . ALA A 1 394 ? -1.557 9.270 36.127 1.00 40.56 394 ALA A N 1
ATOM 3065 C CA . ALA A 1 394 ? -1.440 10.371 37.072 1.00 40.56 394 ALA A CA 1
ATOM 3066 C C . ALA A 1 394 ? -0.304 11.267 36.566 1.00 40.56 394 ALA A C 1
ATOM 3068 O O . ALA A 1 394 ? 0.814 10.788 36.383 1.00 40.56 394 ALA A O 1
ATOM 3069 N N . SER A 1 395 ? -0.615 12.521 36.241 1.00 36.34 395 SER A N 1
ATOM 3070 C CA . SER A 1 395 ? 0.393 13.498 35.845 1.00 36.34 395 SER A CA 1
ATOM 3071 C C . SER A 1 395 ? 1.431 13.564 36.963 1.00 36.34 395 SER A C 1
ATOM 3073 O O . SER A 1 395 ? 1.088 13.985 38.070 1.00 36.34 395 SER A O 1
ATOM 3075 N N . ALA A 1 396 ? 2.640 13.077 36.691 1.00 31.70 396 ALA A N 1
ATOM 3076 C CA . ALA A 1 396 ? 3.794 13.272 37.558 1.00 31.70 396 ALA A CA 1
ATOM 3077 C C . ALA A 1 396 ? 4.343 14.688 37.379 1.00 31.70 396 ALA A C 1
ATOM 3079 O O . ALA A 1 396 ? 4.376 15.152 36.212 1.00 31.70 396 ALA A O 1
#

Sequence (396 aa):
MRKMFILYGPQGAGKTTFVRENHLEDCTVNADAIRLAFSRYVPATDGQKVLAVGEHLQRLVRRIAQEQAESLMFLGSPVIIDAVNASQRARAQWHSLADSYGYDVLTVDFTAVPRAELIARNQARGGDKVADIESFLDRFAALIPPQTITPQQMLDCFQTRQLDLGNRPVVVVGDVQSCGEALGQAVAELGTPDTKWVFVGDLFDRGSNAGKVWQLLQGLDSVVVVGNHERALLNAVKGREVKPATKTTLQQLLAVGATKTELGDWYRSTVPFYDFRTGGREFFVSHGGVLPATIRQIRATGRCDLPDDYFIFGVGTRGNTYRCRREFKNFPELGDSEIVQLHGHRNETKENFVHPGVINLESGVERDGWLSVYAIDGATGAGEIHTFREPRGASA

Foldseek 3Di:
DFAEEEEEADPLLCLVVLCVVLVNVVQELALVVQLPVVWDWDADPVRFTATPDDPVSVVVSVVVSLVSNLVCLVLQFYHYYPDNCQAPVSVVVVVVSSLLSLYHYAYEDSHPDDPVSSQVSLVVPTRHHDPCSVVRVVVSVPGDDDDHDYSVVVQVVFFAAAAELEQFKEKEWAQQAQLLVQVVVCCVPQPDPRYEYEYQENNHFLDDHLQSSVVVVVVHNYAYAYAPLLSQLSCVLSVHDHDPRSVVNNVNNVVNPDHSVNSSVVSSRHHLKHWYDFQNATEIGFAQAEAVVVVVVCHVVSGDRRGSNCRHQPDDDPVCVVVVHGALADDQRSADQRYQYEYEGSDPPLAQCDHHNYGYQHNPLSPQGWTWMWIARRNHRDIDIDTGHRDDDPDD

pLDDT: mean 93.05, std 7.66, range [31.7, 98.88]

Radius of gyration: 24.46 Å; chains: 1; bounding box: 54×39×82 Å

InterPro domains:
  IPR004843 Calcineurin-like, phosphoesterase domain [PF00149] (169-347)
  IPR027417 P-loop containing nucleoside triphosphate hydrolase [G3DSA:3.40.50.300] (1-144)
  IPR027417 P-loop containing nucleoside triphosphate hydrolase [SSF52540] (3-147)
  IPR029052 Metallo-dependent phosphatase-like [G3DSA:3.60.21.10] (163-387)
  IPR029052 Metallo-dependent phosphatase-like [SSF56300] (167-378)
  IPR050126 Diadenosine polyphosphate hydrolase [PTHR42850] (167-293)

Organism: NCBI:txid2052